Protein AF-0000000067800454 (afdb_homodimer)

Nearest PDB structures (foldseek):
  3fij-assembly1_B  TM=9.400E-01  e=4.106E-28  Listeria innocua
  3fij-assembly1_G  TM=9.388E-01  e=4.106E-28  Listeria innocua
  3fij-assembly1_H  TM=9.408E-01  e=5.299E-28  Listeria innocua
  7d53-assembly1_B  TM=8.882E-01  e=1.531E-23  Pseudomonas aeruginosa PAO1
  7d50-assembly1_A  TM=8.790E-01  e=1.854E-23  Pseudomonas aeruginosa PAO1

Solvent-accessible surface area (backbone atoms only — not comparable to full-atom values): 23882 Å² total; per-residue (Å²): 133,85,60,47,33,35,34,30,47,32,45,77,45,60,31,84,93,43,67,90,40,44,28,31,29,35,57,35,33,55,50,49,38,34,44,77,40,56,27,42,56,34,33,38,55,74,51,63,43,85,49,18,57,61,56,44,71,71,33,54,32,39,35,36,49,60,75,58,51,77,65,37,68,68,50,75,44,79,84,68,49,84,61,96,45,67,50,68,63,48,51,51,20,51,46,32,33,52,53,35,21,47,75,68,64,32,26,38,41,21,26,28,42,21,28,52,47,53,34,29,71,59,68,8,33,64,39,50,65,57,79,95,30,62,62,93,60,63,75,59,41,66,69,48,56,36,39,31,37,78,91,40,73,60,18,76,58,53,38,53,55,47,65,35,33,38,79,43,47,55,42,67,60,43,76,19,84,59,46,41,80,42,23,26,24,80,89,79,62,48,60,37,25,36,29,45,71,43,94,73,43,53,44,43,27,31,42,39,56,47,46,55,22,53,89,71,39,67,47,38,42,49,49,32,28,41,54,60,73,64,92,132,84,59,47,33,35,34,29,46,30,45,76,45,62,31,85,93,43,67,90,40,42,29,31,28,35,59,35,34,55,50,49,36,32,46,74,39,56,28,41,56,33,34,40,54,73,51,62,44,86,49,20,56,61,57,44,71,71,33,54,31,38,35,36,48,59,73,58,50,77,67,38,70,70,50,75,44,78,84,67,48,83,61,98,45,68,49,68,64,48,52,50,19,52,47,31,34,52,52,35,20,46,74,69,64,32,26,37,40,20,27,29,40,20,29,52,47,52,32,29,72,59,68,9,33,64,38,51,64,58,80,95,29,62,63,94,59,64,76,58,42,68,69,49,57,35,40,32,38,78,92,38,74,60,19,76,57,54,38,51,52,47,66,35,31,41,79,43,47,55,41,67,60,45,76,18,84,59,46,41,79,40,23,25,24,80,88,77,62,47,59,38,25,36,30,47,72,42,93,74,44,52,43,43,26,30,44,38,56,48,45,55,22,53,90,72,39,67,48,38,43,51,48,31,29,42,54,58,72,63,90

Secondary structure (DSSP, 8-state):
-PPPEEEEE-EEEEETTEEEEEEEEEEHHHHHHHHHTTPEEEEE-S--GGGHHHHHHT-SEEEE---SBPPGGGGT-----SS--B-HHHHHHHHHHHHHHHHTT--EEEETHHHHHHHHHTT--EES--SS-B-SS-TT---EEEEE-TTSHHHHHH-SEEEE--B-S-EESSPPTTEEEEEE-TTT--EEEEEE-STT--EEEESS-GGG-TTT-HHHHHHHHHHHHT-/-PPPEEEEE-EEEEETTEEEEEEEEEEHHHHHHHHHTTPEEEEE-S--GGGHHHHHHT-SEEEE---SBPPGGGGT-----SS--B-HHHHHHHHHHHHHHHHTT--EEEETHHHHHHHHHTT--EES--SS-B-SS-TT---EEEEE-TTSH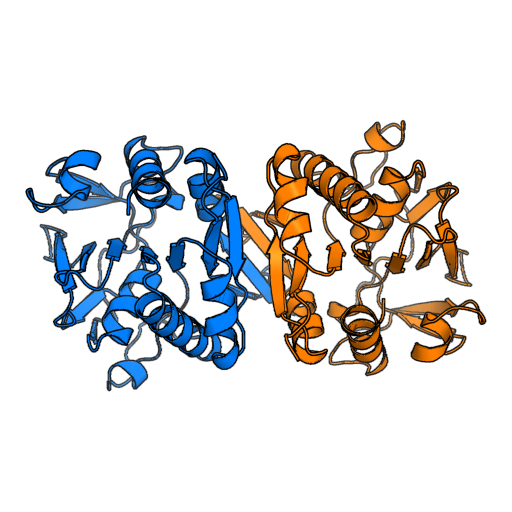HHHHH-SEEEE--B-S-EESSPPTTEEEEEE-TTT--EEEEEE-STT--EEEESS-GGG-TTT-HHHHHHHHHHHHT-

Foldseek 3Di:
DDAFEEEEEWDWAADPVGRVDIDTDDDCLVVVLLVLLRHHYDYDYQDDLVCLLVVLVVGQAYEYEDFFAADQVLQPDDDPAPDPGDDDSNLSNVLSNLVNCLVVLRAYEYEARRQVSNQSSLRFHKDRFDPDQQDPDPLQDQRAKKAFACPDPLCVLANRMDTFHGHHGMATDGGHPQKDAGMAGPVPRTGAKMAGPDPSHRYIYGNGDLSSNVPPDVSSSVVSSCRRPPD/DDAFEEEEEWDWAADPVHRVDIDTDDDCLVVVLLVLLRHHYDYDYQDDLVCLLVVLVVGQAYEYEDFFADDQVLQPDDDPAPDPGDDDSNLSNVLSNLVNCLVVLHAYEYEARRQVSNQSSLRFHKDRFDPDQQDPDPLQDQRAKKAFACPDVLCVLANRMDTFHGHHGMATDGGHPQKDAGMAGPVPRTGAKMAGPDPSHRYIYGNGDLSSNVVPDVSSSVVSSCRRPPD

Organism: Streptococcus thermophilus (strain ATCC BAA-250 / LMG 18311) (NCBI:txid264199)

Sequence (462 aa):
MTKPIIGITANVRPNPAHEDIKWSYAPSGFVEGVQKAGGLAILLPVSDPLEAKTYISMIDKLILIGGQNIDPKFYNEENHACEDDFFLERDLFEMALIEEATKQKKPIFSICRGTQLMNVALGGSLHQDIKRHWQDKPSDYLYHEIIIDKNSKLAEIYGLETSINSFHHQSIKHLASDLRVIARDPEDNTVEAIESNTPDLRYLGVQWHPELLLNKREEDLKLFEYVVDELMTKPIIGITANVRPNPAHEDIKWSYAPSGFVEGVQKAGGLAILLPVSDPLEAKTYISMIDKLILIGGQNIDPKFYNEENHACEDDFFLERDLFEMALIEEATKQKKPIFSICRGTQLMNVALGGSLHQDIKRHWQDKPSDYLYHEIIIDKNSKLAEIYGLETSINSFHHQSIKHLASDLRVIARDPEDNTVEAIESNTPDLRYLGVQWHPELLLNKREEDLKLFEYVVDEL

pLDDT: mean 96.66, std 4.69, range [57.69, 99.0]

Structure (mmCIF, N/CA/C/O backbone):
data_AF-0000000067800454-model_v1
#
loop_
_entity.id
_entity.type
_entity.pdbx_description
1 polymer 'Glutamine amidotransferase (Class I), putative'
#
loop_
_atom_site.group_PDB
_atom_site.id
_atom_site.type_symbol
_atom_site.label_atom_id
_atom_site.label_alt_id
_atom_site.label_comp_id
_atom_site.label_asym_id
_atom_site.label_entity_id
_atom_site.label_seq_id
_atom_site.pdbx_PDB_ins_code
_atom_site.Cartn_x
_atom_site.Cartn_y
_atom_site.Cartn_z
_atom_site.occupancy
_atom_site.B_iso_or_equiv
_atom_site.auth_seq_id
_atom_site.auth_comp_id
_atom_site.auth_asym_id
_atom_site.auth_atom_id
_atom_site.pdbx_PDB_model_num
ATOM 1 N N . MET A 1 1 ? 19.312 -1.324 17.578 1 57.69 1 MET A N 1
ATOM 2 C CA . MET A 1 1 ? 17.953 -1.086 18.062 1 57.69 1 MET A CA 1
ATOM 3 C C . MET A 1 1 ? 16.938 -1.37 16.953 1 57.69 1 MET A C 1
ATOM 5 O O . MET A 1 1 ? 17.234 -1.23 15.773 1 57.69 1 MET A O 1
ATOM 9 N N . THR A 1 2 ? 15.711 -1.953 17.219 1 83.75 2 THR A N 1
ATOM 10 C CA . THR A 1 2 ? 14.711 -2.326 16.219 1 83.75 2 THR A CA 1
ATOM 11 C C . THR A 1 2 ? 14.094 -1.086 15.578 1 83.75 2 THR A C 1
ATOM 13 O O . THR A 1 2 ? 13.836 -0.095 16.266 1 83.75 2 THR A O 1
ATOM 16 N N . LYS A 1 3 ? 14.094 -0.971 14.328 1 94.5 3 LYS A N 1
ATOM 17 C CA . LYS A 1 3 ? 13.531 0.154 13.594 1 94.5 3 LYS A CA 1
ATOM 18 C C . LYS A 1 3 ? 12.07 0.388 13.984 1 94.5 3 LYS A C 1
ATOM 20 O O . LYS A 1 3 ? 11.297 -0.562 14.102 1 94.5 3 LYS A O 1
ATOM 25 N N . PRO A 1 4 ? 11.695 1.678 14.281 1 98.38 4 PRO A N 1
ATOM 26 C CA . PRO A 1 4 ? 10.273 1.957 14.492 1 98.38 4 PRO A CA 1
ATOM 27 C C . PRO A 1 4 ? 9.406 1.526 13.312 1 98.38 4 PRO A C 1
ATOM 29 O O . PRO A 1 4 ? 9.758 1.771 12.156 1 98.38 4 PRO A O 1
ATOM 32 N N . ILE A 1 5 ? 8.336 0.836 13.609 1 98.75 5 ILE A N 1
ATOM 33 C CA . ILE A 1 5 ? 7.383 0.43 12.586 1 98.75 5 ILE A CA 1
ATOM 34 C C . ILE A 1 5 ? 6.348 1.535 12.375 1 98.75 5 ILE A C 1
ATOM 36 O O . ILE A 1 5 ? 5.594 1.873 13.289 1 98.75 5 ILE A O 1
ATOM 40 N N . ILE A 1 6 ? 6.316 2.094 11.211 1 98.94 6 ILE A N 1
ATOM 41 C CA . ILE A 1 6 ? 5.43 3.205 10.883 1 98.94 6 ILE A CA 1
ATOM 42 C C . ILE A 1 6 ? 4.305 2.715 9.977 1 98.94 6 ILE A C 1
ATOM 44 O O . ILE A 1 6 ? 4.551 2.275 8.852 1 98.94 6 ILE A O 1
ATOM 48 N N . GLY A 1 7 ? 3.033 2.748 10.477 1 98.94 7 GLY A N 1
ATOM 49 C CA . GLY A 1 7 ? 1.877 2.473 9.641 1 98.94 7 GLY A CA 1
ATOM 50 C C . GLY A 1 7 ? 1.444 3.668 8.812 1 98.94 7 GLY A C 1
ATOM 51 O O . GLY A 1 7 ? 1.235 4.758 9.344 1 98.94 7 GLY A O 1
ATOM 52 N N . ILE A 1 8 ? 1.397 3.518 7.531 1 99 8 ILE A N 1
ATOM 53 C CA . ILE A 1 8 ? 0.935 4.543 6.602 1 99 8 ILE A CA 1
ATOM 54 C C . ILE A 1 8 ? -0.406 4.125 6.004 1 99 8 ILE A C 1
ATOM 56 O O . ILE A 1 8 ? -0.518 3.055 5.398 1 99 8 ILE A O 1
ATOM 60 N N . THR A 1 9 ? -1.423 4.949 6.18 1 98.94 9 THR A N 1
ATOM 61 C CA . THR A 1 9 ? -2.711 4.609 5.582 1 98.94 9 THR A CA 1
ATOM 62 C C . THR A 1 9 ? -2.623 4.621 4.059 1 98.94 9 THR A C 1
ATOM 64 O O . THR A 1 9 ? -1.827 5.367 3.484 1 98.94 9 THR A O 1
ATOM 67 N N . ALA A 1 10 ? -3.418 3.773 3.439 1 98.69 10 ALA A N 1
ATOM 68 C CA . ALA A 1 10 ? -3.512 3.746 1.982 1 98.69 10 ALA A CA 1
ATOM 69 C C . ALA A 1 10 ? -4.875 4.238 1.51 1 98.69 10 ALA A C 1
ATOM 71 O O . ALA A 1 10 ? -5.844 4.238 2.277 1 98.69 10 ALA A O 1
ATOM 72 N N . ASN A 1 11 ? -4.855 4.688 0.304 1 97.5 11 ASN A N 1
ATOM 73 C CA . ASN A 1 11 ? -6.062 5.109 -0.403 1 97.5 11 ASN A CA 1
ATOM 74 C C . ASN A 1 11 ? -6.441 4.121 -1.503 1 97.5 11 ASN A C 1
ATOM 76 O O . ASN A 1 11 ? -5.699 3.176 -1.776 1 97.5 11 ASN A O 1
ATOM 80 N N . VAL A 1 12 ? -7.68 4.266 -2.012 1 97 12 VAL A N 1
ATOM 81 C CA . VAL A 1 12 ? -8.133 3.441 -3.127 1 97 12 VAL A CA 1
ATOM 82 C C . VAL A 1 12 ? -8.586 4.332 -4.281 1 97 12 VAL A C 1
ATOM 84 O O . VAL A 1 12 ? -9.398 5.234 -4.094 1 97 12 VAL A O 1
ATOM 87 N N . ARG A 1 13 ? -8 4.117 -5.406 1 93.44 13 ARG A N 1
ATOM 88 C CA . ARG A 1 13 ? -8.398 4.824 -6.621 1 93.44 13 ARG A CA 1
ATOM 89 C C . ARG A 1 13 ? -8.344 3.898 -7.832 1 93.44 13 ARG A C 1
ATOM 91 O O . ARG A 1 13 ? -7.594 2.924 -7.848 1 93.44 13 ARG A O 1
ATOM 98 N N . PRO A 1 14 ? -9.18 4.25 -8.852 1 90.94 14 PRO A N 1
ATOM 99 C CA . PRO A 1 14 ? -9.031 3.492 -10.094 1 90.94 14 PRO A CA 1
ATOM 100 C C . PRO A 1 14 ? -7.664 3.693 -10.75 1 90.94 14 PRO A C 1
ATOM 102 O O . PRO A 1 14 ? -7.098 4.785 -10.68 1 90.94 14 PRO A O 1
ATOM 105 N N . ASN A 1 15 ? -7.219 2.58 -11.281 1 82.75 15 ASN A N 1
ATOM 106 C CA . ASN A 1 15 ? -6.074 2.709 -12.172 1 82.75 15 ASN A CA 1
ATOM 107 C C . ASN A 1 15 ? -6.426 3.494 -13.43 1 82.75 15 ASN A C 1
ATOM 109 O O . ASN A 1 15 ? -7.289 3.076 -14.211 1 82.75 15 ASN A O 1
ATOM 113 N N . PRO A 1 16 ? -5.75 4.566 -13.602 1 75.06 16 PRO A N 1
ATOM 114 C CA . PRO A 1 16 ? -6.129 5.375 -14.766 1 75.06 16 PRO A CA 1
ATOM 115 C C . PRO A 1 16 ? -5.949 4.629 -16.094 1 75.06 16 PRO A C 1
ATOM 117 O O . PRO A 1 16 ? -6.652 4.91 -17.062 1 75.06 16 PRO A O 1
ATOM 120 N N . ALA A 1 17 ? -4.988 3.658 -16.156 1 72.88 17 ALA A N 1
ATOM 121 C CA . ALA A 1 17 ? -4.754 2.898 -17.391 1 72.88 17 ALA A CA 1
ATOM 122 C C . ALA A 1 17 ? -5.777 1.777 -17.547 1 72.88 17 ALA A C 1
ATOM 124 O O . ALA A 1 17 ? -6.027 1.309 -18.656 1 72.88 17 ALA A O 1
ATOM 125 N N . HIS A 1 18 ? -6.305 1.291 -16.469 1 79.62 18 HIS A N 1
ATOM 126 C CA . HIS A 1 18 ? -7.309 0.235 -16.406 1 79.62 18 HIS A CA 1
ATOM 127 C C . HIS A 1 18 ? -8.398 0.565 -15.398 1 79.62 18 HIS A C 1
ATOM 129 O O . HIS A 1 18 ? -8.391 0.046 -14.281 1 79.62 18 HIS A O 1
ATOM 135 N N . GLU A 1 19 ? -9.344 1.252 -15.828 1 77.75 19 GLU A N 1
ATOM 136 C CA . GLU A 1 19 ? -10.312 1.876 -14.922 1 77.75 19 GLU A CA 1
ATOM 137 C C . GLU A 1 19 ? -11.117 0.825 -14.164 1 77.75 19 GLU A C 1
ATOM 139 O O . GLU A 1 19 ? -11.688 1.112 -13.109 1 77.75 19 GLU A O 1
ATOM 144 N N . ASP A 1 20 ? -11.086 -0.325 -14.68 1 84.69 20 ASP A N 1
ATOM 145 C CA . ASP A 1 20 ? -11.875 -1.364 -14.016 1 84.69 20 ASP A CA 1
ATOM 146 C C . ASP A 1 20 ? -11.086 -1.999 -12.875 1 84.69 20 ASP A C 1
ATOM 148 O O . ASP A 1 20 ? -11.625 -2.82 -12.125 1 84.69 20 ASP A O 1
ATOM 152 N N . ILE A 1 21 ? -9.906 -1.584 -12.758 1 89.38 21 ILE A N 1
ATOM 153 C CA . ILE A 1 21 ? -9.055 -2.1 -11.688 1 89.38 21 ILE A CA 1
ATOM 154 C C . ILE A 1 21 ? -8.75 -0.985 -10.688 1 89.38 21 ILE A C 1
ATOM 156 O O . ILE A 1 21 ? -8.219 0.062 -11.062 1 89.38 21 ILE A O 1
ATOM 160 N N . LYS A 1 22 ? -9.094 -1.148 -9.461 1 94.62 22 LYS A N 1
ATOM 161 C CA . LYS A 1 22 ? -8.742 -0.208 -8.406 1 94.62 22 LYS A CA 1
ATOM 162 C C . LYS A 1 22 ? -7.406 -0.574 -7.766 1 94.62 22 LYS A C 1
ATOM 164 O O . LYS A 1 22 ? -7.023 -1.745 -7.742 1 94.62 22 LYS A O 1
ATOM 169 N N . TRP A 1 23 ? -6.711 0.418 -7.328 1 95.69 23 TRP A N 1
ATOM 170 C CA . TRP A 1 23 ? -5.453 0.243 -6.609 1 95.69 23 TRP A CA 1
ATOM 171 C C . TRP A 1 23 ? -5.586 0.706 -5.164 1 95.69 23 TRP A C 1
ATOM 173 O O . TRP A 1 23 ? -6.219 1.728 -4.887 1 95.69 23 TRP A O 1
ATOM 183 N N . SER A 1 24 ? -5.137 -0.091 -4.273 1 97.88 24 SER A N 1
ATOM 184 C CA . SER A 1 24 ? -4.785 0.38 -2.939 1 97.88 24 SER A CA 1
ATOM 185 C C . SER A 1 24 ? -3.375 0.961 -2.914 1 97.88 24 SER A C 1
ATOM 187 O O . SER A 1 24 ? -2.41 0.275 -3.254 1 97.88 24 SER A O 1
ATOM 189 N N . TYR A 1 25 ? -3.242 2.289 -2.457 1 97.12 25 TYR A N 1
ATOM 190 C CA . TYR A 1 25 ? -1.943 2.906 -2.707 1 97.12 25 TYR A CA 1
ATOM 191 C C . TYR A 1 25 ? -1.647 3.99 -1.679 1 97.12 25 TYR A C 1
ATOM 193 O O . TYR A 1 25 ? -2.553 4.461 -0.985 1 97.12 25 TYR A O 1
ATOM 201 N N . ALA A 1 26 ? -0.41 4.289 -1.607 1 97.94 26 ALA A N 1
ATOM 202 C CA . ALA A 1 26 ? 0.105 5.527 -1.029 1 97.94 26 ALA A CA 1
ATOM 203 C C . ALA A 1 26 ? 1.174 6.148 -1.925 1 97.94 26 ALA A C 1
ATOM 205 O O . ALA A 1 26 ? 1.945 5.434 -2.568 1 97.94 26 ALA A O 1
ATOM 206 N N . PRO A 1 27 ? 1.182 7.52 -2.029 1 97 27 PRO A N 1
ATOM 207 C CA . PRO A 1 27 ? 2.332 8.102 -2.725 1 97 27 PRO A CA 1
ATOM 208 C C . PRO A 1 27 ? 3.668 7.605 -2.172 1 97 27 PRO A C 1
ATOM 210 O O . PRO A 1 27 ? 3.844 7.531 -0.953 1 97 27 PRO A O 1
ATOM 213 N N . SER A 1 28 ? 4.59 7.238 -3.076 1 97.69 28 SER A N 1
ATOM 214 C CA . SER A 1 28 ? 5.832 6.578 -2.688 1 97.69 28 SER A CA 1
ATOM 215 C C . SER A 1 28 ? 6.684 7.48 -1.798 1 97.69 28 SER A C 1
ATOM 217 O O . SER A 1 28 ? 7.52 6.992 -1.032 1 97.69 28 SER A O 1
ATOM 219 N N . GLY A 1 29 ? 6.43 8.766 -1.896 1 98 29 GLY A N 1
ATOM 220 C CA . GLY A 1 29 ? 7.176 9.695 -1.062 1 98 29 GLY A CA 1
ATOM 221 C C . GLY A 1 29 ? 7.012 9.438 0.422 1 98 29 GLY A C 1
ATOM 222 O O . GLY A 1 29 ? 7.926 9.688 1.209 1 98 29 GLY A O 1
ATOM 223 N N . PHE A 1 30 ? 5.84 8.953 0.859 1 98.75 30 PHE A N 1
ATOM 224 C CA . PHE A 1 30 ? 5.621 8.609 2.26 1 98.75 30 PHE A CA 1
ATOM 225 C C . PHE A 1 30 ? 6.539 7.469 2.686 1 98.75 30 PHE A C 1
ATOM 227 O O . PHE A 1 30 ? 7.168 7.535 3.744 1 98.75 30 PHE A O 1
ATOM 234 N N . VAL A 1 31 ? 6.562 6.414 1.855 1 98.81 31 VAL A N 1
ATOM 235 C CA . VAL A 1 31 ? 7.41 5.254 2.117 1 98.81 31 VAL A CA 1
ATOM 236 C C . VAL A 1 31 ? 8.875 5.684 2.148 1 98.81 31 VAL A C 1
ATOM 238 O O . VAL A 1 31 ? 9.609 5.352 3.084 1 98.81 31 VAL A O 1
ATOM 241 N N . GLU A 1 32 ? 9.281 6.488 1.175 1 98.44 32 GLU A N 1
ATOM 242 C CA . GLU A 1 32 ? 10.656 6.953 1.06 1 98.44 32 GLU A CA 1
ATOM 243 C C . GLU A 1 32 ? 11.055 7.809 2.26 1 98.44 32 GLU A C 1
ATOM 245 O O . GLU A 1 32 ? 12.156 7.664 2.797 1 98.44 32 GLU A O 1
ATOM 250 N N . GLY A 1 33 ? 10.18 8.711 2.633 1 98.75 33 GLY A N 1
ATOM 251 C CA . GLY A 1 33 ? 10.453 9.555 3.789 1 98.75 33 GLY A CA 1
ATOM 252 C C . GLY A 1 33 ? 10.688 8.758 5.059 1 98.75 33 GLY A C 1
ATOM 253 O O . GLY A 1 33 ? 11.641 9.016 5.797 1 98.75 33 GLY A O 1
ATOM 254 N N . VAL A 1 34 ? 9.867 7.738 5.312 1 98.88 34 VAL A N 1
ATOM 255 C CA . VAL A 1 34 ? 9.984 6.895 6.496 1 98.88 34 VAL A CA 1
ATOM 256 C C . VAL A 1 34 ? 11.281 6.098 6.434 1 98.88 34 VAL A C 1
ATOM 258 O O . VAL A 1 34 ? 12.016 6.02 7.422 1 98.88 34 VAL A O 1
ATOM 261 N N . GLN A 1 35 ? 11.562 5.527 5.262 1 98.62 35 GLN A N 1
ATOM 262 C CA . GLN A 1 35 ? 12.742 4.684 5.102 1 98.62 35 GLN A CA 1
ATOM 263 C C . GLN A 1 35 ? 14.023 5.492 5.262 1 98.62 35 GLN A C 1
ATOM 265 O O . GLN A 1 35 ? 14.945 5.074 5.965 1 98.62 35 GLN A O 1
ATOM 270 N N . LYS A 1 36 ? 14.07 6.676 4.664 1 98.25 36 LYS A N 1
ATOM 271 C CA . LYS A 1 36 ? 15.242 7.539 4.77 1 98.25 36 LYS A CA 1
ATOM 272 C C . LYS A 1 36 ? 15.453 8.008 6.207 1 98.25 36 LYS A C 1
ATOM 274 O O . LYS A 1 36 ? 16.594 8.227 6.633 1 98.25 36 LYS A O 1
ATOM 279 N N . ALA A 1 37 ? 14.383 8.109 6.945 1 98.38 37 ALA A N 1
ATOM 280 C CA . ALA A 1 37 ? 14.438 8.547 8.336 1 98.38 37 ALA A CA 1
ATOM 281 C C . ALA A 1 37 ? 14.789 7.387 9.266 1 98.38 37 ALA A C 1
ATOM 283 O O . ALA A 1 37 ? 14.906 7.57 10.484 1 98.38 37 ALA A O 1
ATOM 284 N N . GLY A 1 38 ? 14.875 6.195 8.75 1 98.12 38 GLY A N 1
ATOM 285 C CA . GLY A 1 38 ? 15.312 5.059 9.539 1 98.12 38 GLY A CA 1
ATOM 286 C C . GLY A 1 38 ? 14.164 4.219 10.07 1 98.12 38 GLY A C 1
ATOM 287 O O . GLY A 1 38 ? 14.359 3.387 10.961 1 98.12 38 GLY A O 1
ATOM 288 N N . GLY A 1 39 ? 12.969 4.445 9.562 1 98.69 39 GLY A N 1
ATOM 289 C CA . GLY A 1 39 ? 11.812 3.666 9.977 1 98.69 39 GLY A CA 1
ATOM 290 C C . GLY A 1 39 ? 11.477 2.535 9.023 1 98.69 39 GLY A C 1
ATOM 291 O O . GLY A 1 39 ? 12.016 2.473 7.914 1 98.69 39 GLY A O 1
ATOM 292 N N . LEU A 1 40 ? 10.688 1.572 9.477 1 98.75 40 LEU A N 1
ATOM 293 C CA . LEU A 1 40 ? 10.102 0.519 8.656 1 98.75 40 LEU A CA 1
ATOM 294 C C . LEU A 1 40 ? 8.656 0.847 8.297 1 98.75 40 LEU A C 1
ATOM 296 O O . LEU A 1 40 ? 7.801 0.926 9.18 1 98.75 40 LEU A O 1
ATOM 300 N N . ALA A 1 41 ? 8.422 0.985 7.031 1 98.81 41 ALA A N 1
ATOM 301 C CA . ALA A 1 41 ? 7.098 1.409 6.586 1 98.81 41 ALA A CA 1
ATOM 302 C C . ALA A 1 41 ? 6.219 0.205 6.262 1 98.81 41 ALA A C 1
ATOM 304 O O . ALA A 1 41 ? 6.668 -0.743 5.613 1 98.81 41 ALA A O 1
ATOM 305 N N . ILE A 1 42 ? 5.004 0.186 6.723 1 98.81 42 ILE A N 1
ATOM 306 C CA . ILE A 1 42 ? 3.975 -0.715 6.219 1 98.81 42 ILE A CA 1
ATOM 307 C C . ILE A 1 42 ? 2.746 0.089 5.797 1 98.81 42 ILE A C 1
ATOM 309 O O . ILE A 1 42 ? 2.451 1.135 6.379 1 98.81 42 ILE A O 1
ATOM 313 N N . LEU A 1 43 ? 2.119 -0.331 4.781 1 98.94 43 LEU A N 1
ATOM 314 C CA . LEU A 1 43 ? 0.905 0.33 4.316 1 98.94 43 LEU A CA 1
ATOM 315 C C . LEU A 1 43 ? -0.336 -0.369 4.859 1 98.94 43 LEU A C 1
ATOM 317 O O . LEU A 1 43 ? -0.423 -1.599 4.832 1 98.94 43 LEU A O 1
ATOM 321 N N . LEU A 1 44 ? -1.235 0.396 5.422 1 98.94 44 LEU A N 1
ATOM 322 C CA . LEU A 1 44 ? -2.502 -0.097 5.953 1 98.94 44 LEU A CA 1
ATOM 323 C C . LEU A 1 44 ? -3.633 0.123 4.953 1 98.94 44 LEU A C 1
ATOM 325 O O . LEU A 1 44 ? -4.129 1.242 4.805 1 98.94 44 LEU A O 1
ATOM 329 N N . PRO A 1 45 ? -4.062 -0.937 4.27 1 98.94 45 PRO A N 1
ATOM 330 C CA . PRO A 1 45 ? -5.164 -0.743 3.32 1 98.94 45 PRO A CA 1
ATOM 331 C C . PRO A 1 45 ? -6.496 -0.46 4.012 1 98.94 45 PRO A C 1
ATOM 333 O O . PRO A 1 45 ? -6.691 -0.852 5.164 1 98.94 45 PRO A O 1
ATOM 336 N N . VAL A 1 46 ? -7.402 0.24 3.275 1 98.88 46 VAL A N 1
ATOM 337 C CA . VAL A 1 46 ? -8.734 0.498 3.805 1 98.88 46 VAL A CA 1
ATOM 338 C C . VAL A 1 46 ? -9.383 -0.815 4.242 1 98.88 46 VAL A C 1
ATOM 340 O O . VAL A 1 46 ? -9.367 -1.8 3.5 1 98.88 46 VAL A O 1
ATOM 343 N N . SER A 1 47 ? -9.898 -0.84 5.438 1 98.69 47 SER A N 1
ATOM 344 C CA . SER A 1 47 ? -10.43 -2.059 6.035 1 98.69 47 SER A CA 1
ATOM 345 C C . SER A 1 47 ? -11.641 -1.761 6.914 1 98.69 47 SER A C 1
ATOM 347 O O . SER A 1 47 ? -12.102 -0.619 6.977 1 98.69 47 SER A O 1
ATOM 349 N N . ASP A 1 48 ? -12.203 -2.854 7.508 1 98.25 48 ASP A N 1
ATOM 350 C CA . ASP A 1 48 ? -13.273 -2.715 8.492 1 98.25 48 ASP A CA 1
ATOM 351 C C . ASP A 1 48 ? -12.789 -1.938 9.719 1 98.25 48 ASP A C 1
ATOM 353 O O . ASP A 1 48 ? -11.75 -2.262 10.297 1 98.25 48 ASP A O 1
ATOM 357 N N . PRO A 1 49 ? -13.562 -0.884 10.102 1 98.69 49 PRO A N 1
ATOM 358 C CA . PRO A 1 49 ? -13.18 -0.118 11.289 1 98.69 49 PRO A CA 1
ATOM 359 C C . PRO A 1 49 ? -12.906 -1.006 12.5 1 98.69 49 PRO A C 1
ATOM 361 O O . PRO A 1 49 ? -12.062 -0.667 13.344 1 98.69 49 PRO A O 1
ATOM 364 N N . LEU A 1 50 ? -13.477 -2.182 12.539 1 98.12 50 LEU A N 1
ATOM 365 C CA . LEU A 1 50 ? -13.312 -3.092 13.672 1 98.12 50 LEU A CA 1
ATOM 366 C C . LEU A 1 50 ? -11.898 -3.654 13.711 1 98.12 50 LEU A C 1
ATOM 368 O O . LEU A 1 50 ? -11.453 -4.16 14.75 1 98.12 50 LEU A O 1
ATOM 372 N N . GLU A 1 51 ? -11.172 -3.527 12.648 1 98.31 51 GLU A N 1
ATOM 373 C CA . GLU A 1 51 ? -9.812 -4.059 12.57 1 98.31 51 GLU A CA 1
ATOM 374 C C . GLU A 1 51 ? -8.781 -3.02 13 1 98.31 51 GLU A C 1
ATOM 376 O O . GLU A 1 51 ? -7.598 -3.328 13.141 1 98.31 51 GLU A O 1
ATOM 381 N N . ALA A 1 52 ? -9.188 -1.806 13.258 1 98.81 52 ALA A N 1
ATOM 382 C CA . ALA A 1 52 ? -8.289 -0.701 13.57 1 98.81 52 ALA A CA 1
ATOM 383 C C . ALA A 1 52 ? -7.434 -1.021 14.797 1 98.81 52 ALA A C 1
ATOM 385 O O . ALA A 1 52 ? -6.246 -0.69 14.836 1 98.81 52 ALA A O 1
ATOM 386 N N . LYS A 1 53 ? -8.055 -1.679 15.781 1 98.56 53 LYS A N 1
ATOM 387 C CA . LYS A 1 53 ? -7.324 -2.006 17 1 98.56 53 LYS A CA 1
ATOM 388 C C . LYS A 1 53 ? -6.102 -2.869 16.703 1 98.56 53 LYS A C 1
ATOM 390 O O . LYS A 1 53 ? -5.012 -2.619 17.234 1 98.56 53 LYS A O 1
ATOM 395 N N . THR A 1 54 ? -6.281 -3.875 15.891 1 98.56 54 THR A N 1
ATOM 396 C CA . THR A 1 54 ? -5.199 -4.785 15.531 1 98.56 54 THR A CA 1
ATOM 397 C C . THR A 1 54 ? -4.129 -4.062 14.719 1 98.56 54 THR A C 1
ATOM 399 O O . THR A 1 54 ? -2.936 -4.223 14.977 1 98.56 54 THR A O 1
ATOM 402 N N . TYR A 1 55 ? -4.508 -3.244 13.766 1 98.75 55 TYR A N 1
ATOM 403 C CA . TYR A 1 55 ? -3.553 -2.496 12.953 1 98.75 55 TYR A CA 1
ATOM 404 C C . TYR A 1 55 ? -2.684 -1.596 13.82 1 98.75 55 TYR A C 1
ATOM 406 O O . TYR A 1 55 ? -1.461 -1.567 13.672 1 98.75 55 TYR A O 1
ATOM 414 N N . ILE A 1 56 ? -3.322 -0.899 14.734 1 98.81 56 ILE A N 1
ATOM 415 C CA . ILE A 1 56 ? -2.592 0.048 15.57 1 98.81 56 ILE A CA 1
ATOM 416 C C . ILE A 1 56 ? -1.652 -0.707 16.5 1 98.81 56 ILE A C 1
ATOM 418 O O . ILE A 1 56 ? -0.547 -0.242 16.797 1 98.81 56 ILE A O 1
ATOM 422 N N . SER A 1 57 ? -2.051 -1.883 16.938 1 98.56 57 SER A N 1
ATOM 423 C CA . SER A 1 57 ? -1.201 -2.66 17.828 1 98.56 57 SER A CA 1
ATOM 424 C C . SER A 1 57 ? 0.068 -3.127 17.125 1 98.56 57 SER A C 1
ATOM 426 O O . SER A 1 57 ? 1.069 -3.432 17.781 1 98.56 57 SER A O 1
ATOM 428 N N . MET A 1 58 ? 0.072 -3.092 15.812 1 97.75 58 MET A N 1
ATOM 429 C CA . MET A 1 58 ? 1.178 -3.629 15.023 1 97.75 58 MET A CA 1
ATOM 430 C C . MET A 1 58 ? 2.215 -2.547 14.734 1 97.75 58 MET A C 1
ATOM 432 O O . MET A 1 58 ? 3.318 -2.848 14.281 1 97.75 58 MET A O 1
ATOM 436 N N . ILE A 1 59 ? 1.892 -1.307 15.039 1 98.69 59 ILE A N 1
ATOM 437 C CA . ILE A 1 59 ? 2.791 -0.241 14.609 1 98.69 59 ILE A CA 1
ATOM 438 C C . ILE A 1 59 ? 3.201 0.602 15.812 1 98.69 59 ILE A C 1
ATOM 440 O O . ILE A 1 59 ? 2.576 0.525 16.875 1 98.69 59 ILE A O 1
ATOM 444 N N . ASP A 1 60 ? 4.238 1.394 15.602 1 98.75 60 ASP A N 1
ATOM 445 C CA . ASP A 1 60 ? 4.711 2.311 16.641 1 98.75 60 ASP A CA 1
ATOM 446 C C . ASP A 1 60 ? 4.109 3.703 16.453 1 98.75 60 ASP A C 1
ATOM 448 O O . ASP A 1 60 ? 3.885 4.422 17.422 1 98.75 60 ASP A O 1
ATOM 452 N N . LYS A 1 61 ? 3.914 4.109 15.188 1 98.81 61 LYS A N 1
ATOM 453 C CA . LYS A 1 61 ? 3.348 5.41 14.836 1 98.81 61 LYS A CA 1
ATOM 454 C C . LYS A 1 61 ? 2.475 5.309 13.594 1 98.81 61 LYS A C 1
ATOM 456 O O . LYS A 1 61 ? 2.645 4.395 12.781 1 98.81 61 LYS A O 1
ATOM 461 N N . LEU A 1 62 ? 1.538 6.242 13.492 1 98.94 62 LEU A N 1
ATOM 462 C CA . LEU A 1 62 ? 0.58 6.254 12.391 1 98.94 62 LEU A CA 1
ATOM 463 C C . LEU A 1 62 ? 0.762 7.5 11.523 1 98.94 62 LEU A C 1
ATOM 465 O O . LEU A 1 62 ? 0.88 8.609 12.047 1 98.94 62 LEU A O 1
ATOM 469 N N . ILE A 1 63 ? 0.848 7.324 10.234 1 99 63 ILE A N 1
ATOM 470 C CA . ILE A 1 63 ? 0.8 8.438 9.289 1 99 63 ILE A CA 1
ATOM 471 C C . ILE A 1 63 ? -0.51 8.391 8.508 1 99 63 ILE A C 1
ATOM 473 O O . ILE A 1 63 ? -0.831 7.379 7.879 1 99 63 ILE A O 1
ATOM 477 N N . LEU A 1 64 ? -1.297 9.453 8.562 1 98.94 64 LEU A N 1
ATOM 478 C CA . LEU A 1 64 ? -2.49 9.656 7.75 1 98.94 64 LEU A CA 1
ATOM 479 C C . LEU A 1 64 ? -2.17 10.477 6.504 1 98.94 64 LEU A C 1
ATOM 481 O O . LEU A 1 64 ? -1.606 11.57 6.609 1 98.94 64 LEU A O 1
ATOM 485 N N . ILE A 1 65 ? -2.568 9.977 5.324 1 98.75 65 ILE A N 1
ATOM 486 C CA . ILE A 1 65 ? -2.109 10.602 4.086 1 98.75 65 ILE A CA 1
ATOM 487 C C . ILE A 1 65 ? -3.242 11.422 3.469 1 98.75 65 ILE A C 1
ATOM 489 O O . ILE A 1 65 ? -4.348 11.469 4.016 1 98.75 65 ILE A O 1
ATOM 493 N N . GLY A 1 66 ? -2.926 12.102 2.332 1 97.56 66 GLY A N 1
ATOM 494 C CA . GLY A 1 66 ? -3.906 12.891 1.603 1 97.56 66 GLY A CA 1
ATOM 495 C C . GLY A 1 66 ? -4.875 12.047 0.799 1 97.56 66 GLY A C 1
ATOM 496 O O . GLY A 1 66 ? -4.887 10.82 0.923 1 97.56 66 GLY A O 1
ATOM 497 N N . GLY A 1 67 ? -5.746 12.758 0.041 1 95 67 GLY A N 1
ATOM 498 C CA . GLY A 1 67 ? -6.688 12.023 -0.788 1 95 67 GLY A CA 1
ATOM 499 C C . GLY A 1 67 ? -8.047 12.695 -0.889 1 95 67 GLY A C 1
ATOM 500 O O . GLY A 1 67 ? -8.133 13.914 -1.024 1 95 67 GLY A O 1
ATOM 501 N N . GLN A 1 68 ? -9.086 11.898 -0.841 1 95.69 68 GLN A N 1
ATOM 502 C CA . GLN A 1 68 ? -10.461 12.344 -1.063 1 95.69 68 GLN A CA 1
ATOM 503 C C . GLN A 1 68 ? -10.938 13.25 0.069 1 95.69 68 GLN A C 1
ATOM 505 O O . GLN A 1 68 ? -10.43 13.172 1.19 1 95.69 68 GLN A O 1
ATOM 510 N N . ASN A 1 69 ? -11.953 13.977 -0.267 1 97.06 69 ASN A N 1
ATOM 511 C CA . ASN A 1 69 ? -12.562 14.836 0.745 1 97.06 69 ASN A CA 1
ATOM 512 C C . ASN A 1 69 ? -13.18 14.016 1.875 1 97.06 69 ASN A C 1
ATOM 514 O O . ASN A 1 69 ? -13.578 12.867 1.672 1 97.06 69 ASN A O 1
ATOM 518 N N . ILE A 1 70 ? -13.195 14.609 3.029 1 97.62 70 ILE A N 1
ATOM 519 C CA . ILE A 1 70 ? -13.906 14.016 4.156 1 97.62 70 ILE A CA 1
ATOM 520 C C . ILE A 1 70 ? -15.398 14.289 4.023 1 97.62 70 ILE A C 1
ATOM 522 O O . ILE A 1 70 ? -15.805 15.422 3.74 1 97.62 70 ILE A O 1
ATOM 526 N N . ASP A 1 71 ? -16.234 13.289 4.195 1 97.62 71 ASP A N 1
ATOM 527 C CA . ASP A 1 71 ? -17.688 13.469 4.137 1 97.62 71 ASP A CA 1
ATOM 528 C C . ASP A 1 71 ? -18.156 14.531 5.137 1 97.62 71 ASP A C 1
ATOM 530 O O . ASP A 1 71 ? -17.906 14.406 6.336 1 97.62 71 ASP A O 1
ATOM 534 N N . PRO A 1 72 ? -18.875 15.562 4.656 1 97.56 72 PRO A N 1
ATOM 535 C CA . PRO A 1 72 ? -19.281 16.656 5.535 1 97.56 72 PRO A CA 1
ATOM 536 C C . PRO A 1 72 ? -20.203 16.203 6.66 1 97.56 72 PRO A C 1
ATOM 538 O O . PRO A 1 72 ? -20.375 16.922 7.656 1 97.56 72 PRO A O 1
ATOM 541 N N . LYS A 1 73 ? -20.812 15.031 6.539 1 97.38 73 LYS A N 1
ATOM 542 C CA . LYS A 1 73 ? -21.672 14.516 7.605 1 97.38 73 LYS A CA 1
ATOM 543 C C . LYS A 1 73 ? -20.891 14.359 8.906 1 97.38 73 LYS A C 1
ATOM 545 O O . LYS A 1 73 ? -21.469 14.453 9.992 1 97.38 73 LYS A O 1
ATOM 550 N N . PHE A 1 74 ? -19.625 14.188 8.828 1 98.19 74 PHE A N 1
ATOM 551 C CA . PHE A 1 74 ? -18.797 13.93 10.008 1 98.19 74 PHE A CA 1
ATOM 552 C C . PHE A 1 74 ? -18.531 15.227 10.766 1 98.19 74 PHE A C 1
ATOM 554 O O . PHE A 1 74 ? -18.047 15.195 11.898 1 98.19 74 PHE A O 1
ATOM 561 N N . TYR A 1 75 ? -18.812 16.312 10.141 1 97.62 75 TYR A N 1
ATOM 562 C CA . TYR A 1 75 ? -18.719 17.578 10.875 1 97.62 75 TYR A CA 1
ATOM 563 C C . TYR A 1 75 ? -20 18.391 10.734 1 97.62 75 TYR A C 1
ATOM 565 O O . TYR A 1 75 ? -19.953 19.625 10.781 1 97.62 75 TYR A O 1
ATOM 573 N N . ASN A 1 76 ? -21.156 17.703 10.453 1 97.06 76 ASN A N 1
ATOM 574 C CA . ASN A 1 76 ? -22.547 18.172 10.547 1 97.06 76 ASN A CA 1
ATOM 575 C C . ASN A 1 76 ? -22.812 19.328 9.586 1 97.06 76 ASN A C 1
ATOM 577 O O . ASN A 1 76 ? -23.422 20.328 9.969 1 97.06 76 ASN A O 1
ATOM 581 N N . GLU A 1 77 ? -22.312 19.25 8.445 1 97.19 77 GLU A N 1
ATOM 582 C CA . GLU A 1 77 ? -22.547 20.266 7.422 1 97.19 77 GLU A CA 1
ATOM 583 C C . GLU A 1 77 ? -23.062 19.641 6.129 1 97.19 77 GLU A C 1
ATOM 585 O O . GLU A 1 77 ? -22.906 18.438 5.918 1 97.19 77 GLU A O 1
ATOM 590 N N . GLU A 1 78 ? -23.688 20.406 5.312 1 96.5 78 GLU A N 1
ATOM 591 C CA . GLU A 1 78 ? -24.078 19.984 3.969 1 96.5 78 GLU A CA 1
ATOM 592 C C . GLU A 1 78 ? -22.875 20.016 3.023 1 96.5 78 GLU A C 1
ATOM 594 O O . GLU A 1 78 ? -21.906 20.75 3.26 1 96.5 78 GLU A O 1
ATOM 599 N N . ASN A 1 79 ? -22.969 19.203 2.041 1 95.12 79 ASN A N 1
ATOM 600 C CA . ASN A 1 79 ? -21.875 19.141 1.071 1 95.12 79 ASN A CA 1
ATOM 601 C C . ASN A 1 79 ? -21.844 20.391 0.193 1 95.12 79 ASN A C 1
ATOM 603 O O . ASN A 1 79 ? -22.797 20.672 -0.527 1 95.12 79 ASN A O 1
ATOM 607 N N . HIS A 1 80 ? -20.781 21.078 0.212 1 92.69 80 HIS A N 1
ATOM 608 C CA . HIS A 1 80 ? -20.516 22.25 -0.633 1 92.69 80 HIS A CA 1
ATOM 609 C C . HIS A 1 80 ? -19.141 22.141 -1.287 1 92.69 80 HIS A C 1
ATOM 611 O O . HIS A 1 80 ? -18.562 23.156 -1.707 1 92.69 80 HIS A O 1
ATOM 617 N N . ALA A 1 81 ? -18.594 20.953 -1.223 1 89.19 81 ALA A N 1
ATOM 618 C CA . ALA A 1 81 ? -17.25 20.75 -1.76 1 89.19 81 ALA A CA 1
ATOM 619 C C . ALA A 1 81 ? -17.219 21.016 -3.262 1 89.19 81 ALA A C 1
ATOM 621 O O . ALA A 1 81 ? -18.203 20.781 -3.963 1 89.19 81 ALA A O 1
ATOM 622 N N . CYS A 1 82 ? -16.156 21.516 -3.744 1 84.31 82 CYS A N 1
ATOM 623 C CA . CYS A 1 82 ? -16 21.812 -5.164 1 84.31 82 CYS A CA 1
ATOM 624 C C . CYS A 1 82 ? -15.961 20.531 -5.984 1 84.31 82 CYS A C 1
ATOM 626 O O . CYS A 1 82 ? -16.344 20.531 -7.156 1 84.31 82 CYS A O 1
ATOM 628 N N . GLU A 1 83 ? -15.391 19.5 -5.43 1 86.12 83 GLU A N 1
ATOM 629 C CA . GLU A 1 83 ? -15.312 18.203 -6.105 1 86.12 83 GLU A CA 1
ATOM 630 C C . GLU A 1 83 ? -16.047 17.125 -5.312 1 86.12 83 GLU A C 1
ATOM 632 O O . GLU A 1 83 ? -15.945 17.078 -4.082 1 86.12 83 GLU A O 1
ATOM 637 N N . ASP A 1 84 ? -16.797 16.359 -6.098 1 89.81 84 ASP A N 1
ATOM 638 C CA . ASP A 1 84 ? -17.469 15.227 -5.477 1 89.81 84 ASP A CA 1
ATOM 639 C C . ASP A 1 84 ? -16.562 14.008 -5.402 1 89.81 84 ASP A C 1
ATOM 641 O O . ASP A 1 84 ? -16.828 12.977 -6.035 1 89.81 84 ASP A O 1
ATOM 645 N N . ASP A 1 85 ? -15.516 14.094 -4.699 1 94.81 85 ASP A N 1
ATOM 646 C CA . ASP A 1 85 ? -14.508 13.055 -4.512 1 94.81 85 ASP A CA 1
ATOM 647 C C . ASP A 1 85 ? -14.43 12.617 -3.049 1 94.81 85 ASP A C 1
ATOM 649 O O . ASP A 1 85 ? -13.664 13.18 -2.266 1 94.81 85 ASP A O 1
ATOM 653 N N . PHE A 1 86 ? -15.312 11.625 -2.762 1 97 86 PHE A N 1
ATOM 654 C CA . PHE A 1 86 ? -15.445 11.109 -1.406 1 97 86 PHE A CA 1
ATOM 655 C C . PHE A 1 86 ? -15.211 9.602 -1.378 1 97 86 PHE A C 1
ATOM 657 O O . PHE A 1 86 ? -15.359 8.93 -2.398 1 97 86 PHE A O 1
ATOM 664 N N . PHE A 1 87 ? -14.852 9.102 -0.283 1 97.56 87 PHE A N 1
ATOM 665 C CA . PHE A 1 87 ? -14.703 7.672 -0.038 1 97.56 87 PHE A CA 1
ATOM 666 C C . PHE A 1 87 ? -15.031 7.336 1.412 1 97.56 87 PHE A C 1
ATOM 668 O O . PHE A 1 87 ? -14.141 7.273 2.258 1 97.56 87 PHE A O 1
ATOM 675 N N . LEU A 1 88 ? -16.312 7.043 1.646 1 98.06 88 LEU A N 1
ATOM 676 C CA . LEU A 1 88 ? -16.875 6.91 2.986 1 98.06 88 LEU A CA 1
ATOM 677 C C . LEU A 1 88 ? -16.156 5.812 3.77 1 98.06 88 LEU A C 1
ATOM 679 O O . LEU A 1 88 ? -15.852 5.984 4.953 1 98.06 88 LEU A O 1
ATOM 683 N N . GLU A 1 89 ? -15.867 4.688 3.15 1 98.38 89 GLU A N 1
ATOM 684 C CA . GLU A 1 89 ? -15.219 3.561 3.818 1 98.38 89 GLU A CA 1
ATOM 685 C C . GLU A 1 89 ? -13.859 3.951 4.379 1 98.38 89 GLU A C 1
ATOM 687 O O . GLU A 1 89 ? -13.484 3.525 5.473 1 98.38 89 GLU A O 1
ATOM 692 N N . ARG A 1 90 ? -13.18 4.75 3.627 1 98.62 90 ARG A N 1
ATOM 693 C CA . ARG A 1 90 ? -11.875 5.223 4.082 1 98.62 90 ARG A CA 1
ATOM 694 C C . ARG A 1 90 ? -12.016 6.156 5.281 1 98.62 90 ARG A C 1
ATOM 696 O O . ARG A 1 90 ? -11.25 6.066 6.238 1 98.62 90 ARG A O 1
ATOM 703 N N . ASP A 1 91 ? -13.023 7.082 5.215 1 98.75 91 ASP A N 1
ATOM 704 C CA . ASP A 1 91 ? -13.273 7.977 6.344 1 98.75 91 ASP A CA 1
ATOM 705 C C . ASP A 1 91 ? -13.508 7.184 7.629 1 98.75 91 ASP A C 1
ATOM 707 O O . ASP A 1 91 ? -12.875 7.453 8.656 1 98.75 91 ASP A O 1
ATOM 711 N N . LEU A 1 92 ? -14.352 6.191 7.531 1 98.81 92 LEU A N 1
ATOM 712 C CA . LEU A 1 92 ? -14.742 5.406 8.695 1 98.81 92 LEU A CA 1
ATOM 713 C C . LEU A 1 92 ? -13.555 4.621 9.25 1 98.81 92 LEU A C 1
ATOM 715 O O . LEU A 1 92 ? -13.336 4.586 10.461 1 98.81 92 LEU A O 1
ATOM 719 N N . PHE A 1 93 ? -12.859 4.039 8.438 1 98.94 93 PHE A N 1
ATOM 720 C CA . PHE A 1 93 ? -11.711 3.23 8.844 1 98.94 93 PHE A CA 1
ATOM 721 C C . PHE A 1 93 ? -10.648 4.098 9.5 1 98.94 93 PHE A C 1
ATOM 723 O O . PHE A 1 93 ? -10.133 3.756 10.57 1 98.94 93 PHE A O 1
ATOM 730 N N . GLU A 1 94 ? -10.289 5.227 8.867 1 98.94 94 GLU A N 1
ATOM 731 C CA . GLU A 1 94 ? -9.234 6.086 9.391 1 98.94 94 GLU A CA 1
ATOM 732 C C . GLU A 1 94 ? -9.656 6.758 10.695 1 98.94 94 GLU A C 1
ATOM 734 O O . GLU A 1 94 ? -8.828 6.988 11.578 1 98.94 94 GLU A O 1
ATOM 739 N N . MET A 1 95 ? -10.961 7.078 10.828 1 98.88 95 MET A N 1
ATOM 740 C CA . MET A 1 95 ? -11.438 7.586 12.117 1 98.88 95 MET A CA 1
ATOM 741 C C . MET A 1 95 ? -11.266 6.539 13.211 1 98.88 95 MET A C 1
ATOM 743 O O . MET A 1 95 ? -10.898 6.867 14.336 1 98.88 95 MET A O 1
A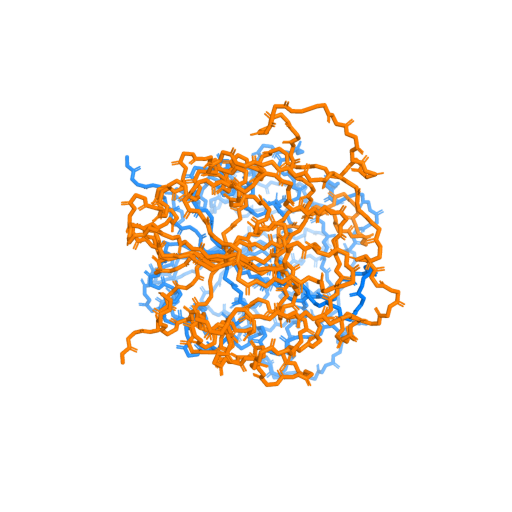TOM 747 N N . ALA A 1 96 ? -11.516 5.258 12.867 1 98.94 96 ALA A N 1
ATOM 748 C CA . ALA A 1 96 ? -11.297 4.172 13.82 1 98.94 96 ALA A CA 1
ATOM 749 C C . ALA A 1 96 ? -9.812 4.035 14.156 1 98.94 96 ALA A C 1
ATOM 751 O O . ALA A 1 96 ? -9.453 3.756 15.305 1 98.94 96 ALA A O 1
ATOM 752 N N . LEU A 1 97 ? -8.93 4.266 13.172 1 98.94 97 LEU A N 1
ATOM 753 C CA . LEU A 1 97 ? -7.496 4.23 13.422 1 98.94 97 LEU A CA 1
ATOM 754 C C . LEU A 1 97 ? -7.086 5.32 14.406 1 98.94 97 LEU A C 1
ATOM 756 O O . LEU A 1 97 ? -6.273 5.082 15.305 1 98.94 97 LEU A O 1
ATOM 760 N N . ILE A 1 98 ? -7.621 6.516 14.148 1 98.81 98 ILE A N 1
ATOM 761 C CA . ILE A 1 98 ? -7.309 7.645 15.023 1 98.81 98 ILE A CA 1
ATOM 762 C C . ILE A 1 98 ? -7.719 7.316 16.453 1 98.81 98 ILE A C 1
ATOM 764 O O . ILE A 1 98 ? -6.941 7.52 17.391 1 98.81 98 ILE A O 1
ATOM 768 N N . GLU A 1 99 ? -8.914 6.809 16.625 1 98.5 99 GLU A N 1
ATOM 769 C CA . GLU A 1 99 ? -9.422 6.445 17.953 1 98.5 99 GLU A CA 1
ATOM 770 C C . GLU A 1 99 ? -8.516 5.414 18.625 1 98.5 99 GLU A C 1
ATOM 772 O O . GLU A 1 99 ? -8.133 5.582 19.781 1 98.5 99 GLU A O 1
ATOM 777 N N . GLU A 1 100 ? -8.164 4.359 17.953 1 98.75 100 GLU A N 1
ATOM 778 C CA . GLU A 1 100 ? -7.355 3.281 18.516 1 98.75 100 GLU A CA 1
ATOM 779 C C . GLU A 1 100 ? -5.926 3.744 18.781 1 98.75 100 GLU A C 1
ATOM 781 O O . GLU A 1 100 ? -5.297 3.316 19.75 1 98.75 100 GLU A O 1
ATOM 786 N N . ALA A 1 101 ? -5.391 4.609 17.844 1 98.75 101 ALA A N 1
ATOM 787 C CA . ALA A 1 101 ? -4.051 5.145 18.078 1 98.75 101 ALA A CA 1
ATOM 788 C C . ALA A 1 101 ? -3.994 5.961 19.359 1 98.75 101 ALA A C 1
ATOM 790 O O . ALA A 1 101 ? -3.027 5.867 20.125 1 98.75 101 ALA A O 1
ATOM 791 N N . THR A 1 102 ? -5.012 6.754 19.547 1 97.75 102 THR A N 1
ATOM 792 C CA . THR A 1 102 ? -5.105 7.551 20.766 1 97.75 102 THR A CA 1
ATOM 793 C C . THR A 1 102 ? -5.207 6.648 22 1 97.75 102 THR A C 1
ATOM 795 O O . THR A 1 102 ? -4.488 6.844 22.984 1 97.75 102 THR A O 1
ATOM 798 N N . LYS A 1 103 ? -6.051 5.637 21.953 1 97.75 103 LYS A N 1
ATOM 799 C CA . LYS A 1 103 ? -6.254 4.707 23.062 1 97.75 103 LYS A CA 1
ATOM 800 C C . LYS A 1 103 ? -4.969 3.961 23.391 1 97.75 103 LYS A C 1
ATOM 802 O O . LYS A 1 103 ? -4.668 3.725 24.562 1 97.75 103 LYS A O 1
ATOM 807 N N . GLN A 1 104 ? -4.242 3.602 22.406 1 98.31 104 GLN A N 1
ATOM 808 C CA . GLN A 1 104 ? -3.037 2.801 22.594 1 98.31 104 GLN A CA 1
ATOM 809 C C . GLN A 1 104 ? -1.803 3.686 22.75 1 98.31 104 GLN A C 1
ATOM 811 O O . GLN A 1 104 ? -0.675 3.189 22.781 1 98.31 104 GLN A O 1
ATOM 816 N N . LYS A 1 105 ? -2.002 4.992 22.719 1 97.81 105 LYS A N 1
ATOM 817 C CA . LYS A 1 105 ? -0.956 5.988 22.938 1 97.81 105 LYS A CA 1
ATOM 818 C C . LYS A 1 105 ? 0.113 5.898 21.844 1 97.81 105 LYS A C 1
ATOM 820 O O . LYS A 1 105 ? 1.31 5.895 22.141 1 97.81 105 LYS A O 1
ATOM 825 N N . LYS A 1 106 ? -0.315 5.68 20.609 1 98.5 106 LYS A N 1
ATOM 826 C CA . LYS A 1 106 ? 0.563 5.695 19.438 1 98.5 106 LYS A CA 1
ATOM 827 C C . LYS A 1 106 ? 0.562 7.066 18.781 1 98.5 106 LYS A C 1
ATOM 829 O O . LYS A 1 106 ? -0.494 7.574 18.391 1 98.5 106 LYS A O 1
ATOM 834 N N . PRO A 1 107 ? 1.724 7.73 18.609 1 98.75 107 PRO A N 1
ATOM 835 C CA . PRO A 1 107 ? 1.77 9.039 17.953 1 98.75 107 PRO A CA 1
ATOM 836 C C . PRO A 1 107 ? 1.205 9.008 16.531 1 98.75 107 PRO A C 1
ATOM 838 O O . PRO A 1 107 ? 1.304 7.988 15.844 1 98.75 107 PRO A O 1
ATOM 841 N N . ILE A 1 108 ? 0.634 10.141 16.125 1 98.94 108 ILE A N 1
ATOM 842 C CA . ILE A 1 108 ? 0.032 10.273 14.805 1 98.94 108 ILE A CA 1
ATOM 843 C C . ILE A 1 108 ? 0.656 11.461 14.078 1 98.94 108 ILE A C 1
ATOM 845 O O . ILE A 1 108 ? 0.813 12.539 14.656 1 98.94 108 ILE A O 1
ATOM 849 N N . PHE A 1 109 ? 1.127 11.266 12.875 1 98.94 109 PHE A N 1
ATOM 850 C CA . PHE A 1 109 ? 1.498 12.32 11.938 1 98.94 109 PHE A CA 1
ATOM 851 C C . PHE A 1 109 ? 0.544 12.336 10.742 1 98.94 109 PHE A C 1
ATOM 853 O O . PHE A 1 109 ? 0.242 11.297 10.164 1 98.94 109 PHE A O 1
ATOM 860 N N . SER A 1 110 ? -0.002 13.5 10.422 1 98.94 110 SER A N 1
ATOM 861 C CA . SER A 1 110 ? -0.97 13.57 9.336 1 98.94 110 SER A CA 1
ATOM 862 C C . SER A 1 110 ? -0.575 14.625 8.312 1 98.94 110 SER A C 1
ATOM 864 O O . SER A 1 110 ? 0.038 15.641 8.656 1 98.94 110 SER A O 1
ATOM 866 N N . ILE A 1 111 ? -0.889 14.352 7.094 1 98.81 111 ILE A N 1
ATOM 867 C CA . ILE A 1 111 ? -0.533 15.219 5.977 1 98.81 111 ILE A CA 1
ATOM 868 C C . ILE A 1 111 ? -1.773 15.516 5.137 1 98.81 111 ILE A C 1
ATOM 870 O O . ILE A 1 111 ? -2.537 14.602 4.805 1 98.81 111 ILE A O 1
ATOM 874 N N . CYS A 1 112 ? -1.996 16.844 4.844 1 98.5 112 CYS A N 1
ATOM 875 C CA . CYS A 1 112 ? -3.049 17.328 3.959 1 98.5 112 CYS A CA 1
ATOM 876 C C . CYS A 1 112 ? -4.418 16.844 4.422 1 98.5 112 CYS A C 1
ATOM 878 O O . CYS A 1 112 ? -4.879 17.219 5.5 1 98.5 112 CYS A O 1
ATOM 880 N N . ARG A 1 113 ? -5.07 15.922 3.635 1 98.31 113 ARG A N 1
ATOM 881 C CA . ARG A 1 113 ? -6.379 15.391 4.008 1 98.31 113 ARG A CA 1
ATOM 882 C C . ARG A 1 113 ? -6.32 14.703 5.367 1 98.31 113 ARG A C 1
ATOM 884 O O . ARG A 1 113 ? -7.285 14.75 6.133 1 98.31 113 ARG A O 1
ATOM 891 N N . GLY A 1 114 ? -5.234 13.992 5.656 1 98.81 114 GLY A N 1
ATOM 892 C CA . GLY A 1 114 ? -5.066 13.375 6.961 1 98.81 114 GLY A CA 1
ATOM 893 C C . GLY A 1 114 ? -5.195 14.367 8.109 1 98.81 114 GLY A C 1
ATOM 894 O O . GLY A 1 114 ? -5.762 14.039 9.148 1 98.81 114 GLY A O 1
ATOM 895 N N . THR A 1 115 ? -4.641 15.555 7.926 1 98.88 115 THR A N 1
ATOM 896 C CA . THR A 1 115 ? -4.715 16.609 8.938 1 98.88 115 THR A CA 1
ATOM 897 C C . THR A 1 115 ? -6.145 17.109 9.094 1 98.88 115 THR A C 1
ATOM 899 O O . THR A 1 115 ? -6.605 17.344 10.211 1 98.88 115 THR A O 1
ATOM 902 N N . GLN A 1 116 ? -6.797 17.25 7.988 1 98.81 116 GLN A N 1
ATOM 903 C CA . GLN A 1 116 ? -8.203 17.625 7.996 1 98.81 116 GLN A CA 1
ATOM 904 C C . GLN A 1 116 ? -9.055 16.594 8.719 1 98.81 116 GLN A C 1
ATOM 906 O O . GLN A 1 116 ? -9.898 16.938 9.547 1 98.81 116 GLN A O 1
ATOM 911 N N . LEU A 1 117 ? -8.773 15.328 8.461 1 98.88 117 LEU A N 1
ATOM 912 C CA . LEU A 1 117 ? -9.5 14.227 9.086 1 98.88 117 LEU A CA 1
ATOM 913 C C . LEU A 1 117 ? -9.289 14.227 10.594 1 98.88 117 LEU A C 1
ATOM 915 O O . LEU A 1 117 ? -10.227 13.992 11.359 1 98.88 117 LEU A O 1
ATOM 919 N N . MET A 1 118 ? -8.055 14.414 11.016 1 98.75 118 MET A N 1
ATOM 920 C CA . MET A 1 118 ? -7.734 14.469 12.445 1 98.75 118 MET A CA 1
ATOM 921 C C . MET A 1 118 ? -8.578 15.531 13.141 1 98.75 118 MET A C 1
ATOM 923 O O . MET A 1 118 ? -9.141 15.281 14.211 1 98.75 118 MET A O 1
ATOM 927 N N . ASN A 1 119 ? -8.648 16.734 12.57 1 98.88 119 ASN A N 1
ATOM 928 C CA . ASN A 1 119 ? -9.453 17.812 13.117 1 98.88 119 ASN A CA 1
ATOM 929 C C . ASN A 1 119 ? -10.922 17.422 13.227 1 98.88 119 ASN A C 1
ATOM 931 O O . ASN A 1 119 ? -11.555 17.625 14.273 1 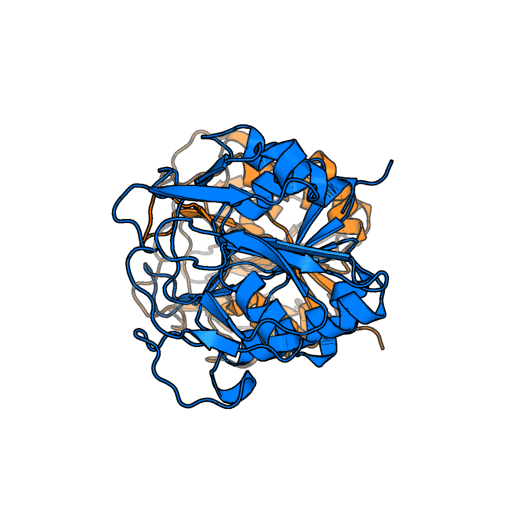98.88 119 ASN A O 1
ATOM 935 N N . VAL A 1 120 ? -11.43 16.828 12.172 1 98.81 120 VAL A N 1
ATOM 936 C CA . VAL A 1 120 ? -12.836 16.422 12.125 1 98.81 120 VAL A CA 1
ATOM 937 C C . VAL A 1 120 ? -13.094 15.328 13.156 1 98.81 120 VAL A C 1
ATOM 939 O O . VAL A 1 120 ? -14.094 15.359 13.867 1 98.81 120 VAL A O 1
ATOM 942 N N . ALA A 1 121 ? -12.219 14.344 13.242 1 98.5 121 ALA A N 1
ATOM 943 C CA . ALA A 1 121 ? -12.352 13.219 14.164 1 98.5 121 ALA A CA 1
ATOM 944 C C . ALA A 1 121 ? -12.422 13.703 15.609 1 98.5 121 ALA A C 1
ATOM 946 O O . ALA A 1 121 ? -13.016 13.047 16.469 1 98.5 121 ALA A O 1
ATOM 947 N N . LEU A 1 122 ? -11.867 14.859 15.906 1 97.94 122 LEU A N 1
ATOM 948 C CA . LEU A 1 122 ? -11.805 15.383 17.266 1 97.94 122 LEU A CA 1
ATOM 949 C C . LEU A 1 122 ? -12.859 16.453 17.484 1 97.94 122 LEU A C 1
ATOM 951 O O . LEU A 1 122 ? -12.852 17.141 18.516 1 97.94 122 LEU A O 1
ATOM 955 N N . GLY A 1 123 ? -13.703 16.672 16.469 1 98.19 123 GLY A N 1
ATOM 956 C CA . GLY A 1 123 ? -14.875 17.5 16.688 1 98.19 123 GLY A CA 1
ATOM 957 C C . GLY A 1 123 ? -14.805 18.828 15.953 1 98.19 123 GLY A C 1
ATOM 958 O O . GLY A 1 123 ? -15.656 19.703 16.141 1 98.19 123 GLY A O 1
ATOM 959 N N . GLY A 1 124 ? -13.766 19.078 15.109 1 98.69 124 GLY A N 1
ATOM 960 C CA . GLY A 1 124 ? -13.641 20.281 14.312 1 98.69 124 GLY A CA 1
ATOM 961 C C . GLY A 1 124 ? -14.43 20.234 13.016 1 98.69 124 GLY A C 1
ATOM 962 O O . GLY A 1 124 ? -15.195 19.297 12.789 1 98.69 124 GLY A O 1
ATOM 963 N N . SER A 1 125 ? -14.242 21.281 12.195 1 98.69 125 SER A N 1
ATOM 964 C CA . SER A 1 125 ? -14.922 21.359 10.906 1 98.69 125 SER A CA 1
ATOM 965 C C . SER A 1 125 ? -14.008 21.938 9.836 1 98.69 125 SER A C 1
ATOM 967 O O . SER A 1 125 ? -12.867 22.312 10.125 1 98.69 125 SER A O 1
ATOM 969 N N . LEU A 1 126 ? -14.516 21.953 8.578 1 98.5 126 LEU A N 1
ATOM 970 C CA . LEU A 1 126 ? -13.664 22.344 7.457 1 98.5 126 LEU A CA 1
ATOM 971 C C . LEU A 1 126 ? -14.344 23.406 6.609 1 98.5 126 LEU A C 1
ATOM 973 O O . LEU A 1 126 ? -15.562 23.391 6.441 1 98.5 126 LEU A O 1
ATOM 977 N N . HIS A 1 127 ? -13.484 24.375 6.133 1 97.94 127 HIS A N 1
ATOM 978 C CA . HIS A 1 127 ? -13.875 25.047 4.898 1 97.94 127 HIS A CA 1
ATOM 979 C C . HIS A 1 127 ? -13.836 24.078 3.715 1 97.94 127 HIS A C 1
ATOM 981 O O . HIS A 1 127 ? -12.797 23.484 3.424 1 97.94 127 HIS A O 1
ATOM 987 N N . GLN A 1 128 ? -14.898 23.969 3.027 1 96.75 128 GLN A N 1
ATOM 988 C CA . GLN A 1 128 ? -15.031 22.906 2.027 1 96.75 128 GLN A CA 1
ATOM 989 C C . GLN A 1 128 ? -14.531 23.375 0.664 1 96.75 128 GLN A C 1
ATOM 991 O O . GLN A 1 128 ? -14.422 22.578 -0.272 1 96.75 128 GLN A O 1
ATOM 996 N N . ASP A 1 129 ? -14.258 24.625 0.514 1 94.88 129 ASP A N 1
ATOM 997 C CA . ASP A 1 129 ? -13.734 25.188 -0.725 1 94.88 129 ASP A CA 1
ATOM 998 C C . ASP A 1 129 ? -12.953 26.469 -0.452 1 94.88 129 ASP A C 1
ATOM 1000 O O . ASP A 1 129 ? -13.531 27.484 -0.053 1 94.88 129 ASP A O 1
ATOM 1004 N N . ILE A 1 130 ? -11.648 26.375 -0.667 1 94.5 130 ILE A N 1
ATOM 1005 C CA . ILE A 1 130 ? -10.812 27.562 -0.482 1 94.5 130 ILE A CA 1
ATOM 1006 C C . ILE A 1 130 ? -10.055 27.859 -1.771 1 94.5 130 ILE A C 1
ATOM 1008 O O . ILE A 1 130 ? -9.852 26.969 -2.604 1 94.5 130 ILE A O 1
ATOM 1012 N N . LYS A 1 131 ? -9.562 29.078 -1.917 1 93 131 LYS A N 1
ATOM 1013 C CA . LYS A 1 131 ? -8.852 29.516 -3.119 1 93 131 LYS A CA 1
ATOM 1014 C C . LYS A 1 131 ? -7.352 29.625 -2.863 1 93 131 LYS A C 1
ATOM 1016 O O . LYS A 1 131 ? -6.914 29.656 -1.711 1 93 131 LYS A O 1
ATOM 1021 N N . ARG A 1 132 ? -6.516 29.578 -3.812 1 92.81 132 ARG A N 1
ATOM 1022 C CA . ARG A 1 132 ? -5.098 29.906 -3.85 1 92.81 132 ARG A CA 1
ATOM 1023 C C . ARG A 1 132 ? -4.262 28.844 -3.143 1 92.81 132 ARG A C 1
ATOM 1025 O O . ARG A 1 132 ? -3.125 29.109 -2.744 1 92.81 132 ARG A O 1
ATOM 1032 N N . HIS A 1 133 ? -4.746 27.672 -2.998 1 96.19 133 HIS A N 1
ATOM 1033 C CA . HIS A 1 133 ? -4.008 26.609 -2.328 1 96.19 133 HIS A CA 1
ATOM 1034 C C . HIS A 1 133 ? -3.971 25.344 -3.18 1 96.19 133 HIS A C 1
ATOM 1036 O O . HIS A 1 133 ? -4.02 24.234 -2.65 1 96.19 133 HIS A O 1
ATOM 1042 N N . TRP A 1 134 ? -4.078 25.531 -4.41 1 94.88 134 TRP A N 1
ATOM 1043 C CA . TRP A 1 134 ? -3.842 24.516 -5.438 1 94.88 134 TRP A CA 1
ATOM 1044 C C . TRP A 1 134 ? -2.896 25.047 -6.512 1 94.88 134 TRP A C 1
ATOM 1046 O O . TRP A 1 134 ? -3.312 25.781 -7.41 1 94.88 134 TRP A O 1
ATOM 1056 N N . GLN A 1 135 ? -1.724 24.531 -6.449 1 94.62 135 GLN A N 1
ATOM 1057 C CA . GLN A 1 135 ? -0.706 25.109 -7.324 1 94.62 135 GLN A CA 1
ATOM 1058 C C . GLN A 1 135 ? -0.796 24.5 -8.727 1 94.62 135 GLN A C 1
ATOM 1060 O O . GLN A 1 135 ? -1.222 23.359 -8.898 1 94.62 135 GLN A O 1
ATOM 1065 N N . ASP A 1 136 ? -0.366 25.234 -9.75 1 92 136 ASP A N 1
ATOM 1066 C CA . ASP A 1 136 ? -0.273 24.812 -11.141 1 92 136 ASP A CA 1
ATOM 1067 C C . ASP A 1 136 ? 1.173 24.5 -11.516 1 92 136 ASP A C 1
ATOM 1069 O O . ASP A 1 136 ? 1.508 24.438 -12.703 1 92 136 ASP A O 1
ATOM 1073 N N . LYS A 1 137 ? 2.029 24.344 -10.594 1 92.56 137 LYS A N 1
ATOM 1074 C CA . LYS A 1 137 ? 3.449 24.031 -10.734 1 92.56 137 LYS A CA 1
ATOM 1075 C C . LYS A 1 137 ? 3.74 22.578 -10.375 1 92.56 137 LYS A C 1
ATOM 1077 O O . LYS A 1 137 ? 2.871 21.875 -9.844 1 92.56 137 LYS A O 1
ATOM 1082 N N . PRO A 1 138 ? 4.93 22.109 -10.781 1 92.12 138 PRO A N 1
ATOM 1083 C CA . PRO A 1 138 ? 5.305 20.75 -10.383 1 92.12 138 PRO A CA 1
ATOM 1084 C C . PRO A 1 138 ? 5.129 20.5 -8.883 1 92.12 138 PRO A C 1
ATOM 1086 O O . PRO A 1 138 ? 5.129 21.453 -8.102 1 92.12 138 PRO A O 1
ATOM 1089 N N . SER A 1 139 ? 4.961 19.281 -8.523 1 93.06 139 SER A N 1
ATOM 1090 C CA . SER A 1 139 ? 4.578 18.922 -7.168 1 93.06 139 SER A CA 1
ATOM 1091 C C . SER A 1 139 ? 5.641 19.344 -6.16 1 93.06 139 SER A C 1
ATOM 1093 O O . SER A 1 139 ? 5.332 19.578 -4.988 1 93.06 139 SER A O 1
ATOM 1095 N N . ASP A 1 140 ? 6.875 19.453 -6.602 1 94.06 140 ASP A N 1
ATOM 1096 C CA . ASP A 1 140 ? 7.949 19.781 -5.672 1 94.06 140 ASP A CA 1
ATOM 1097 C C . ASP A 1 140 ? 8.242 21.281 -5.68 1 94.06 140 ASP A C 1
ATOM 1099 O O . ASP A 1 140 ? 9.266 21.719 -5.145 1 94.06 140 ASP A O 1
ATOM 1103 N N . TYR A 1 141 ? 7.34 22.047 -6.309 1 95.38 141 TYR A N 1
ATOM 1104 C CA . TYR A 1 141 ? 7.492 23.5 -6.34 1 95.38 141 TYR A CA 1
ATOM 1105 C C . TYR A 1 141 ? 6.988 24.141 -5.051 1 95.38 141 TYR A C 1
ATOM 1107 O O . TYR A 1 141 ? 5.879 23.844 -4.598 1 95.38 141 TYR A O 1
ATOM 1115 N N . LEU A 1 142 ? 7.777 24.984 -4.379 1 97 142 LEU A N 1
ATOM 1116 C CA . LEU A 1 142 ? 7.375 25.75 -3.209 1 97 142 LEU A CA 1
ATOM 1117 C C . LEU A 1 142 ? 6.492 26.938 -3.613 1 97 142 LEU A C 1
ATOM 1119 O O . LEU A 1 142 ? 6.988 27.938 -4.129 1 97 142 LEU A O 1
ATOM 1123 N N . TYR A 1 143 ? 5.293 26.906 -3.311 1 97.12 143 TYR A N 1
ATOM 1124 C CA . TYR A 1 143 ? 4.254 27.688 -3.969 1 97.12 143 TYR A CA 1
ATOM 1125 C C . TYR A 1 143 ? 3.914 28.938 -3.158 1 97.12 143 TYR A C 1
ATOM 1127 O O . TYR A 1 143 ? 3.738 30.016 -3.717 1 97.12 143 TYR A O 1
ATOM 1135 N N . HIS A 1 144 ? 3.756 28.812 -1.805 1 97.25 144 HIS A N 1
ATOM 1136 C CA . HIS A 1 144 ? 3.438 29.969 -0.98 1 97.25 144 HIS A CA 1
ATOM 1137 C C . HIS A 1 144 ? 4.129 29.891 0.377 1 97.25 144 HIS A C 1
ATOM 1139 O O . HIS A 1 144 ? 4.605 28.828 0.771 1 97.25 144 HIS A O 1
ATOM 1145 N N . GLU A 1 145 ? 4.105 30.984 1.075 1 97.94 145 GLU A N 1
ATOM 1146 C CA . GLU A 1 145 ? 4.805 31.094 2.35 1 97.94 145 GLU A CA 1
ATOM 1147 C C . GLU A 1 145 ? 3.881 30.766 3.52 1 97.94 145 GLU A C 1
ATOM 1149 O O . GLU A 1 145 ? 2.662 30.922 3.414 1 97.94 145 GLU A O 1
ATOM 1154 N N . ILE A 1 146 ? 4.562 30.312 4.617 1 98.69 146 ILE A N 1
ATOM 1155 C CA . ILE A 1 146 ? 3.854 30.156 5.879 1 98.69 146 ILE A CA 1
ATOM 1156 C C . ILE A 1 146 ? 4.688 30.75 7.016 1 98.69 146 ILE A C 1
ATOM 1158 O O . ILE A 1 146 ? 5.914 30.828 6.922 1 98.69 146 ILE A O 1
ATOM 1162 N N . ILE A 1 147 ? 3.984 31.172 8.023 1 98.81 147 ILE A N 1
ATOM 1163 C CA . ILE A 1 147 ? 4.605 31.562 9.289 1 98.81 147 ILE A CA 1
ATOM 1164 C C . ILE A 1 147 ? 4.383 30.484 10.336 1 98.81 147 ILE A C 1
ATOM 1166 O O . ILE A 1 147 ? 3.301 29.891 10.414 1 98.81 147 ILE A O 1
ATOM 1170 N N . ILE A 1 148 ? 5.414 30.266 11.102 1 98.81 148 ILE A N 1
ATOM 1171 C CA . ILE A 1 148 ? 5.41 29.125 12.023 1 98.81 148 ILE A CA 1
ATOM 1172 C C . ILE A 1 148 ? 5.57 29.641 13.453 1 98.81 148 ILE A C 1
ATOM 1174 O O . ILE A 1 148 ? 6.375 30.531 13.719 1 98.81 148 ILE A O 1
ATOM 1178 N N . ASP A 1 149 ? 4.816 29.109 14.336 1 98.5 149 ASP A N 1
ATOM 1179 C CA . ASP A 1 149 ? 4.895 29.438 15.75 1 98.5 149 ASP A CA 1
ATOM 1180 C C . ASP A 1 149 ? 6.273 29.094 16.328 1 98.5 149 ASP A C 1
ATOM 1182 O O . ASP A 1 149 ? 6.715 27.953 16.25 1 98.5 149 ASP A O 1
ATOM 1186 N N . LYS A 1 150 ? 6.891 30.047 16.953 1 98.19 150 LYS A N 1
ATOM 1187 C CA . LYS A 1 150 ? 8.25 29.906 17.469 1 98.19 150 LYS A CA 1
ATOM 1188 C C . LYS A 1 150 ? 8.328 28.797 18.516 1 98.19 150 LYS A C 1
ATOM 1190 O O . LYS A 1 150 ? 9.391 28.234 18.75 1 98.19 150 LYS A O 1
ATOM 1195 N N . ASN A 1 151 ? 7.25 28.516 19.188 1 97.31 151 ASN A N 1
ATOM 1196 C CA . ASN A 1 151 ? 7.191 27.5 20.234 1 97.31 151 ASN A CA 1
ATOM 1197 C C . ASN A 1 151 ? 6.688 26.172 19.688 1 97.31 151 ASN A C 1
ATOM 1199 O O . ASN A 1 151 ? 5.758 25.578 20.25 1 97.31 151 ASN A O 1
ATOM 1203 N N . SER A 1 152 ? 7.152 25.703 18.578 1 97.56 152 SER A N 1
ATOM 1204 C CA . SER A 1 152 ? 6.816 24.422 17.969 1 97.56 152 SER A CA 1
ATOM 1205 C C . SER A 1 152 ? 8.062 23.719 17.438 1 97.56 152 SER A C 1
ATOM 1207 O O . SER A 1 152 ? 9.07 24.359 17.141 1 97.56 152 SER A O 1
ATOM 1209 N N . LYS A 1 153 ? 7.996 22.422 17.391 1 97.5 153 LYS A N 1
ATOM 1210 C CA . LYS A 1 153 ? 9.086 21.656 16.781 1 97.5 153 LYS A CA 1
ATOM 1211 C C . LYS A 1 153 ? 9.281 22.031 15.32 1 97.5 153 LYS A C 1
ATOM 1213 O O . LYS A 1 153 ? 10.398 21.984 14.805 1 97.5 153 LYS A O 1
ATOM 1218 N N . LEU A 1 154 ? 8.211 22.469 14.609 1 98.5 154 LEU A N 1
ATOM 1219 C CA . LEU A 1 154 ? 8.312 22.859 13.203 1 98.5 154 LEU A CA 1
ATOM 1220 C C . LEU A 1 154 ? 9.25 24.047 13.039 1 98.5 154 LEU A C 1
ATOM 1222 O O . LEU A 1 154 ? 9.961 24.156 12.039 1 98.5 154 LEU A O 1
ATOM 1226 N N . ALA A 1 155 ? 9.203 24.953 14.023 1 98.69 155 ALA A N 1
ATOM 1227 C CA . ALA A 1 155 ? 10.07 26.125 13.953 1 98.69 155 ALA A CA 1
ATOM 1228 C C . ALA A 1 155 ? 11.539 25.734 14.023 1 98.69 155 ALA A C 1
ATOM 1230 O O . ALA A 1 155 ? 12.391 26.375 13.398 1 98.69 155 ALA A O 1
ATOM 1231 N N . GLU A 1 156 ? 11.852 24.688 14.781 1 98.5 156 GLU A N 1
ATOM 1232 C CA . GLU A 1 156 ? 13.219 24.188 14.859 1 98.5 156 GLU A CA 1
ATOM 1233 C C . GLU A 1 156 ? 13.672 23.609 13.523 1 98.5 156 GLU A C 1
ATOM 1235 O O . GLU A 1 156 ? 14.852 23.688 13.172 1 98.5 156 GLU A O 1
ATOM 1240 N N . ILE A 1 157 ? 12.727 23.078 12.828 1 98.69 157 ILE A N 1
ATOM 1241 C CA . ILE A 1 157 ? 13.047 22.359 11.602 1 98.69 157 ILE A CA 1
ATOM 1242 C C . ILE A 1 157 ? 13.062 23.328 10.422 1 98.69 157 ILE A C 1
ATOM 1244 O O . ILE A 1 157 ? 13.969 23.281 9.586 1 98.69 157 ILE A O 1
ATOM 1248 N N . TYR A 1 158 ? 12.062 24.234 10.398 1 98.62 158 TYR A N 1
ATOM 1249 C CA . TYR A 1 158 ? 11.828 25 9.18 1 98.62 158 TYR A CA 1
ATOM 1250 C C . TYR A 1 158 ? 12.203 26.469 9.383 1 98.62 158 TYR A C 1
ATOM 1252 O O . TYR A 1 158 ? 12.289 27.219 8.422 1 98.62 158 TYR A O 1
ATOM 1260 N N . GLY A 1 159 ? 12.461 26.906 10.586 1 98.38 159 GLY A N 1
ATOM 1261 C CA . GLY A 1 159 ? 12.523 28.312 10.891 1 98.38 159 GLY A CA 1
ATOM 1262 C C . GLY A 1 159 ? 11.164 28.938 11.133 1 98.38 159 GLY A C 1
ATOM 1263 O O . GLY A 1 159 ? 10.156 28.234 11.18 1 98.38 159 GLY A O 1
ATOM 1264 N N . LEU A 1 160 ? 11.141 30.234 11.336 1 98.56 160 LEU A N 1
ATOM 1265 C CA . LEU A 1 160 ? 9.906 30.938 11.688 1 98.56 160 LEU A CA 1
ATOM 1266 C C . LEU A 1 160 ? 9.062 31.203 10.445 1 98.56 160 LEU A C 1
ATOM 1268 O O . LEU A 1 160 ? 7.875 31.516 10.555 1 98.56 160 LEU A O 1
ATOM 1272 N N . GLU A 1 161 ? 9.734 31.172 9.305 1 98.31 161 GLU A N 1
ATOM 1273 C CA . GLU A 1 161 ? 9.07 31.328 8.008 1 98.31 161 GLU A CA 1
ATOM 1274 C C . GLU A 1 161 ? 9.664 30.391 6.969 1 98.31 161 GLU A C 1
ATOM 1276 O O . GLU A 1 161 ? 10.867 30.125 6.973 1 98.31 161 GLU A O 1
ATOM 1281 N N . THR A 1 162 ? 8.805 29.875 6.113 1 98.06 162 THR A N 1
ATOM 1282 C CA . THR A 1 162 ? 9.273 29.047 5.016 1 98.06 162 THR A CA 1
ATOM 1283 C C . THR A 1 162 ? 8.242 28.984 3.895 1 98.06 162 THR A C 1
ATOM 1285 O O . THR A 1 162 ? 7.156 29.562 4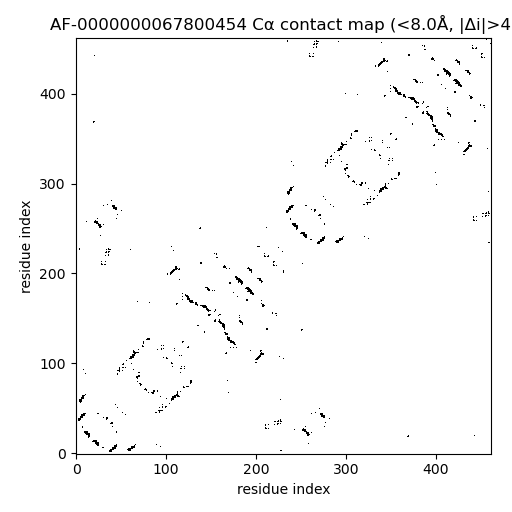.02 1 98.06 162 THR A O 1
ATOM 1288 N N . SER A 1 163 ? 8.609 28.406 2.76 1 98 163 SER A N 1
ATOM 1289 C CA . SER A 1 163 ? 7.699 28.156 1.649 1 98 163 SER A CA 1
ATOM 1290 C C . SER A 1 163 ? 7.32 26.688 1.567 1 98 163 SER A C 1
ATOM 1292 O O . SER A 1 163 ? 8.117 25.812 1.92 1 98 163 SER A O 1
ATOM 1294 N N . ILE A 1 164 ? 6.109 26.453 1.106 1 98.44 164 ILE A N 1
ATOM 1295 C CA . ILE A 1 164 ? 5.629 25.078 1.011 1 98.44 164 ILE A CA 1
ATOM 1296 C C . ILE A 1 164 ? 4.926 24.859 -0.329 1 98.44 164 ILE A C 1
ATOM 1298 O O . ILE A 1 164 ? 4.652 25.828 -1.049 1 98.44 164 ILE A O 1
ATOM 1302 N N . ASN A 1 165 ? 4.719 23.594 -0.736 1 97.75 165 ASN A N 1
ATOM 1303 C CA . ASN A 1 165 ? 3.807 23.25 -1.823 1 97.75 165 ASN A CA 1
ATOM 1304 C C . ASN A 1 165 ? 2.357 23.219 -1.346 1 97.75 165 ASN A C 1
ATOM 1306 O O . ASN A 1 165 ? 2.096 23.25 -0.142 1 97.75 165 ASN A O 1
ATOM 1310 N N . SER A 1 166 ? 1.456 23.297 -2.285 1 97.25 166 SER A N 1
ATOM 1311 C CA . SER A 1 166 ? 0.061 23.422 -1.875 1 97.25 166 SER A CA 1
ATOM 1312 C C . SER A 1 166 ? -0.867 22.703 -2.855 1 97.25 166 SER A C 1
ATOM 1314 O O . SER A 1 166 ? -0.912 23.062 -4.035 1 97.25 166 SER A O 1
ATOM 1316 N N . PHE A 1 167 ? -1.566 21.609 -2.311 1 94.88 167 PHE A N 1
ATOM 1317 C CA . PHE A 1 167 ? -2.52 20.844 -3.1 1 94.88 167 PHE A CA 1
ATOM 1318 C C . PHE A 1 167 ? -3.754 20.5 -2.273 1 94.88 167 PHE A C 1
ATOM 1320 O O . PHE A 1 167 ? -4.117 19.328 -2.148 1 94.88 167 PHE A O 1
ATOM 1327 N N . HIS A 1 168 ? -4.457 21.531 -1.828 1 94.88 168 HIS A N 1
ATOM 1328 C CA . HIS A 1 168 ? -5.684 21.266 -1.082 1 94.88 168 HIS A CA 1
ATOM 1329 C C . HIS A 1 168 ? -6.75 22.312 -1.395 1 94.88 168 HIS A C 1
ATOM 1331 O O . HIS A 1 168 ? -6.438 23.484 -1.589 1 94.88 168 HIS A O 1
ATOM 1337 N N . HIS A 1 169 ? -7.953 21.797 -1.411 1 95.12 169 HIS A N 1
ATOM 1338 C CA . HIS A 1 169 ? -9.109 22.641 -1.648 1 95.12 169 HIS A CA 1
ATOM 1339 C C . HIS A 1 169 ? -9.883 22.906 -0.358 1 95.12 169 HIS A C 1
ATOM 1341 O O . HIS A 1 169 ? -10.836 23.672 -0.344 1 95.12 169 HIS A O 1
ATOM 1347 N N . GLN A 1 170 ? -9.523 22.203 0.672 1 96.62 170 GLN A N 1
ATOM 1348 C CA . GLN A 1 170 ? -10.164 22.344 1.973 1 96.62 170 GLN A CA 1
ATOM 1349 C C . GLN A 1 170 ? -9.156 22.781 3.037 1 96.62 170 GLN A C 1
ATOM 1351 O O . GLN A 1 170 ? -7.945 22.688 2.822 1 96.62 170 GLN A O 1
ATOM 1356 N N . SER A 1 171 ? -9.672 23.359 4.078 1 97.75 171 SER A N 1
ATOM 1357 C CA . SER A 1 171 ? -8.844 23.781 5.199 1 97.75 171 SER A CA 1
ATOM 1358 C C . SER A 1 171 ? -9.625 23.75 6.508 1 97.75 171 SER A C 1
ATOM 1360 O O . SER A 1 171 ? -10.844 23.609 6.504 1 97.75 171 SER A O 1
ATOM 1362 N N . ILE A 1 172 ? -9 23.844 7.559 1 98.69 172 ILE A N 1
ATOM 1363 C CA . ILE A 1 172 ? -9.617 23.828 8.883 1 98.69 172 ILE A CA 1
ATOM 1364 C C . ILE A 1 172 ? -10.438 25.094 9.086 1 98.69 172 ILE A C 1
ATOM 1366 O O . ILE A 1 172 ? -9.938 26.203 8.883 1 98.69 172 ILE A O 1
ATOM 1370 N N . LYS A 1 173 ? -11.688 24.922 9.445 1 98.38 173 LYS A N 1
ATOM 1371 C CA . LYS A 1 173 ? -12.602 26.016 9.766 1 98.38 173 LYS A CA 1
ATOM 1372 C C . LYS A 1 173 ? -12.719 26.203 11.273 1 98.38 173 LYS A C 1
ATOM 1374 O O . LYS A 1 173 ? -12.25 27.203 11.82 1 98.38 173 LYS A O 1
ATOM 1379 N N . HIS A 1 174 ? -13.297 25.25 11.938 1 98.5 174 HIS A N 1
ATOM 1380 C CA . HIS A 1 174 ? -13.297 25.172 13.391 1 98.5 174 HIS A CA 1
ATOM 1381 C C . HIS A 1 174 ? -12.289 24.156 13.898 1 98.5 174 HIS A C 1
ATOM 1383 O O . HIS A 1 174 ? -12.383 22.969 13.562 1 98.5 174 HIS A O 1
ATOM 1389 N N . LEU A 1 175 ? -11.336 24.609 14.633 1 98.75 175 LEU A N 1
ATOM 1390 C CA . LEU A 1 175 ? -10.312 23.734 15.18 1 98.75 175 LEU A CA 1
ATOM 1391 C C . LEU A 1 175 ? -10.844 22.984 16.391 1 98.75 175 LEU A C 1
ATOM 1393 O O . LEU A 1 175 ? -11.477 23.562 17.281 1 98.75 175 LEU A O 1
ATOM 1397 N N . ALA A 1 176 ? -10.633 21.688 16.453 1 98.38 176 ALA A N 1
ATOM 1398 C CA . ALA A 1 176 ? -11 20.891 17.625 1 98.38 176 ALA A CA 1
ATOM 1399 C C . ALA A 1 176 ? -10.289 21.391 18.875 1 98.38 176 ALA A C 1
ATOM 1401 O O . ALA A 1 176 ? -9.164 21.891 18.812 1 98.38 176 ALA A O 1
ATOM 1402 N N . SER A 1 177 ? -10.82 21.203 20.016 1 97.44 177 SER A N 1
ATOM 1403 C CA . SER A 1 177 ? -10.367 21.797 21.266 1 97.44 177 SER A CA 1
ATOM 1404 C C . SER A 1 177 ? -9.031 21.188 21.719 1 97.44 177 SER A C 1
ATOM 1406 O O . SER A 1 177 ? -8.25 21.844 22.406 1 97.44 177 SER A O 1
ATOM 1408 N N . ASP A 1 178 ? -8.719 19.984 21.297 1 97.12 178 ASP A N 1
ATOM 1409 C CA . ASP A 1 178 ? -7.512 19.281 21.719 1 97.12 178 ASP A CA 1
ATOM 1410 C C . ASP A 1 178 ? -6.316 19.656 20.844 1 97.12 178 ASP A C 1
ATOM 1412 O O . ASP A 1 178 ? -5.219 19.109 21.031 1 97.12 178 ASP A O 1
ATOM 1416 N N . LEU A 1 179 ? -6.5 20.609 19.938 1 98.5 179 LEU A N 1
ATOM 1417 C CA . LEU A 1 179 ? -5.465 20.953 18.969 1 98.5 179 LEU A CA 1
ATOM 1418 C C . LEU A 1 179 ? -5.125 22.438 19.047 1 98.5 179 LEU A C 1
ATOM 1420 O O . LEU A 1 179 ? -5.934 23.234 19.531 1 98.5 179 LEU A O 1
ATOM 1424 N N . ARG A 1 180 ? -3.963 22.797 18.609 1 98.5 180 ARG A N 1
ATOM 1425 C CA . ARG A 1 180 ? -3.578 24.188 18.438 1 98.5 180 ARG A CA 1
ATOM 1426 C C . ARG A 1 180 ? -2.92 24.422 17.078 1 98.5 180 ARG A C 1
ATOM 1428 O O . ARG A 1 180 ? -2.236 23.547 16.562 1 98.5 180 ARG A O 1
ATOM 1435 N N . VAL A 1 181 ? -3.104 25.609 16.594 1 98.81 181 VAL A N 1
ATOM 1436 C CA . VAL A 1 181 ? -2.5 26.016 15.328 1 98.81 181 VAL A CA 1
ATOM 1437 C C . VAL A 1 181 ? -1.038 26.391 15.547 1 98.81 181 VAL A C 1
ATOM 1439 O O . VAL A 1 181 ? -0.716 27.141 16.469 1 98.81 181 VAL A O 1
ATOM 1442 N N . ILE A 1 182 ? -0.157 25.875 14.625 1 98.88 182 ILE A N 1
ATOM 1443 C CA . ILE A 1 182 ? 1.248 26.219 14.812 1 98.88 182 ILE A CA 1
ATOM 1444 C C . ILE A 1 182 ? 1.815 26.797 13.516 1 98.88 182 ILE A C 1
ATOM 1446 O O . ILE A 1 182 ? 2.98 27.203 13.469 1 98.88 182 ILE A O 1
ATOM 1450 N N . ALA A 1 183 ? 1.045 26.891 12.422 1 98.88 183 ALA A N 1
ATOM 1451 C CA . ALA A 1 183 ? 1.47 27.562 11.195 1 98.88 183 ALA A CA 1
ATOM 1452 C C . ALA A 1 183 ? 0.268 28.047 10.398 1 98.88 183 ALA A C 1
ATOM 1454 O O . ALA A 1 183 ? -0.775 27.391 10.359 1 98.88 183 ALA A O 1
ATOM 1455 N N . ARG A 1 184 ? 0.432 29.156 9.734 1 98.75 184 ARG A N 1
ATOM 1456 C CA . ARG A 1 184 ? -0.603 29.75 8.898 1 98.75 184 ARG A CA 1
ATOM 1457 C C . ARG A 1 184 ? -0.001 30.375 7.645 1 98.75 184 ARG A C 1
ATOM 1459 O O . ARG A 1 184 ? 1.177 30.75 7.633 1 98.75 184 ARG A O 1
ATOM 1466 N N . ASP A 1 185 ? -0.863 30.453 6.668 1 98.56 185 ASP A N 1
ATOM 1467 C CA . ASP A 1 185 ? -0.581 31.328 5.543 1 98.56 185 ASP A CA 1
ATOM 1468 C C . ASP A 1 185 ? -0.775 32.781 5.934 1 98.56 185 ASP A C 1
ATOM 1470 O O . ASP A 1 185 ? -1.889 33.219 6.258 1 98.56 185 ASP A O 1
ATOM 1474 N N . PRO A 1 186 ? 0.286 33.625 5.895 1 98 186 PRO A N 1
ATOM 1475 C CA . PRO A 1 186 ? 0.134 35.031 6.332 1 98 186 PRO A CA 1
ATOM 1476 C C . PRO A 1 186 ? -0.752 35.844 5.395 1 98 186 PRO A C 1
ATOM 1478 O O . PRO A 1 186 ? -1.254 36.906 5.781 1 98 186 PRO A O 1
ATOM 1481 N N . GLU A 1 187 ? -0.946 35.375 4.168 1 97.25 187 GLU A N 1
ATOM 1482 C CA . GLU A 1 187 ? -1.72 36.125 3.189 1 97.25 187 GLU A CA 1
ATOM 1483 C C . GLU A 1 187 ? -3.219 36 3.447 1 97.25 187 GLU A C 1
ATOM 1485 O O . GLU A 1 187 ? -3.971 36.969 3.281 1 97.25 187 GLU A O 1
ATOM 1490 N N . ASP A 1 188 ? -3.68 34.812 3.879 1 97.31 188 ASP A N 1
ATOM 1491 C CA . ASP A 1 188 ? -5.125 34.656 4.008 1 97.31 188 ASP A CA 1
ATOM 1492 C C . ASP A 1 188 ? -5.484 33.969 5.324 1 97.31 188 ASP A C 1
ATOM 1494 O O . ASP A 1 188 ? -6.648 33.625 5.559 1 97.31 188 ASP A O 1
ATOM 1498 N N . ASN A 1 189 ? -4.492 33.656 6.141 1 97.81 189 ASN A N 1
ATOM 1499 C CA . ASN A 1 189 ? -4.641 33.156 7.496 1 97.81 189 ASN A CA 1
ATOM 1500 C C . ASN A 1 189 ? -5.07 31.688 7.492 1 97.81 189 ASN A C 1
ATOM 1502 O O . ASN A 1 189 ? -5.523 31.172 8.516 1 97.81 189 ASN A O 1
ATOM 1506 N N . THR A 1 190 ? -4.996 31 6.34 1 98.56 190 THR A N 1
ATOM 1507 C CA . THR A 1 190 ? -5.32 29.578 6.27 1 98.56 190 THR A CA 1
ATOM 1508 C C . THR A 1 190 ? -4.418 28.781 7.195 1 98.56 190 THR A C 1
ATOM 1510 O O . THR A 1 190 ? -3.207 29 7.246 1 98.56 190 THR A O 1
ATOM 1513 N N . VAL A 1 191 ? -5.02 27.891 7.988 1 98.88 191 VAL A N 1
ATOM 1514 C CA . VAL A 1 191 ? -4.262 27.016 8.883 1 98.88 191 VAL A CA 1
ATOM 1515 C C . VAL A 1 191 ? -3.453 26.016 8.07 1 98.88 191 VAL A C 1
ATOM 1517 O O . VAL A 1 191 ? -4.004 25.297 7.23 1 98.88 191 VAL A O 1
ATOM 1520 N N . GLU A 1 192 ? -2.1 25.953 8.383 1 98.88 192 GLU A N 1
ATOM 1521 C CA . GLU A 1 192 ? -1.241 25.094 7.574 1 98.88 192 GLU A CA 1
ATOM 1522 C C . GLU A 1 192 ? -0.571 24.016 8.43 1 98.88 192 GLU A C 1
ATOM 1524 O O . GLU A 1 192 ? -0.029 23.047 7.91 1 98.88 192 GLU A O 1
ATOM 1529 N N . ALA A 1 193 ? -0.637 24.125 9.711 1 98.94 193 ALA A N 1
ATOM 1530 C CA . ALA A 1 193 ? -0.135 23.078 10.594 1 98.94 193 ALA A CA 1
ATOM 1531 C C . ALA A 1 193 ? -0.795 23.141 11.961 1 98.94 193 ALA A C 1
ATOM 1533 O O . ALA A 1 193 ? -1.115 24.234 12.445 1 98.94 193 ALA A O 1
ATOM 1534 N N . ILE A 1 194 ? -1.018 22 12.555 1 98.94 194 ILE A N 1
ATOM 1535 C CA . ILE A 1 194 ? -1.617 21.891 13.883 1 98.94 194 ILE A CA 1
ATOM 1536 C C . ILE A 1 194 ? -0.903 20.812 14.688 1 98.94 194 ILE A C 1
ATOM 1538 O O . ILE A 1 194 ? -0.25 19.938 14.109 1 98.94 194 ILE A O 1
ATOM 1542 N N . GLU A 1 195 ? -0.94 20.891 16 1 98.75 195 GLU A N 1
ATOM 1543 C CA . GLU A 1 195 ? -0.448 19.844 16.891 1 98.75 195 GLU A CA 1
ATOM 1544 C C . GLU A 1 195 ? -1.336 19.719 18.125 1 98.75 195 GLU A C 1
ATOM 1546 O O . GLU A 1 195 ? -2.242 20.516 18.328 1 98.75 195 GLU A O 1
ATOM 1551 N N . SER A 1 196 ? -1.126 18.609 18.828 1 97.94 196 SER A N 1
ATOM 1552 C CA . SER A 1 196 ? -1.89 18.375 20.047 1 97.94 196 SER A CA 1
ATOM 1553 C C . SER A 1 196 ? -1.553 19.422 21.109 1 97.94 196 SER A C 1
ATOM 1555 O O . SER A 1 196 ? -0.399 19.844 21.234 1 97.94 196 SER A O 1
ATOM 1557 N N . ASN A 1 197 ? -2.541 19.844 21.812 1 95.94 197 ASN A N 1
ATOM 1558 C CA . ASN A 1 197 ? -2.309 20.719 22.953 1 95.94 197 ASN A CA 1
ATOM 1559 C C . ASN A 1 197 ? -2.58 20 24.266 1 95.94 197 ASN A C 1
ATOM 1561 O O . ASN A 1 197 ? -2.781 20.641 25.297 1 95.94 197 ASN A O 1
ATOM 1565 N N . THR A 1 198 ? -2.717 18.672 24.188 1 93.44 198 THR A N 1
ATOM 1566 C CA . THR A 1 198 ? -2.926 17.828 25.359 1 93.44 198 THR A CA 1
ATOM 1567 C C . THR A 1 198 ? -1.814 16.797 25.484 1 93.44 198 THR A C 1
ATOM 1569 O O . THR A 1 198 ? -1.302 16.297 24.484 1 93.44 198 THR A O 1
ATOM 1572 N N . PRO A 1 199 ? -1.473 16.438 26.703 1 88.88 199 PRO A N 1
ATOM 1573 C CA . PRO A 1 199 ? -0.373 15.484 26.906 1 88.88 199 PRO A CA 1
ATOM 1574 C C . PRO A 1 199 ? -0.739 14.062 26.5 1 88.88 199 PRO A C 1
ATOM 1576 O O . PRO A 1 199 ? 0.146 13.242 26.25 1 88.88 199 PRO A O 1
ATOM 1579 N N . ASP A 1 200 ? -1.982 13.773 26.375 1 89.44 200 ASP A N 1
ATOM 1580 C CA . ASP A 1 200 ? -2.438 12.406 26.141 1 89.44 200 ASP A CA 1
ATOM 1581 C C . ASP A 1 200 ? -2.453 12.086 24.641 1 89.44 200 ASP A C 1
ATOM 1583 O O . ASP A 1 200 ? -2.656 10.93 24.25 1 89.44 200 ASP A O 1
ATOM 1587 N N . LEU A 1 201 ? -2.236 13.062 23.875 1 94.69 201 LEU A N 1
ATOM 1588 C CA . LEU A 1 201 ? -2.26 12.906 22.422 1 94.69 201 LEU A CA 1
ATOM 1589 C C . LEU A 1 201 ? -0.97 13.43 21.797 1 94.69 201 LEU A C 1
ATOM 1591 O O . LEU A 1 201 ? -0.685 14.625 21.875 1 94.69 201 LEU A O 1
ATOM 1595 N N . ARG A 1 202 ? -0.151 12.516 21.281 1 97.44 202 ARG A N 1
ATOM 1596 C CA . ARG A 1 202 ? 1.035 12.898 20.516 1 97.44 202 ARG A CA 1
ATOM 1597 C C . ARG A 1 202 ? 0.725 13 19.031 1 97.44 202 ARG A C 1
ATOM 1599 O O . ARG A 1 202 ? 0.55 11.984 18.359 1 97.44 202 ARG A O 1
ATOM 1606 N N . TYR A 1 203 ? 0.657 14.266 18.609 1 98.69 203 TYR A N 1
ATOM 1607 C CA . TYR A 1 203 ? 0.147 14.469 17.266 1 98.69 203 TYR A CA 1
ATOM 1608 C C . TYR A 1 203 ? 0.786 15.688 16.625 1 98.69 203 TYR A C 1
ATOM 1610 O O . TYR A 1 203 ? 1.003 16.703 17.281 1 98.69 203 TYR A O 1
ATOM 1618 N N . LEU A 1 204 ? 1.111 15.586 15.344 1 98.88 204 LEU A N 1
ATOM 1619 C CA . LEU A 1 204 ? 1.515 16.672 14.461 1 98.88 204 LEU A CA 1
ATOM 1620 C C . LEU A 1 204 ? 0.855 16.531 13.094 1 98.88 204 LEU A C 1
ATOM 1622 O O . LEU A 1 204 ? 0.803 15.438 12.531 1 98.88 204 LEU A O 1
ATOM 1626 N N . GLY A 1 205 ? 0.258 17.578 12.57 1 98.88 205 GLY A N 1
ATOM 1627 C CA . GLY A 1 205 ? -0.341 17.578 11.25 1 98.88 205 GLY A CA 1
ATOM 1628 C C . GLY A 1 205 ? 0.09 18.766 10.398 1 98.88 205 GLY A C 1
ATOM 1629 O O . GLY A 1 205 ? 0.24 19.875 10.906 1 98.88 205 GLY A O 1
ATOM 1630 N N . VAL A 1 206 ? 0.323 18.516 9.109 1 98.94 206 VAL A N 1
ATOM 1631 C CA . VAL A 1 206 ? 0.67 19.578 8.18 1 98.94 206 VAL A CA 1
ATOM 1632 C C . VAL A 1 206 ? -0.24 19.516 6.953 1 98.94 206 VAL A C 1
ATOM 1634 O O . VAL A 1 206 ? -0.649 18.422 6.535 1 98.94 206 VAL A O 1
ATOM 1637 N N . GLN A 1 207 ? -0.526 20.688 6.398 1 98.75 207 GLN A N 1
ATOM 1638 C CA . GLN A 1 207 ? -1.444 20.75 5.266 1 98.75 207 GLN A CA 1
ATOM 1639 C C . GLN A 1 207 ? -0.697 20.609 3.943 1 98.75 207 GLN A C 1
ATOM 1641 O O . GLN A 1 207 ? -1.287 20.234 2.932 1 98.75 207 GLN A O 1
ATOM 1646 N N . TRP A 1 208 ? 0.636 20.938 3.939 1 98.56 208 TRP A N 1
ATOM 1647 C CA . TRP A 1 208 ? 1.403 20.781 2.709 1 98.56 208 TRP A CA 1
ATOM 1648 C C . TRP A 1 208 ? 1.902 19.359 2.559 1 98.56 208 TRP A C 1
ATOM 1650 O O . TRP A 1 208 ? 1.53 18.469 3.338 1 98.56 208 TRP A O 1
ATOM 1660 N N . HIS A 1 209 ? 2.656 19.078 1.534 1 98.44 209 HIS A N 1
ATOM 1661 C CA . HIS A 1 209 ? 3.08 17.719 1.188 1 98.44 209 HIS A CA 1
ATOM 1662 C C . HIS A 1 209 ? 4.598 17.578 1.268 1 98.44 209 HIS A C 1
ATOM 1664 O O . HIS A 1 209 ? 5.277 17.531 0.239 1 98.44 209 HIS A O 1
ATOM 1670 N N . PRO A 1 210 ? 5.082 17.391 2.504 1 98.69 210 PRO A N 1
ATOM 1671 C CA . PRO A 1 210 ? 6.531 17.234 2.645 1 98.69 210 PRO A CA 1
ATOM 1672 C C . PRO A 1 210 ? 7.062 15.992 1.925 1 98.69 210 PRO A C 1
ATOM 1674 O O . PRO A 1 210 ? 8.227 15.961 1.514 1 98.69 210 PRO A O 1
ATOM 1677 N N . GLU A 1 211 ? 6.211 14.945 1.719 1 98.44 211 GLU A N 1
ATOM 1678 C CA . GLU A 1 211 ? 6.637 13.711 1.062 1 98.44 211 GLU A CA 1
ATOM 1679 C C . GLU A 1 211 ? 7.008 13.961 -0.396 1 98.44 211 GLU A C 1
ATOM 1681 O O . GLU A 1 211 ? 7.727 13.172 -1.004 1 98.44 211 GLU A O 1
ATOM 1686 N N . LEU A 1 212 ? 6.52 15.07 -0.994 1 97.06 212 LEU A N 1
ATOM 1687 C CA . LEU A 1 212 ? 6.809 15.422 -2.381 1 97.06 212 LEU A CA 1
ATOM 1688 C C . LEU A 1 212 ? 8.016 16.344 -2.465 1 97.06 212 LEU A C 1
ATOM 1690 O O . LEU A 1 212 ? 8.445 16.719 -3.561 1 97.06 212 LEU A O 1
ATOM 1694 N N . LEU A 1 213 ? 8.602 16.688 -1.314 1 97.88 213 LEU A N 1
ATOM 1695 C CA . LEU A 1 213 ? 9.664 17.688 -1.275 1 97.88 213 LEU A CA 1
ATOM 1696 C C . LEU A 1 213 ? 10.969 17.078 -0.78 1 97.88 213 LEU A C 1
ATOM 1698 O O . LEU A 1 213 ? 11.938 17.797 -0.53 1 97.88 213 LEU A O 1
ATOM 1702 N N . LEU A 1 214 ? 11.016 15.773 -0.631 1 97.25 214 LEU A N 1
ATOM 1703 C CA . LEU A 1 214 ? 12.148 15.078 -0.028 1 97.25 214 LEU A CA 1
ATOM 1704 C C . LEU A 1 214 ? 13.43 15.352 -0.806 1 97.25 214 LEU A C 1
ATOM 1706 O O . LEU A 1 214 ? 14.523 15.391 -0.224 1 97.25 214 LEU A O 1
ATOM 1710 N N . ASN A 1 215 ? 13.336 15.523 -2.117 1 93.25 215 ASN A N 1
ATOM 1711 C CA . ASN A 1 215 ? 14.516 15.742 -2.945 1 93.25 215 ASN A CA 1
ATOM 1712 C C . ASN A 1 215 ? 14.734 17.219 -3.23 1 93.25 215 ASN A C 1
ATOM 1714 O O . ASN A 1 215 ? 15.68 17.594 -3.934 1 93.25 215 ASN A O 1
ATOM 1718 N N . LYS A 1 216 ? 13.906 18.047 -2.76 1 93.25 216 LYS A N 1
ATOM 1719 C CA . LYS A 1 216 ? 13.953 19.469 -3.041 1 93.25 216 LYS A CA 1
ATOM 1720 C C . LYS A 1 216 ? 14.539 20.25 -1.862 1 93.25 216 LYS A C 1
ATOM 1722 O O . LYS A 1 216 ? 15.289 21.203 -2.055 1 93.25 216 LYS A O 1
ATOM 1727 N N . ARG A 1 217 ? 14.195 19.828 -0.689 1 94.31 217 ARG A N 1
ATOM 1728 C CA . ARG A 1 217 ? 14.516 20.578 0.522 1 94.31 217 ARG A CA 1
ATOM 1729 C C . ARG A 1 217 ? 14.844 19.641 1.675 1 94.31 217 ARG A C 1
ATOM 1731 O O . ARG A 1 217 ? 14.062 18.734 1.989 1 94.31 217 ARG A O 1
ATOM 1738 N N . GLU A 1 218 ? 15.883 19.875 2.43 1 97.12 218 GLU A N 1
ATOM 1739 C CA . GLU A 1 218 ? 16.359 18.984 3.482 1 97.12 218 GLU A CA 1
ATOM 1740 C C . GLU A 1 218 ? 15.422 18.984 4.68 1 97.12 218 GLU A C 1
ATOM 1742 O O . GLU A 1 218 ? 15.289 17.969 5.379 1 97.12 218 GLU A O 1
ATOM 1747 N N . GLU A 1 219 ? 14.766 20.094 4.926 1 98.56 219 GLU A N 1
ATOM 1748 C CA . GLU A 1 219 ? 13.883 20.25 6.082 1 98.56 219 GLU A CA 1
ATOM 1749 C C . GLU A 1 219 ? 12.742 19.234 6.047 1 98.56 219 GLU A C 1
ATOM 1751 O O . GLU A 1 219 ? 12.289 18.766 7.094 1 98.56 219 GLU A O 1
ATOM 1756 N N . ASP A 1 220 ? 12.344 18.875 4.879 1 98.69 220 ASP A N 1
ATOM 1757 C CA . ASP A 1 220 ? 11.25 17.922 4.773 1 98.69 220 ASP A CA 1
ATOM 1758 C C . ASP A 1 220 ? 11.695 16.516 5.191 1 98.69 220 ASP A C 1
ATOM 1760 O O . ASP A 1 220 ? 10.914 15.75 5.762 1 98.69 220 ASP A O 1
ATOM 1764 N N . LEU A 1 221 ? 12.922 16.188 4.879 1 98.56 221 LEU A N 1
ATOM 1765 C CA . LEU A 1 221 ? 13.453 14.945 5.414 1 98.56 221 LEU A CA 1
ATOM 1766 C C . LEU A 1 221 ? 13.617 15.031 6.93 1 98.56 221 LEU A C 1
ATOM 1768 O O . LEU A 1 221 ? 13.352 14.062 7.641 1 98.56 221 LEU A O 1
ATOM 1772 N N . LYS A 1 222 ? 14.062 16.172 7.422 1 98.81 222 LYS A N 1
ATOM 1773 C CA . LYS A 1 222 ? 14.195 16.375 8.859 1 98.81 222 LYS A CA 1
ATOM 1774 C C . LYS A 1 222 ? 12.859 16.203 9.57 1 98.81 222 LYS A C 1
ATOM 1776 O O . LYS A 1 222 ? 12.805 15.727 10.703 1 98.81 222 LYS A O 1
ATOM 1781 N N . LEU A 1 223 ? 11.828 16.641 8.93 1 98.88 223 LEU A N 1
ATOM 1782 C CA . LEU A 1 223 ? 10.492 16.438 9.492 1 98.88 223 LEU A CA 1
ATOM 1783 C C . LEU A 1 223 ? 10.188 14.953 9.641 1 98.88 223 LEU A C 1
ATOM 1785 O O . LEU A 1 223 ? 9.695 14.523 10.688 1 98.88 223 LEU A O 1
ATOM 1789 N N . PHE A 1 224 ? 10.438 14.164 8.617 1 98.88 224 PHE A N 1
ATOM 1790 C CA . PHE A 1 224 ? 10.227 12.719 8.703 1 98.88 224 PHE A CA 1
ATOM 1791 C C . PHE A 1 224 ? 11.109 12.102 9.781 1 98.88 224 PHE A C 1
ATOM 1793 O O . PHE A 1 224 ? 10.688 11.188 10.492 1 98.88 224 PHE A O 1
ATOM 1800 N N . GLU A 1 225 ? 12.359 12.602 9.883 1 98.75 225 GLU A N 1
ATOM 1801 C CA . GLU A 1 225 ? 13.25 12.125 10.938 1 98.75 225 GLU A CA 1
ATOM 1802 C C . GLU A 1 225 ? 12.672 12.398 12.32 1 98.75 225 GLU A C 1
ATOM 1804 O O . GLU A 1 225 ? 12.703 11.539 13.203 1 98.75 225 GLU A O 1
ATOM 1809 N N . TYR A 1 226 ? 12.133 13.57 12.5 1 98.81 226 TYR A N 1
ATOM 1810 C CA . TYR A 1 226 ? 11.477 13.906 13.758 1 98.81 226 TYR A CA 1
ATOM 1811 C C . TYR A 1 226 ? 10.305 12.969 14.031 1 98.81 226 TYR A C 1
ATOM 1813 O O . TYR A 1 226 ? 10.164 12.445 15.133 1 98.81 226 TYR A O 1
ATOM 1821 N N . VAL A 1 227 ? 9.453 12.719 13.016 1 98.56 227 VAL A N 1
ATOM 1822 C CA . VAL A 1 227 ? 8.273 11.875 13.148 1 98.56 227 VAL A CA 1
ATOM 1823 C C . VAL A 1 227 ? 8.68 10.453 13.516 1 98.56 227 VAL A C 1
ATOM 1825 O O . VAL A 1 227 ? 8.133 9.859 14.445 1 98.56 227 VAL A O 1
ATOM 1828 N N . VAL A 1 228 ? 9.68 9.93 12.844 1 98.62 228 VAL A N 1
ATOM 1829 C CA . VAL A 1 228 ? 10.078 8.539 13.008 1 98.62 228 VAL A CA 1
ATOM 1830 C C . VAL A 1 228 ? 10.805 8.359 14.336 1 98.62 228 VAL A C 1
ATOM 1832 O O . VAL A 1 228 ? 10.562 7.395 15.062 1 98.62 228 VAL A O 1
ATOM 1835 N N . ASP A 1 229 ? 11.586 9.375 14.789 1 97.62 229 ASP A N 1
ATOM 1836 C CA . ASP A 1 229 ? 12.508 9.18 15.906 1 97.62 229 ASP A CA 1
ATOM 1837 C C . ASP A 1 229 ? 11.922 9.742 17.203 1 97.62 229 ASP A C 1
ATOM 1839 O O . ASP A 1 229 ? 12.242 9.258 18.281 1 97.62 229 ASP A O 1
ATOM 1843 N N . GLU A 1 230 ? 11.133 10.797 17.109 1 96.12 230 GLU A N 1
ATOM 1844 C CA . GLU A 1 230 ? 10.875 11.547 18.344 1 96.12 230 GLU A CA 1
ATOM 1845 C C . GLU A 1 230 ? 9.375 11.672 18.594 1 96.12 230 GLU A C 1
ATOM 1847 O O . GLU A 1 230 ? 8.914 11.516 19.734 1 96.12 230 GLU A O 1
ATOM 1852 N N . LEU A 1 231 ? 8.594 12.023 17.531 1 95.75 231 LEU A N 1
ATOM 1853 C CA . LEU A 1 231 ? 7.191 12.336 17.781 1 95.75 231 LEU A CA 1
ATOM 1854 C C . LEU A 1 231 ? 6.59 11.383 18.812 1 95.75 231 LEU A C 1
ATOM 1856 O O . LEU A 1 231 ? 6.73 10.164 18.688 1 95.75 231 LEU A O 1
ATOM 1860 N N . MET B 1 1 ? -10.812 -16.141 17.547 1 58.28 1 MET B N 1
ATOM 1861 C CA . MET B 1 1 ? -9.445 -16.406 17.125 1 58.28 1 MET B CA 1
ATOM 1862 C C . MET B 1 1 ? -8.867 -15.219 16.359 1 58.28 1 MET B C 1
ATOM 1864 O O . MET B 1 1 ? -9.609 -14.469 15.734 1 58.28 1 MET B O 1
ATOM 1868 N N . THR B 1 2 ? -7.555 -14.828 16.5 1 83.81 2 THR B N 1
ATOM 1869 C CA . THR B 1 2 ? -6.945 -13.664 15.859 1 83.81 2 THR B CA 1
ATOM 1870 C C . THR B 1 2 ? -6.828 -13.875 14.352 1 83.81 2 THR B C 1
ATOM 1872 O O . THR B 1 2 ? -6.516 -14.977 13.898 1 83.81 2 THR B O 1
ATOM 1875 N N . LYS B 1 3 ? -7.305 -13.016 13.562 1 94.56 3 LYS B N 1
ATOM 1876 C CA . LYS B 1 3 ? -7.246 -13.086 12.109 1 94.56 3 LYS B CA 1
ATOM 1877 C C . LYS B 1 3 ? -5.812 -13.266 11.625 1 94.56 3 LYS B C 1
ATOM 1879 O O . LYS B 1 3 ? -4.895 -12.609 12.109 1 94.56 3 LYS B O 1
ATOM 1884 N N . PRO B 1 4 ? -5.586 -14.25 10.688 1 98.31 4 PRO B N 1
ATOM 1885 C CA . PRO B 1 4 ? -4.254 -14.336 10.078 1 98.31 4 PRO B CA 1
ATOM 1886 C C . PRO B 1 4 ? -3.82 -13.023 9.422 1 98.31 4 PRO B C 1
ATOM 1888 O O . PRO B 1 4 ? -4.609 -12.391 8.727 1 98.31 4 PRO B O 1
ATOM 1891 N N . ILE B 1 5 ? -2.619 -12.617 9.711 1 98.75 5 ILE B N 1
ATOM 1892 C CA . ILE B 1 5 ? -2.055 -11.422 9.094 1 98.75 5 ILE B CA 1
ATOM 1893 C C . ILE B 1 5 ? -1.382 -11.789 7.777 1 98.75 5 ILE B C 1
ATOM 1895 O O . ILE B 1 5 ? -0.419 -12.562 7.758 1 98.75 5 ILE B O 1
ATOM 1899 N N . ILE B 1 6 ? -1.871 -11.273 6.703 1 98.94 6 ILE B N 1
ATOM 1900 C CA . ILE B 1 6 ? -1.374 -11.586 5.367 1 98.94 6 ILE B CA 1
ATOM 1901 C C . ILE B 1 6 ? -0.588 -10.398 4.82 1 98.94 6 ILE B C 1
ATOM 1903 O O . ILE B 1 6 ? -1.147 -9.32 4.617 1 98.94 6 ILE B O 1
ATOM 1907 N N . GLY B 1 7 ? 0.75 -10.578 4.609 1 98.94 7 GLY B N 1
ATOM 1908 C CA . GLY B 1 7 ? 1.55 -9.57 3.928 1 98.94 7 GLY B CA 1
ATOM 1909 C C . GLY B 1 7 ? 1.431 -9.641 2.418 1 98.94 7 GLY B C 1
ATOM 1910 O O . GLY B 1 7 ? 1.63 -10.703 1.821 1 98.94 7 GLY B O 1
ATOM 1911 N N . ILE B 1 8 ? 1.03 -8.578 1.81 1 99 8 ILE B N 1
ATOM 1912 C CA . ILE B 1 8 ? 0.932 -8.461 0.359 1 99 8 ILE B CA 1
ATOM 1913 C C . ILE B 1 8 ? 2.01 -7.508 -0.156 1 99 8 ILE B C 1
ATOM 1915 O O . ILE B 1 8 ? 2.08 -6.352 0.271 1 99 8 ILE B O 1
ATOM 1919 N N . THR B 1 9 ? 2.854 -7.98 -1.05 1 98.94 9 THR B N 1
ATOM 1920 C CA . THR B 1 9 ? 3.873 -7.094 -1.599 1 98.94 9 THR B CA 1
ATOM 1921 C C . THR B 1 9 ? 3.232 -5.977 -2.416 1 98.94 9 THR B C 1
ATOM 1923 O O . THR B 1 9 ? 2.17 -6.164 -3.012 1 98.94 9 THR B O 1
ATOM 1926 N N . ALA B 1 10 ? 3.871 -4.828 -2.404 1 98.69 10 ALA B N 1
ATOM 1927 C CA . ALA B 1 10 ? 3.43 -3.705 -3.227 1 98.69 10 ALA B CA 1
ATOM 1928 C C . ALA B 1 10 ? 4.418 -3.428 -4.352 1 98.69 10 ALA B C 1
ATOM 1930 O O . ALA B 1 10 ? 5.582 -3.832 -4.281 1 98.69 10 ALA B O 1
ATOM 1931 N N . ASN B 1 11 ? 3.898 -2.812 -5.352 1 97.56 11 ASN B N 1
ATOM 1932 C CA . ASN B 1 11 ? 4.672 -2.346 -6.5 1 97.56 11 ASN B CA 1
ATOM 1933 C C . ASN B 1 11 ? 4.781 -0.824 -6.52 1 97.56 11 ASN B C 1
ATOM 1935 O O . ASN B 1 11 ? 4.168 -0.142 -5.699 1 97.56 11 ASN B O 1
ATOM 1939 N N . VAL B 1 12 ? 5.695 -0.319 -7.363 1 97 12 VAL B N 1
ATOM 1940 C CA . VAL B 1 12 ? 5.844 1.122 -7.535 1 97 12 VAL B CA 1
ATOM 1941 C C . VAL B 1 12 ? 5.672 1.489 -9.008 1 97 12 VAL B C 1
ATOM 1943 O O . VAL B 1 12 ? 6.328 0.915 -9.875 1 97 12 VAL B O 1
ATOM 1946 N N . ARG B 1 13 ? 4.766 2.371 -9.25 1 93.44 13 ARG B N 1
ATOM 1947 C CA . ARG B 1 13 ? 4.555 2.891 -10.602 1 93.44 13 ARG B CA 1
ATOM 1948 C C . ARG B 1 13 ? 4.234 4.383 -10.57 1 93.44 13 ARG B C 1
ATOM 1950 O O . ARG B 1 13 ? 3.719 4.887 -9.57 1 93.44 13 ARG B O 1
ATOM 1957 N N . PRO B 1 14 ? 4.562 5.055 -11.703 1 90.88 14 PRO B N 1
ATOM 1958 C CA . PRO B 1 14 ? 4.113 6.445 -11.773 1 90.88 14 PRO B CA 1
ATOM 1959 C C . PRO B 1 14 ? 2.592 6.574 -11.789 1 90.88 14 PRO B C 1
ATOM 1961 O O . PRO B 1 14 ? 1.9 5.715 -12.344 1 90.88 14 PRO B O 1
ATOM 1964 N N . ASN B 1 15 ? 2.188 7.605 -11.086 1 82.56 15 ASN B N 1
ATOM 1965 C CA . ASN B 1 15 ? 0.792 7.996 -11.258 1 82.56 15 ASN B CA 1
ATOM 1966 C C . ASN B 1 15 ? 0.519 8.492 -12.672 1 82.56 15 ASN B C 1
ATOM 1968 O O . ASN B 1 15 ? 1.095 9.492 -13.109 1 82.56 15 ASN B O 1
ATOM 1972 N N . PRO B 1 16 ? -0.347 7.816 -13.32 1 75.19 16 PRO B N 1
ATOM 1973 C CA . PRO B 1 16 ? -0.565 8.227 -14.711 1 75.19 16 PRO B CA 1
ATOM 1974 C C . PRO B 1 16 ? -1.081 9.664 -14.828 1 75.19 16 PRO B C 1
ATOM 1976 O O . PRO B 1 16 ? -0.84 10.328 -15.836 1 75.19 16 PRO B O 1
ATOM 1979 N N . ALA B 1 17 ? -1.812 10.164 -13.789 1 73 17 ALA B N 1
ATOM 1980 C CA . ALA B 1 17 ? -2.34 11.531 -13.82 1 73 17 ALA B CA 1
ATOM 1981 C C . ALA B 1 17 ? -1.265 12.547 -13.445 1 73 17 ALA B C 1
ATOM 1983 O O . ALA B 1 17 ? -1.355 13.719 -13.812 1 73 17 ALA B O 1
ATOM 1984 N N . HIS B 1 18 ? -0.318 12.148 -12.672 1 79.5 18 HIS B N 1
ATOM 1985 C CA . HIS B 1 18 ? 0.807 12.961 -12.219 1 79.5 18 HIS B CA 1
ATOM 1986 C C . HIS B 1 18 ? 2.115 12.18 -12.305 1 79.5 18 HIS B C 1
ATOM 1988 O O . HIS B 1 18 ? 2.607 11.672 -11.289 1 79.5 18 HIS B O 1
ATOM 1994 N N . GLU B 1 19 ? 2.711 12.234 -13.406 1 77.44 19 GLU B N 1
ATOM 1995 C CA . GLU B 1 19 ? 3.811 11.328 -13.727 1 77.44 19 GLU B CA 1
ATOM 1996 C C . GLU B 1 19 ? 5.012 11.578 -12.812 1 77.44 19 GLU B C 1
ATOM 1998 O O . GLU B 1 19 ? 5.867 10.703 -12.656 1 77.44 19 GLU B O 1
ATOM 2003 N N . ASP B 1 20 ? 4.996 12.695 -12.227 1 84.31 20 ASP B N 1
ATOM 2004 C CA . ASP B 1 20 ? 6.137 13 -11.367 1 84.31 20 ASP B CA 1
ATOM 2005 C C . ASP B 1 20 ? 5.949 12.414 -9.969 1 84.31 20 ASP B C 1
ATOM 2007 O O . ASP B 1 20 ? 6.859 12.469 -9.141 1 84.31 20 ASP B O 1
ATOM 2011 N N . ILE B 1 21 ? 4.836 11.859 -9.781 1 89.19 21 ILE B N 1
ATOM 2012 C CA . ILE B 1 21 ? 4.543 11.242 -8.492 1 89.19 21 ILE B CA 1
ATOM 2013 C C . ILE B 1 21 ? 4.434 9.727 -8.656 1 89.19 21 ILE B C 1
ATOM 2015 O O . ILE B 1 21 ? 3.629 9.242 -9.461 1 89.19 21 ILE B O 1
ATOM 2019 N N . LYS B 1 22 ? 5.223 8.969 -7.973 1 94.56 22 LYS B N 1
ATOM 2020 C CA . LYS B 1 22 ? 5.121 7.516 -7.957 1 94.56 22 LYS B CA 1
ATOM 2021 C C . LYS B 1 22 ? 4.195 7.039 -6.84 1 94.56 22 LYS B C 1
ATOM 2023 O O . LYS B 1 22 ? 4.055 7.715 -5.816 1 94.56 22 LYS B O 1
ATOM 2028 N N . TRP B 1 23 ? 3.543 5.953 -7.082 1 95.62 23 TRP B N 1
ATOM 2029 C CA . TRP B 1 23 ? 2.689 5.305 -6.09 1 95.62 23 TRP B CA 1
ATOM 2030 C C . TRP B 1 23 ? 3.26 3.953 -5.68 1 95.62 23 TRP B C 1
ATOM 2032 O O . TRP B 1 23 ? 3.76 3.203 -6.52 1 95.62 23 TRP B O 1
ATOM 2042 N N . SER B 1 24 ? 3.318 3.727 -4.426 1 97.88 24 SER B N 1
ATOM 2043 C CA . SER B 1 24 ? 3.402 2.365 -3.908 1 97.88 24 SER B CA 1
ATOM 2044 C C . SER B 1 24 ? 2.021 1.726 -3.809 1 97.88 24 SER B C 1
ATOM 2046 O O . SER B 1 24 ? 1.134 2.252 -3.133 1 97.88 24 SER B O 1
ATOM 2048 N N . TYR B 1 25 ? 1.826 0.513 -4.5 1 97.12 25 TYR B N 1
ATOM 2049 C CA . TYR B 1 25 ? 0.44 0.076 -4.625 1 97.12 25 TYR B CA 1
ATOM 2050 C C . TYR B 1 25 ? 0.356 -1.44 -4.754 1 97.12 25 TYR B C 1
ATOM 2052 O O . TYR B 1 25 ? 1.356 -2.102 -5.043 1 97.12 25 TYR B O 1
ATOM 2060 N N . ALA B 1 26 ? -0.809 -1.905 -4.488 1 97.94 26 ALA B N 1
ATOM 2061 C CA . ALA B 1 26 ? -1.283 -3.223 -4.91 1 97.94 26 ALA B CA 1
ATOM 2062 C C . ALA B 1 26 ? -2.695 -3.141 -5.48 1 97.94 26 ALA B C 1
ATOM 2064 O O . ALA B 1 26 ? -3.512 -2.336 -5.023 1 97.94 26 ALA B O 1
ATOM 2065 N N . PRO B 1 27 ? -2.98 -3.945 -6.555 1 97 27 PRO B N 1
ATOM 2066 C CA . PRO B 1 27 ? -4.387 -4.004 -6.957 1 97 27 PRO B CA 1
ATOM 2067 C C . PRO B 1 27 ? -5.32 -4.34 -5.797 1 97 27 PRO B C 1
ATOM 2069 O O . PRO B 1 27 ? -5.023 -5.234 -5 1 97 27 PRO B O 1
ATOM 2072 N N . SER B 1 28 ? -6.43 -3.588 -5.684 1 97.75 28 SER B N 1
ATOM 2073 C CA . SER B 1 28 ? -7.305 -3.674 -4.523 1 97.75 28 SER B CA 1
ATOM 2074 C C . SER B 1 28 ? -7.914 -5.066 -4.391 1 97.75 28 SER B C 1
ATOM 2076 O O . SER B 1 28 ? -8.32 -5.473 -3.297 1 97.75 28 SER B O 1
ATOM 2078 N N . GLY B 1 29 ? -7.949 -5.773 -5.5 1 98.06 29 GLY B N 1
ATOM 2079 C CA . GLY B 1 29 ? -8.492 -7.121 -5.457 1 98.06 29 GLY B CA 1
ATOM 2080 C C . GLY B 1 29 ? -7.75 -8.039 -4.5 1 98.06 29 GLY B C 1
ATOM 2081 O O . GLY B 1 29 ? -8.336 -8.953 -3.922 1 98.06 29 GLY B O 1
ATOM 2082 N N . PHE B 1 30 ? -6.434 -7.855 -4.328 1 98.75 30 PHE B N 1
ATOM 2083 C CA . PHE B 1 30 ? -5.664 -8.641 -3.373 1 98.75 30 PHE B CA 1
ATOM 2084 C C . PHE B 1 30 ? -6.145 -8.391 -1.949 1 98.75 30 PHE B C 1
ATOM 2086 O O . PHE B 1 30 ? -6.348 -9.336 -1.183 1 98.75 30 PHE B O 1
ATOM 2093 N N . VAL B 1 31 ? -6.289 -7.098 -1.62 1 98.81 31 VAL B N 1
ATOM 2094 C CA . VAL B 1 31 ? -6.762 -6.703 -0.298 1 98.81 31 VAL B CA 1
ATOM 2095 C C . VAL B 1 31 ? -8.164 -7.262 -0.065 1 98.81 31 VAL B C 1
ATOM 2097 O O . VAL B 1 31 ? -8.43 -7.879 0.968 1 98.81 31 VAL B O 1
ATOM 2100 N N . GLU B 1 32 ? -9.031 -7.117 -1.054 1 98.44 32 GLU B N 1
ATOM 2101 C CA . GLU B 1 32 ? -10.414 -7.574 -0.962 1 98.44 32 GLU B CA 1
ATOM 2102 C C . GLU B 1 32 ? -10.484 -9.086 -0.792 1 98.44 32 GLU B C 1
ATOM 2104 O O . GLU B 1 32 ? -11.266 -9.594 0.018 1 98.44 32 GLU B O 1
ATOM 2109 N N . GLY B 1 33 ? -9.711 -9.797 -1.577 1 98.75 33 GLY B N 1
ATOM 2110 C CA . GLY B 1 33 ? -9.68 -11.242 -1.462 1 98.75 33 GLY B CA 1
ATOM 2111 C C . GLY B 1 33 ? -9.289 -11.727 -0.078 1 98.75 33 GLY B C 1
ATOM 2112 O O . GLY B 1 33 ? -9.938 -12.617 0.482 1 98.75 33 GLY B O 1
ATOM 2113 N N . VAL B 1 34 ? -8.273 -11.117 0.516 1 98.88 34 VAL B N 1
ATOM 2114 C CA . VAL B 1 34 ? -7.793 -11.484 1.846 1 98.88 34 VAL B CA 1
ATOM 2115 C C . VAL B 1 34 ? -8.859 -11.156 2.887 1 98.88 34 VAL B C 1
ATOM 2117 O O . VAL B 1 34 ? -9.156 -11.977 3.76 1 98.88 34 VAL B O 1
ATOM 2120 N N . GLN B 1 35 ? -9.445 -9.961 2.764 1 98.62 35 GLN B N 1
ATOM 2121 C CA . GLN B 1 35 ? -10.43 -9.508 3.74 1 98.62 35 GLN B CA 1
ATOM 2122 C C . GLN B 1 35 ? -11.688 -10.375 3.693 1 98.62 35 GLN B C 1
ATOM 2124 O O . GLN B 1 35 ? -12.203 -10.797 4.734 1 98.62 35 GLN B O 1
ATOM 2129 N N . LYS B 1 36 ? -12.156 -10.695 2.496 1 98.31 36 LYS B N 1
ATOM 2130 C CA . LYS B 1 36 ? -13.336 -11.531 2.336 1 98.31 36 LYS B CA 1
ATOM 2131 C C . LYS B 1 36 ? -13.086 -12.945 2.859 1 98.31 36 LYS B C 1
ATOM 2133 O O . LYS B 1 36 ? -14.008 -13.609 3.342 1 98.31 36 LYS B O 1
ATOM 2138 N N . ALA B 1 37 ? -11.859 -13.375 2.809 1 98.38 37 ALA B N 1
ATOM 2139 C CA . ALA B 1 37 ? -11.484 -14.711 3.27 1 98.38 37 ALA B CA 1
ATOM 2140 C C . ALA B 1 37 ? -11.25 -14.719 4.777 1 98.38 37 ALA B C 1
ATOM 2142 O O . ALA B 1 37 ? -10.953 -15.766 5.355 1 98.38 37 ALA B O 1
ATOM 2143 N N . GLY B 1 38 ? -11.312 -13.594 5.41 1 98.12 38 GLY B N 1
ATOM 2144 C CA . GLY B 1 38 ? -11.219 -13.531 6.859 1 98.12 38 GLY B CA 1
ATOM 2145 C C . GLY B 1 38 ? -9.828 -13.188 7.359 1 98.12 38 GLY B C 1
ATOM 2146 O O . GLY B 1 38 ? -9.531 -13.359 8.539 1 98.12 38 GLY B O 1
ATOM 2147 N N . GLY B 1 39 ? -8.953 -12.734 6.469 1 98.69 39 GLY B N 1
ATOM 2148 C CA . GLY B 1 39 ? -7.609 -12.336 6.852 1 98.69 39 GLY B CA 1
ATOM 2149 C C . GLY B 1 39 ? -7.461 -10.844 7.051 1 98.69 39 GLY B C 1
ATOM 2150 O O . GLY B 1 39 ? -8.344 -10.07 6.676 1 98.69 39 GLY B O 1
ATOM 2151 N N . LEU B 1 40 ? -6.41 -10.422 7.73 1 98.75 40 LEU B N 1
ATOM 2152 C CA . LEU B 1 40 ? -5.992 -9.023 7.848 1 98.75 40 LEU B CA 1
ATOM 2153 C C . LEU B 1 40 ? -4.859 -8.711 6.875 1 98.75 40 LEU B C 1
ATOM 2155 O O . LEU B 1 40 ? -3.766 -9.266 6.992 1 98.75 40 LEU B O 1
ATOM 2159 N N . ALA B 1 41 ? -5.137 -7.816 5.988 1 98.81 41 ALA B N 1
ATOM 2160 C CA . ALA B 1 41 ? -4.164 -7.52 4.938 1 98.81 41 ALA B CA 1
ATOM 2161 C C . ALA B 1 41 ? -3.266 -6.352 5.336 1 98.81 41 ALA B C 1
ATOM 2163 O O . ALA B 1 41 ? -3.746 -5.34 5.852 1 98.81 41 ALA B O 1
ATOM 2164 N N . ILE B 1 42 ? -1.98 -6.473 5.156 1 98.81 42 ILE B N 1
ATOM 2165 C CA . ILE B 1 42 ? -1.064 -5.336 5.176 1 98.81 42 ILE B CA 1
ATOM 2166 C C . ILE B 1 42 ? -0.238 -5.32 3.891 1 98.81 42 ILE B C 1
ATOM 2168 O O . ILE B 1 42 ? 0.061 -6.375 3.324 1 98.81 42 ILE B O 1
ATOM 2172 N N . LEU B 1 43 ? 0.038 -4.188 3.414 1 98.94 43 LEU B N 1
ATOM 2173 C CA . LEU B 1 43 ? 0.861 -4.051 2.219 1 98.94 43 LEU B CA 1
ATOM 2174 C C . LEU B 1 43 ? 2.318 -3.791 2.59 1 98.94 43 LEU B C 1
ATOM 2176 O O . LEU B 1 43 ? 2.604 -2.969 3.463 1 98.94 43 LEU B O 1
ATOM 2180 N N . LEU B 1 44 ? 3.217 -4.531 1.997 1 98.94 44 LEU B N 1
ATOM 2181 C CA . LEU B 1 44 ? 4.652 -4.391 2.199 1 98.94 44 LEU B CA 1
ATOM 2182 C C . LEU B 1 44 ? 5.285 -3.588 1.068 1 98.94 44 LEU B C 1
ATOM 2184 O O . LEU B 1 44 ? 5.5 -4.109 -0.028 1 98.94 44 LEU B O 1
ATOM 2188 N N . PRO B 1 45 ? 5.605 -2.324 1.318 1 98.94 45 PRO B N 1
ATOM 2189 C CA . PRO B 1 45 ? 6.227 -1.547 0.245 1 98.94 45 PRO B CA 1
ATOM 2190 C C . PRO B 1 45 ? 7.648 -2.008 -0.069 1 98.94 45 PRO B C 1
ATOM 2192 O O . PRO B 1 45 ? 8.32 -2.576 0.794 1 98.94 45 PRO B O 1
ATOM 2195 N N . VAL B 1 46 ? 8.086 -1.746 -1.328 1 98.88 46 VAL B N 1
ATOM 2196 C CA . VAL B 1 46 ? 9.453 -2.07 -1.718 1 98.88 46 VAL B CA 1
ATOM 2197 C C . VAL B 1 46 ? 10.438 -1.44 -0.733 1 98.88 46 VAL B C 1
ATOM 2199 O O . VAL B 1 46 ? 10.32 -0.259 -0.398 1 98.88 46 VAL B O 1
ATOM 2202 N N . SER B 1 47 ? 11.359 -2.227 -0.249 1 98.69 47 SER B N 1
ATOM 2203 C CA . SER B 1 47 ? 12.281 -1.795 0.797 1 98.69 47 SER B CA 1
ATOM 2204 C C . SER B 1 47 ? 13.664 -2.428 0.618 1 98.69 47 SER B C 1
ATOM 2206 O O . SER B 1 47 ? 13.906 -3.129 -0.366 1 98.69 47 SER B O 1
ATOM 2208 N N . ASP B 1 48 ? 14.586 -2.074 1.569 1 98.25 48 ASP B N 1
ATOM 2209 C CA . ASP B 1 48 ? 15.891 -2.715 1.629 1 98.25 48 ASP B CA 1
ATOM 2210 C C . ASP B 1 48 ? 15.758 -4.211 1.904 1 98.25 48 ASP B C 1
ATOM 2212 O O . ASP B 1 48 ? 15.078 -4.617 2.848 1 98.25 48 ASP B O 1
ATOM 2216 N N . PRO B 1 49 ? 16.422 -5.043 1.042 1 98.69 49 PRO B N 1
ATOM 2217 C CA . PRO B 1 49 ? 16.359 -6.488 1.269 1 98.69 49 PRO B CA 1
ATOM 2218 C C . PRO B 1 49 ? 16.703 -6.875 2.705 1 98.69 49 PRO B C 1
ATOM 2220 O O . PRO B 1 49 ? 16.188 -7.867 3.223 1 98.69 49 PRO B O 1
ATOM 2223 N N . LEU B 1 50 ? 17.453 -6.051 3.4 1 98.12 50 LEU B N 1
ATOM 2224 C CA . LEU B 1 50 ? 17.875 -6.344 4.766 1 98.12 50 LEU B CA 1
ATOM 2225 C C . LEU B 1 50 ? 16.703 -6.266 5.73 1 98.12 50 LEU B C 1
ATOM 2227 O O . LEU B 1 50 ? 16.766 -6.793 6.84 1 98.12 50 LEU B O 1
ATOM 2231 N N . GLU B 1 51 ? 15.625 -5.68 5.305 1 98.31 51 GLU B N 1
ATOM 2232 C CA . GLU B 1 51 ? 14.453 -5.516 6.16 1 98.31 51 GLU B CA 1
ATOM 2233 C C . GLU B 1 51 ? 13.492 -6.688 6 1 98.31 51 GLU B C 1
ATOM 2235 O O . GLU B 1 51 ? 12.516 -6.801 6.742 1 98.31 51 GLU B O 1
ATOM 2240 N N . ALA B 1 52 ? 13.734 -7.59 5.086 1 98.81 52 ALA B N 1
ATOM 2241 C CA . ALA B 1 52 ? 12.836 -8.695 4.77 1 98.81 52 ALA B CA 1
ATOM 2242 C C . ALA B 1 52 ? 12.562 -9.547 6.004 1 98.81 52 ALA B C 1
ATOM 2244 O O . ALA B 1 52 ? 11.438 -10 6.215 1 98.81 52 ALA B O 1
ATOM 2245 N N . LYS B 1 53 ? 13.602 -9.758 6.812 1 98.56 53 LYS B N 1
ATOM 2246 C CA . LYS B 1 53 ? 13.445 -10.586 8.008 1 98.56 53 LYS B CA 1
ATOM 2247 C C . LYS B 1 53 ? 12.367 -10.016 8.93 1 98.56 53 LYS B C 1
ATOM 2249 O O . LYS B 1 53 ? 11.523 -10.758 9.43 1 98.56 53 LYS B O 1
ATOM 2254 N N . THR B 1 54 ? 12.414 -8.734 9.156 1 98.62 54 THR B N 1
ATOM 2255 C CA . THR B 1 54 ? 11.453 -8.07 10.039 1 98.62 54 THR B CA 1
ATOM 2256 C C . THR B 1 54 ? 10.047 -8.117 9.438 1 98.62 54 THR B C 1
ATOM 2258 O O . THR B 1 54 ? 9.078 -8.414 10.141 1 98.62 54 THR B O 1
ATOM 2261 N N . TYR B 1 55 ? 9.898 -7.859 8.156 1 98.75 55 TYR B N 1
ATOM 2262 C CA . TYR B 1 55 ? 8.594 -7.902 7.5 1 98.75 55 TYR B CA 1
ATOM 2263 C C . TYR B 1 55 ? 7.965 -9.281 7.633 1 98.75 55 TYR B C 1
ATOM 2265 O O . TYR B 1 55 ? 6.785 -9.406 7.977 1 98.75 55 TYR B O 1
ATOM 2273 N N . ILE B 1 56 ? 8.758 -10.297 7.387 1 98.81 56 ILE B N 1
ATOM 2274 C CA . ILE B 1 56 ? 8.23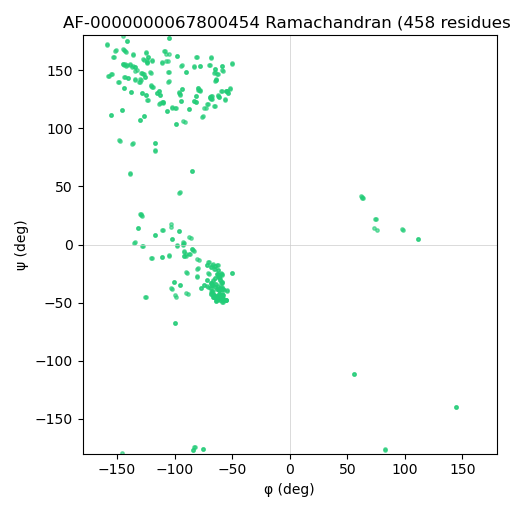4 -11.656 7.41 1 98.81 56 ILE B CA 1
ATOM 2275 C C . ILE B 1 56 ? 7.852 -12.039 8.836 1 98.81 56 ILE B C 1
ATOM 2277 O O . ILE B 1 56 ? 6.863 -12.742 9.055 1 98.81 56 ILE B O 1
ATOM 2281 N N . SER B 1 57 ? 8.578 -11.531 9.805 1 98.56 57 SER B N 1
ATOM 2282 C CA . SER B 1 57 ? 8.266 -11.852 11.195 1 98.56 57 SER B CA 1
ATOM 2283 C C . SER B 1 57 ? 6.93 -11.25 11.617 1 98.56 57 SER B C 1
ATOM 2285 O O . SER B 1 57 ? 6.309 -11.719 12.57 1 98.56 57 SER B O 1
ATOM 2287 N N . MET B 1 58 ? 6.438 -10.289 10.867 1 97.75 58 MET B N 1
ATOM 2288 C CA . MET B 1 58 ? 5.234 -9.555 11.234 1 97.75 58 MET B CA 1
ATOM 2289 C C . MET B 1 58 ? 3.992 -10.211 10.641 1 97.75 58 MET B C 1
ATOM 2291 O O . MET B 1 58 ? 2.867 -9.883 11.023 1 97.75 58 MET B O 1
ATOM 2295 N N . ILE B 1 59 ? 4.176 -11.18 9.758 1 98.69 59 ILE B N 1
ATOM 2296 C CA . ILE B 1 59 ? 3.01 -11.703 9.055 1 98.69 59 ILE B CA 1
ATOM 2297 C C . ILE B 1 59 ? 2.926 -13.211 9.242 1 98.69 59 ILE B C 1
ATOM 2299 O O . ILE B 1 59 ? 3.896 -13.844 9.664 1 98.69 59 ILE B O 1
ATOM 2303 N N . ASP B 1 60 ? 1.766 -13.742 8.914 1 98.75 60 ASP B N 1
ATOM 2304 C CA . ASP B 1 60 ? 1.549 -15.18 8.969 1 98.75 60 ASP B CA 1
ATOM 2305 C C . ASP B 1 60 ? 1.782 -15.828 7.609 1 98.75 60 ASP B C 1
ATOM 2307 O O . ASP B 1 60 ? 2.219 -16.984 7.531 1 98.75 60 ASP B O 1
ATOM 2311 N N . LYS B 1 61 ? 1.426 -15.117 6.527 1 98.81 61 LYS B N 1
ATOM 2312 C CA . LYS B 1 61 ? 1.587 -15.594 5.156 1 98.81 61 LYS B CA 1
ATOM 2313 C C . LYS B 1 61 ? 1.947 -14.438 4.219 1 98.81 61 LYS B C 1
ATOM 2315 O O . LYS B 1 61 ? 1.659 -13.281 4.516 1 98.81 61 LYS B O 1
ATOM 2320 N N . LEU B 1 62 ? 2.602 -14.797 3.129 1 98.94 62 LEU B N 1
ATOM 2321 C CA . LEU B 1 62 ? 3.072 -13.82 2.158 1 98.94 62 LEU B CA 1
ATOM 2322 C C . LEU B 1 62 ? 2.369 -14 0.816 1 98.94 62 LEU B C 1
ATOM 2324 O O . LEU B 1 62 ? 2.252 -15.125 0.322 1 98.94 62 LEU B O 1
ATOM 2328 N N . ILE B 1 63 ? 1.857 -12.938 0.257 1 99 63 ILE B N 1
ATOM 2329 C CA . ILE B 1 63 ? 1.357 -12.938 -1.113 1 99 63 ILE B CA 1
ATOM 2330 C C . ILE B 1 63 ? 2.271 -12.086 -1.995 1 99 63 ILE B C 1
ATOM 2332 O O . ILE B 1 63 ? 2.512 -10.914 -1.702 1 99 63 ILE B O 1
ATOM 2336 N N . LEU B 1 64 ? 2.82 -12.68 -3.049 1 98.94 64 LEU B N 1
ATOM 2337 C CA . LEU B 1 64 ? 3.576 -11.984 -4.086 1 98.94 64 LEU B CA 1
ATOM 2338 C C . LEU B 1 64 ? 2.682 -11.641 -5.273 1 98.94 64 LEU B C 1
ATOM 2340 O O . LEU B 1 64 ? 2.012 -12.516 -5.824 1 98.94 64 LEU B O 1
ATOM 2344 N N . ILE B 1 65 ? 2.701 -10.367 -5.707 1 98.75 65 ILE B N 1
ATOM 2345 C CA . ILE B 1 65 ? 1.722 -9.922 -6.691 1 98.75 65 ILE B CA 1
ATOM 2346 C C . ILE B 1 65 ? 2.387 -9.789 -8.055 1 98.75 65 ILE B C 1
ATOM 2348 O O . ILE B 1 65 ? 3.586 -10.039 -8.195 1 98.75 65 ILE B O 1
ATOM 2352 N N . GLY B 1 66 ? 1.563 -9.43 -9.078 1 97.56 66 GLY B N 1
ATOM 2353 C CA . GLY B 1 66 ? 2.057 -9.219 -10.43 1 97.56 66 GLY B CA 1
ATOM 2354 C C . GLY B 1 66 ? 2.803 -7.91 -10.602 1 97.56 66 GLY B C 1
ATOM 2355 O O . GLY B 1 66 ? 3.082 -7.219 -9.617 1 97.56 66 GLY B O 1
ATOM 2356 N N . GLY B 1 67 ? 3.189 -7.648 -11.875 1 94.94 67 GLY B N 1
ATOM 2357 C CA . GLY B 1 67 ? 3.883 -6.395 -12.133 1 94.94 67 GLY B CA 1
ATOM 2358 C C . GLY B 1 67 ? 4.961 -6.516 -13.195 1 94.94 67 GLY B C 1
ATOM 2359 O O . GLY B 1 67 ? 4.766 -7.188 -14.211 1 94.94 67 GLY B O 1
ATOM 2360 N N . GLN B 1 68 ? 6.07 -5.863 -12.969 1 95.62 68 GLN B N 1
ATOM 2361 C CA . GLN B 1 68 ? 7.156 -5.746 -13.938 1 95.62 68 GLN B CA 1
ATOM 2362 C C . GLN B 1 68 ? 7.848 -7.09 -14.156 1 95.62 68 GLN B C 1
ATOM 2364 O O . GLN B 1 68 ? 7.797 -7.965 -13.289 1 95.62 68 GLN B O 1
ATOM 2369 N N . ASN B 1 69 ? 8.531 -7.121 -15.25 1 96.94 69 ASN B N 1
ATOM 2370 C CA . ASN B 1 69 ? 9.312 -8.32 -15.555 1 96.94 69 ASN B CA 1
ATOM 2371 C C . ASN B 1 69 ? 10.43 -8.531 -14.539 1 96.94 69 ASN B C 1
ATOM 2373 O O . ASN B 1 69 ? 10.906 -7.574 -13.93 1 96.94 69 ASN B O 1
ATOM 2377 N N . ILE B 1 70 ? 10.766 -9.773 -14.352 1 97.44 70 ILE B N 1
ATOM 2378 C CA . ILE B 1 70 ? 11.93 -10.102 -13.539 1 97.44 70 ILE B CA 1
ATOM 2379 C C . ILE B 1 70 ? 13.203 -9.922 -14.359 1 97.44 70 ILE B C 1
ATOM 2381 O O . ILE B 1 70 ? 13.273 -10.367 -15.516 1 97.44 70 ILE B O 1
ATOM 2385 N N . ASP B 1 71 ? 14.211 -9.266 -13.828 1 97.44 71 ASP B N 1
ATOM 2386 C CA . ASP B 1 71 ? 15.477 -9.078 -14.523 1 97.44 71 ASP B CA 1
ATOM 2387 C C . ASP B 1 71 ? 16.078 -10.422 -14.922 1 97.44 71 ASP B C 1
ATOM 2389 O O . ASP B 1 71 ? 16.312 -11.281 -14.07 1 97.44 71 ASP B O 1
ATOM 2393 N N . PRO B 1 72 ? 16.391 -10.609 -16.219 1 97.44 72 PRO B N 1
ATOM 2394 C CA . PRO B 1 72 ? 16.891 -11.898 -16.703 1 97.44 72 PRO B CA 1
ATOM 2395 C C . PRO B 1 72 ? 18.219 -12.289 -16.078 1 97.44 72 PRO B C 1
ATOM 2397 O O . PRO B 1 72 ? 18.609 -13.453 -16.109 1 97.44 72 PRO B O 1
ATOM 2400 N N . LYS B 1 73 ? 18.938 -11.328 -15.492 1 97.25 73 LYS B N 1
ATOM 2401 C CA . LYS B 1 73 ? 20.203 -11.641 -14.828 1 97.25 73 LYS B CA 1
ATOM 2402 C C . LYS B 1 73 ? 20 -12.641 -13.695 1 97.25 73 LYS B C 1
ATOM 2404 O O . LYS B 1 73 ? 20.891 -13.422 -13.375 1 97.25 73 LYS B O 1
ATOM 2409 N N . PHE B 1 74 ? 18.812 -12.711 -13.148 1 98.12 74 PHE B N 1
ATOM 2410 C CA . PHE B 1 74 ? 18.547 -13.57 -12 1 98.12 74 PHE B CA 1
ATOM 2411 C C . PHE B 1 74 ? 18.344 -15.016 -12.445 1 98.12 74 PHE B C 1
ATOM 2413 O O . PHE B 1 74 ? 18.312 -15.922 -11.617 1 98.12 74 PHE B O 1
ATOM 2420 N N . TYR B 1 75 ? 18.188 -15.188 -13.711 1 97.5 75 TYR B N 1
ATOM 2421 C CA . TYR B 1 75 ? 18.141 -16.562 -14.203 1 97.5 75 TYR B CA 1
ATOM 2422 C C . TYR B 1 75 ? 19.125 -16.75 -15.367 1 97.5 75 TYR B C 1
ATOM 2424 O O . TYR B 1 75 ? 18.891 -17.578 -16.25 1 97.5 75 TYR B O 1
ATOM 2432 N N . ASN B 1 76 ? 20.219 -15.891 -15.43 1 96.94 76 ASN B N 1
ATOM 2433 C CA . ASN B 1 76 ? 21.422 -16.016 -16.234 1 96.94 76 ASN B CA 1
ATOM 2434 C C . ASN B 1 76 ? 21.109 -15.992 -17.734 1 96.94 76 ASN B C 1
ATOM 2436 O O . ASN B 1 76 ? 21.641 -16.812 -18.484 1 96.94 76 ASN B O 1
ATOM 2440 N N . GLU B 1 77 ? 20.266 -15.18 -18.125 1 97.06 77 GLU B N 1
ATOM 2441 C CA . GLU B 1 77 ? 19.938 -15.023 -19.547 1 97.06 77 GLU B CA 1
ATOM 2442 C C . GLU B 1 77 ? 20.047 -13.562 -19.969 1 97.06 77 GLU B C 1
ATOM 2444 O O . GLU B 1 77 ? 20.031 -12.656 -19.141 1 97.06 77 GLU B O 1
ATOM 2449 N N . GLU B 1 78 ? 20.188 -13.344 -21.234 1 96.31 78 GLU B N 1
ATOM 2450 C CA . GLU B 1 78 ? 20.109 -12 -21.797 1 96.31 78 GLU B CA 1
ATOM 2451 C C . GLU B 1 78 ? 18.672 -11.523 -21.922 1 96.31 78 GLU B C 1
ATOM 2453 O O . GLU B 1 78 ? 17.75 -12.336 -22 1 96.31 78 GLU B O 1
ATOM 2458 N N . ASN B 1 79 ? 18.531 -10.25 -21.891 1 94.88 79 ASN B N 1
ATOM 2459 C CA . ASN B 1 79 ? 17.203 -9.68 -22 1 94.88 79 ASN B CA 1
ATOM 2460 C C . ASN B 1 79 ? 16.641 -9.828 -23.406 1 94.88 79 ASN B C 1
ATOM 2462 O O . ASN B 1 79 ? 17.203 -9.297 -24.359 1 94.88 79 ASN B O 1
ATOM 2466 N N . HIS B 1 80 ? 15.547 -10.469 -23.531 1 92.38 80 HIS B N 1
ATOM 2467 C CA . HIS B 1 80 ? 14.797 -10.617 -24.781 1 92.38 80 HIS B CA 1
ATOM 2468 C C . HIS B 1 80 ? 13.312 -10.305 -24.562 1 92.38 80 HIS B C 1
ATOM 2470 O O . HIS B 1 80 ? 12.469 -10.734 -25.359 1 92.38 80 HIS B O 1
ATOM 2476 N N . ALA B 1 81 ? 13.055 -9.695 -23.438 1 88.38 81 ALA B N 1
ATOM 2477 C CA . ALA B 1 81 ? 11.664 -9.406 -23.094 1 88.38 81 ALA B CA 1
ATOM 2478 C C . ALA B 1 81 ? 11.047 -8.453 -24.109 1 88.38 81 ALA B C 1
ATOM 2480 O O . ALA B 1 81 ? 11.734 -7.605 -24.688 1 88.38 81 ALA B O 1
ATOM 2481 N N . CYS B 1 82 ? 9.805 -8.602 -24.359 1 83.88 82 CYS B N 1
ATOM 2482 C CA . CYS B 1 82 ? 9.094 -7.754 -25.312 1 83.88 82 CYS B CA 1
ATOM 2483 C C . CYS B 1 82 ? 8.992 -6.324 -24.797 1 83.88 82 CYS B C 1
ATOM 2485 O O . CYS B 1 82 ? 8.914 -5.379 -25.578 1 83.88 82 CYS B O 1
ATOM 2487 N N . GLU B 1 83 ? 8.859 -6.18 -23.516 1 85.56 83 GLU B N 1
ATOM 2488 C CA . GLU B 1 83 ? 8.773 -4.859 -22.891 1 85.56 83 GLU B CA 1
ATOM 2489 C C . GLU B 1 83 ? 9.914 -4.637 -21.906 1 85.56 83 GLU B C 1
ATOM 2491 O O . GLU B 1 83 ? 10.289 -5.547 -21.156 1 85.56 83 GLU B O 1
ATOM 2496 N N . ASP B 1 84 ? 10.461 -3.432 -22.031 1 89.62 84 ASP B N 1
ATOM 2497 C CA . ASP B 1 84 ? 11.5 -3.053 -21.094 1 89.62 84 ASP B CA 1
ATOM 2498 C C . ASP B 1 84 ? 10.898 -2.488 -19.797 1 89.62 84 ASP B C 1
ATOM 2500 O O . ASP B 1 84 ? 11.094 -1.312 -19.484 1 89.62 84 ASP B O 1
ATOM 2504 N N . ASP B 1 85 ? 10.18 -3.264 -19.094 1 94.75 85 ASP B N 1
ATOM 2505 C CA . ASP B 1 85 ? 9.5 -2.914 -17.859 1 94.75 85 ASP B CA 1
ATOM 2506 C C . ASP B 1 85 ? 10.039 -3.738 -16.688 1 94.75 85 ASP B C 1
ATOM 2508 O O . ASP B 1 85 ? 9.523 -4.816 -16.391 1 94.75 85 ASP B O 1
ATOM 2512 N N . PHE B 1 86 ? 11.125 -3.162 -16.094 1 96.94 86 PHE B N 1
ATOM 2513 C CA . PHE B 1 86 ? 11.836 -3.82 -15.008 1 96.94 86 PHE B CA 1
ATOM 2514 C C . PHE B 1 86 ? 11.891 -2.918 -13.781 1 96.94 86 PHE B C 1
ATOM 2516 O O . PHE B 1 86 ? 11.773 -1.695 -13.891 1 96.94 86 PHE B O 1
ATOM 2523 N N . PHE B 1 87 ? 12.039 -3.475 -12.664 1 97.5 87 PHE B N 1
ATOM 2524 C CA . PHE B 1 87 ? 12.242 -2.766 -11.406 1 97.5 87 PHE B CA 1
ATOM 2525 C C . PHE B 1 87 ? 13.133 -3.574 -10.469 1 97.5 87 PHE B C 1
ATOM 2527 O O . PHE B 1 87 ? 12.633 -4.32 -9.625 1 97.5 87 PHE B O 1
ATOM 2534 N N . LEU B 1 88 ? 14.438 -3.346 -10.586 1 98.06 88 LEU B N 1
ATOM 2535 C CA . LEU B 1 88 ? 15.461 -4.164 -9.945 1 98.06 88 LEU B CA 1
ATOM 2536 C C . LEU B 1 88 ? 15.289 -4.168 -8.43 1 98.06 88 LEU B C 1
ATOM 2538 O O . LEU B 1 88 ? 15.414 -5.215 -7.793 1 98.06 88 LEU B O 1
ATOM 2542 N N . GLU B 1 89 ? 15 -3.029 -7.828 1 98.38 89 GLU B N 1
ATOM 2543 C CA . GLU B 1 89 ? 14.859 -2.918 -6.379 1 98.38 89 GLU B CA 1
ATOM 2544 C C . GLU B 1 89 ? 13.742 -3.826 -5.859 1 98.38 89 GLU B C 1
ATOM 2546 O O . GLU B 1 89 ? 13.883 -4.434 -4.797 1 98.38 89 GLU B O 1
ATOM 2551 N N . ARG B 1 90 ? 12.711 -3.896 -6.625 1 98.62 90 ARG B N 1
ATOM 2552 C CA . ARG B 1 90 ? 11.602 -4.766 -6.246 1 98.62 90 ARG B CA 1
ATOM 2553 C C . ARG B 1 90 ? 12 -6.234 -6.332 1 98.62 90 ARG B C 1
ATOM 2555 O O . ARG B 1 90 ? 11.656 -7.027 -5.453 1 98.62 90 ARG B O 1
ATOM 2562 N N . ASP B 1 91 ? 12.734 -6.602 -7.422 1 98.75 91 ASP B N 1
ATOM 2563 C CA . ASP B 1 91 ? 13.211 -7.973 -7.555 1 98.75 91 ASP B CA 1
ATOM 2564 C C . ASP B 1 91 ? 14.031 -8.391 -6.336 1 98.75 91 ASP B C 1
ATOM 2566 O O . ASP B 1 91 ? 13.781 -9.438 -5.734 1 98.75 91 ASP B O 1
ATOM 2570 N N . LEU B 1 92 ? 14.945 -7.535 -5.965 1 98.81 92 LEU B N 1
ATOM 2571 C CA . LEU B 1 92 ? 15.867 -7.836 -4.871 1 98.81 92 LEU B CA 1
ATOM 2572 C C . LEU B 1 92 ? 15.117 -7.953 -3.549 1 98.81 92 LEU B C 1
ATOM 2574 O O . LEU B 1 92 ? 15.367 -8.875 -2.77 1 98.81 92 LEU B O 1
ATOM 2578 N N . PHE B 1 93 ? 14.289 -7.09 -3.305 1 98.94 93 PHE B N 1
ATOM 2579 C CA . PHE B 1 93 ? 13.539 -7.074 -2.055 1 98.94 93 PHE B CA 1
ATOM 2580 C C . PHE B 1 93 ? 12.648 -8.305 -1.945 1 98.94 93 PHE B C 1
ATOM 2582 O O . PHE B 1 93 ? 12.633 -8.977 -0.91 1 98.94 93 PHE B O 1
ATOM 2589 N N . GLU B 1 94 ? 11.891 -8.617 -3.01 1 98.94 94 GLU B N 1
ATOM 2590 C CA . GLU B 1 94 ? 10.961 -9.742 -2.973 1 98.94 94 GLU B CA 1
ATOM 2591 C C . GLU B 1 94 ? 11.703 -11.078 -2.904 1 98.94 94 GLU B C 1
ATOM 2593 O O . GLU B 1 94 ? 11.234 -12.023 -2.279 1 98.94 94 GLU B O 1
ATOM 2598 N N . MET B 1 95 ? 12.891 -11.156 -3.545 1 98.88 95 MET B N 1
ATOM 2599 C CA . MET B 1 95 ? 13.703 -12.359 -3.389 1 98.88 95 MET B CA 1
ATOM 2600 C C . MET B 1 95 ? 14.141 -12.539 -1.938 1 98.88 95 MET B C 1
ATOM 2602 O O . MET B 1 95 ? 14.156 -13.656 -1.422 1 98.88 95 MET B O 1
ATOM 2606 N N . ALA B 1 96 ? 14.469 -11.414 -1.263 1 98.94 96 ALA B N 1
ATOM 2607 C CA . ALA B 1 96 ? 14.805 -11.469 0.158 1 98.94 96 ALA B CA 1
ATOM 2608 C C . ALA B 1 96 ? 13.602 -11.898 0.991 1 98.94 96 ALA B C 1
ATOM 2610 O O . ALA B 1 96 ? 13.742 -12.641 1.967 1 98.94 96 ALA B O 1
ATOM 2611 N N . LEU B 1 97 ? 12.398 -11.461 0.597 1 98.94 97 LEU B N 1
ATOM 2612 C CA . LEU B 1 97 ? 11.18 -11.875 1.289 1 98.94 97 LEU B CA 1
ATOM 2613 C C . LEU B 1 97 ? 10.977 -13.375 1.17 1 98.94 97 LEU B C 1
ATOM 2615 O O . LEU B 1 97 ? 10.602 -14.039 2.145 1 98.94 97 LEU B O 1
ATOM 2619 N N . ILE B 1 98 ? 11.156 -13.859 -0.055 1 98.81 98 ILE B N 1
ATOM 2620 C CA . ILE B 1 98 ? 10.992 -15.289 -0.3 1 98.81 98 ILE B CA 1
ATOM 2621 C C . ILE B 1 98 ? 11.953 -16.078 0.588 1 98.81 98 ILE B C 1
ATOM 2623 O O . ILE B 1 98 ? 11.547 -17.047 1.241 1 98.81 98 ILE B O 1
ATOM 2627 N N . GLU B 1 99 ? 13.203 -15.672 0.616 1 98.5 99 GLU B N 1
ATOM 2628 C CA . GLU B 1 99 ? 14.211 -16.328 1.435 1 98.5 99 GLU B CA 1
ATOM 2629 C C . GLU B 1 99 ? 13.812 -16.328 2.908 1 98.5 99 GLU B C 1
ATOM 2631 O O . GLU B 1 99 ? 13.859 -17.375 3.566 1 98.5 99 GLU B O 1
ATOM 2636 N N . GLU B 1 100 ? 13.43 -15.227 3.465 1 98.75 100 GLU B N 1
ATOM 2637 C CA . GLU B 1 100 ? 13.086 -15.102 4.879 1 98.75 100 GLU B CA 1
ATOM 2638 C C . GLU B 1 100 ? 11.797 -15.844 5.203 1 98.75 100 GLU B C 1
ATOM 2640 O O . GLU B 1 100 ? 11.656 -16.406 6.293 1 98.75 100 GLU B O 1
ATOM 2645 N N . ALA B 1 101 ? 10.812 -15.789 4.23 1 98.75 101 ALA B N 1
ATOM 2646 C CA . ALA B 1 101 ? 9.578 -16.531 4.449 1 98.75 101 ALA B CA 1
ATOM 2647 C C . ALA B 1 101 ? 9.852 -18.031 4.574 1 98.75 101 ALA B C 1
ATOM 2649 O O . ALA B 1 101 ? 9.266 -18.703 5.422 1 98.75 101 ALA B O 1
ATOM 2650 N N . THR B 1 102 ? 10.711 -18.5 3.721 1 97.75 102 THR B N 1
ATOM 2651 C CA . THR B 1 102 ? 11.094 -19.906 3.77 1 97.75 102 THR B CA 1
ATOM 2652 C C . THR B 1 102 ? 11.797 -20.234 5.086 1 97.75 102 THR B C 1
ATOM 2654 O O . THR B 1 102 ? 11.461 -21.219 5.75 1 97.75 102 THR B O 1
ATOM 2657 N N . LYS B 1 103 ? 12.727 -19.391 5.492 1 97.75 103 LYS B N 1
ATOM 2658 C CA . LYS B 1 103 ? 13.492 -19.594 6.727 1 97.75 103 LYS B CA 1
ATOM 2659 C C . LYS B 1 103 ? 12.57 -19.594 7.945 1 97.75 103 LYS B C 1
ATOM 2661 O O . LYS B 1 103 ? 12.766 -20.359 8.883 1 97.75 103 LYS B O 1
ATOM 2666 N N . GLN B 1 104 ? 11.609 -18.75 7.938 1 98.31 104 GLN B N 1
ATOM 2667 C CA . GLN B 1 104 ? 10.719 -18.594 9.086 1 98.31 104 GLN B CA 1
ATOM 2668 C C . GLN B 1 104 ? 9.484 -19.484 8.953 1 98.31 104 GLN B C 1
ATOM 2670 O O . GLN B 1 104 ? 8.555 -19.375 9.75 1 98.31 104 GLN B O 1
ATOM 2675 N N . LYS B 1 105 ? 9.43 -20.266 7.898 1 97.81 105 LYS B N 1
ATOM 2676 C CA . LYS B 1 105 ? 8.375 -21.234 7.652 1 97.81 105 LYS B CA 1
ATOM 2677 C C . LYS B 1 105 ? 7.012 -20.562 7.504 1 97.81 105 LYS B C 1
ATOM 2679 O O . LYS B 1 105 ? 6.027 -20.984 8.109 1 97.81 105 LYS B O 1
ATOM 2684 N N . LYS B 1 106 ? 6.992 -19.422 6.824 1 98.5 106 LYS B N 1
ATOM 2685 C CA . LYS B 1 106 ? 5.762 -18.719 6.484 1 98.5 106 LYS B CA 1
ATOM 2686 C C . LYS B 1 106 ? 5.277 -19.109 5.086 1 98.5 106 LYS B C 1
ATOM 2688 O O . LYS B 1 106 ? 6.016 -18.969 4.109 1 98.5 106 LYS B O 1
ATOM 2693 N N . PRO B 1 107 ? 4.039 -19.609 4.918 1 98.75 107 PRO B N 1
ATOM 2694 C CA . PRO B 1 107 ? 3.529 -19.969 3.592 1 98.75 107 PRO B CA 1
ATOM 2695 C C . PRO B 1 107 ? 3.533 -18.781 2.621 1 98.75 107 PRO B C 1
ATOM 2697 O O . PRO B 1 107 ? 3.371 -17.641 3.039 1 98.75 107 PRO B O 1
ATOM 2700 N N . ILE B 1 108 ? 3.703 -19.109 1.354 1 98.94 108 ILE B N 1
ATOM 2701 C CA . ILE B 1 108 ? 3.746 -18.109 0.296 1 98.94 108 ILE B CA 1
ATOM 2702 C C . ILE B 1 108 ? 2.699 -18.438 -0.767 1 98.94 108 ILE B C 1
ATOM 2704 O O . ILE B 1 108 ? 2.576 -19.578 -1.194 1 98.94 108 ILE B O 1
ATOM 2708 N N . PHE B 1 109 ? 1.871 -17.5 -1.129 1 98.94 109 PHE B N 1
ATOM 2709 C CA . PHE B 1 109 ? 1 -17.531 -2.299 1 98.94 109 PHE B CA 1
ATOM 2710 C C . PHE B 1 109 ? 1.431 -16.484 -3.322 1 98.94 109 PHE B C 1
ATOM 2712 O O . PHE B 1 109 ? 1.681 -15.328 -2.973 1 98.94 109 PHE B O 1
ATOM 2719 N N . SER B 1 110 ? 1.6 -16.891 -4.562 1 98.94 110 SER B N 1
ATOM 2720 C CA . SER B 1 110 ? 2.072 -15.953 -5.574 1 98.94 110 SER B CA 1
ATOM 2721 C C . SER B 1 110 ? 1.15 -15.938 -6.789 1 98.94 110 SER B C 1
ATOM 2723 O O . SER B 1 110 ? 0.543 -16.953 -7.129 1 98.94 110 SER B O 1
ATOM 2725 N N . ILE B 1 111 ? 1.04 -14.797 -7.371 1 98.81 111 ILE B N 1
ATOM 2726 C CA . ILE B 1 111 ? 0.155 -14.578 -8.508 1 98.81 111 ILE B CA 1
ATOM 2727 C C . ILE B 1 111 ? 0.93 -13.922 -9.648 1 98.81 111 ILE B C 1
ATOM 2729 O O . ILE B 1 111 ? 1.67 -12.961 -9.43 1 98.81 111 ILE B O 1
ATOM 2733 N N . CYS B 1 112 ? 0.801 -14.508 -10.875 1 98.5 112 CYS B N 1
ATOM 2734 C CA . CYS B 1 112 ? 1.354 -13.984 -12.117 1 98.5 112 CYS B CA 1
ATOM 2735 C C . CYS B 1 112 ? 2.859 -13.781 -12 1 98.5 112 CYS B C 1
ATOM 2737 O O . CYS B 1 112 ? 3.611 -14.742 -11.852 1 98.5 112 CYS B O 1
ATOM 2739 N N . ARG B 1 113 ? 3.328 -12.492 -11.992 1 98.31 113 ARG B N 1
ATOM 2740 C CA . ARG B 1 113 ? 4.75 -12.195 -11.867 1 98.31 113 ARG B CA 1
ATOM 2741 C C . ARG B 1 113 ? 5.32 -12.781 -10.578 1 98.31 113 ARG B C 1
ATOM 2743 O O . ARG B 1 113 ? 6.473 -13.219 -10.539 1 98.31 113 ARG B O 1
ATOM 2750 N N . GLY B 1 114 ? 4.551 -12.734 -9.492 1 98.81 114 GLY B N 1
ATOM 2751 C CA . GLY B 1 114 ? 4.98 -13.344 -8.242 1 98.81 114 GLY B CA 1
ATOM 2752 C C . GLY B 1 114 ? 5.344 -14.812 -8.391 1 98.81 114 GLY B C 1
ATOM 2753 O O . GLY B 1 114 ? 6.305 -15.281 -7.781 1 98.81 114 GLY B O 1
ATOM 2754 N N . THR B 1 115 ? 4.574 -15.531 -9.188 1 98.88 115 THR B N 1
ATOM 2755 C CA . THR B 1 115 ? 4.82 -16.953 -9.438 1 98.88 115 THR B CA 1
ATOM 2756 C C . THR B 1 115 ? 6.098 -17.141 -10.25 1 98.88 115 THR B C 1
ATOM 2758 O O . THR B 1 115 ? 6.887 -18.047 -9.977 1 98.88 115 THR B O 1
ATOM 2761 N N . GLN B 1 116 ? 6.262 -16.281 -11.203 1 98.81 116 GLN B N 1
ATOM 2762 C CA . GLN B 1 116 ? 7.484 -16.281 -12 1 98.81 116 GLN B CA 1
ATOM 2763 C C . GLN B 1 116 ? 8.711 -16.016 -11.125 1 98.81 116 GLN B C 1
ATOM 2765 O O . GLN B 1 116 ? 9.727 -16.703 -11.242 1 98.81 116 GLN B O 1
ATOM 2770 N N . LEU B 1 117 ? 8.578 -15.062 -10.234 1 98.88 117 LEU B N 1
ATOM 2771 C CA . LEU B 1 117 ? 9.664 -14.695 -9.328 1 98.88 117 LEU B CA 1
ATOM 2772 C C . LEU B 1 117 ? 10.023 -15.859 -8.406 1 98.88 117 LEU B C 1
ATOM 2774 O O . LEU B 1 117 ? 11.203 -16.109 -8.148 1 98.88 117 LEU B O 1
ATOM 2778 N N . MET B 1 118 ? 9.016 -16.516 -7.859 1 98.75 118 MET B N 1
ATOM 2779 C CA . MET B 1 118 ? 9.242 -17.672 -6.996 1 98.75 118 MET B CA 1
ATOM 2780 C C . MET B 1 118 ? 10.078 -18.719 -7.707 1 98.75 118 MET B C 1
ATOM 2782 O O . MET B 1 118 ? 11.023 -19.266 -7.129 1 98.75 118 MET B O 1
ATOM 2786 N N . ASN B 1 119 ? 9.734 -19.047 -8.938 1 98.88 119 ASN B N 1
ATOM 2787 C CA . ASN B 1 119 ? 10.477 -20.016 -9.734 1 98.88 119 ASN B CA 1
ATOM 2788 C C . ASN B 1 119 ? 11.93 -19.594 -9.922 1 98.88 119 ASN B C 1
ATOM 2790 O O . ASN B 1 119 ? 12.852 -20.391 -9.719 1 98.88 119 ASN B O 1
ATOM 2794 N N . VAL B 1 120 ? 12.109 -18.328 -10.258 1 98.81 120 VAL B N 1
ATOM 2795 C CA . VAL B 1 120 ? 13.445 -17.797 -10.5 1 98.81 120 VAL B CA 1
ATOM 2796 C C . VAL B 1 120 ? 14.25 -17.812 -9.195 1 98.81 120 VAL B C 1
ATOM 2798 O O . VAL B 1 120 ? 15.422 -18.188 -9.195 1 98.81 120 VAL B O 1
ATOM 2801 N N . ALA B 1 121 ? 13.656 -17.406 -8.102 1 98.5 121 ALA B N 1
ATOM 2802 C CA . ALA B 1 121 ? 14.312 -17.344 -6.793 1 98.5 121 ALA B CA 1
ATOM 2803 C C . ALA B 1 121 ? 14.82 -18.719 -6.379 1 98.5 121 ALA B C 1
ATOM 2805 O O . ALA B 1 121 ? 15.789 -18.828 -5.629 1 98.5 121 ALA B O 1
ATOM 2806 N N . LEU B 1 122 ? 14.219 -19.781 -6.871 1 97.94 122 LEU B N 1
ATOM 2807 C CA . LEU B 1 122 ? 14.562 -21.141 -6.48 1 97.94 122 LEU B CA 1
ATOM 2808 C C . LEU B 1 122 ? 15.414 -21.812 -7.551 1 97.94 122 LEU B C 1
ATOM 2810 O O . LEU B 1 122 ? 15.664 -23.016 -7.488 1 97.94 122 LEU B O 1
ATOM 2814 N N . GLY B 1 123 ? 15.781 -21.047 -8.586 1 98.19 123 GLY B N 1
ATOM 2815 C CA . GLY B 1 123 ? 16.781 -21.531 -9.516 1 98.19 123 GLY B CA 1
ATOM 2816 C C . GLY B 1 123 ? 16.219 -21.844 -10.891 1 98.19 123 GLY B C 1
ATOM 2817 O O . GLY B 1 123 ? 16.906 -22.406 -11.75 1 98.19 123 GLY B O 1
ATOM 2818 N N . GLY B 1 124 ? 14.922 -21.562 -11.164 1 98.69 124 GLY B N 1
ATOM 2819 C CA . GLY B 1 124 ? 14.305 -21.766 -12.469 1 98.69 124 GLY B CA 1
ATOM 2820 C C . GLY B 1 124 ? 14.562 -20.625 -13.43 1 98.69 124 GLY B C 1
ATOM 2821 O O . GLY B 1 124 ? 15.336 -19.719 -13.133 1 98.69 124 GLY B O 1
ATOM 2822 N N . SER B 1 125 ? 13.906 -20.719 -14.609 1 98.69 125 SER B N 1
ATOM 2823 C CA . SER B 1 125 ? 14.039 -19.688 -15.633 1 98.69 125 SER B CA 1
ATOM 2824 C C . SER B 1 125 ? 12.703 -19.422 -16.328 1 98.69 125 SER B C 1
ATOM 2826 O O . SER B 1 125 ? 11.703 -20.078 -16.031 1 98.69 125 SER B O 1
ATOM 2828 N N . LEU B 1 126 ? 12.711 -18.406 -17.219 1 98.44 126 LEU B N 1
ATOM 2829 C CA . LEU B 1 126 ? 11.461 -17.969 -17.812 1 98.44 126 LEU B CA 1
ATOM 2830 C C . LEU B 1 126 ? 11.578 -17.891 -19.328 1 98.44 126 LEU B C 1
ATOM 2832 O O . LEU B 1 126 ? 12.641 -17.547 -19.859 1 98.44 126 LEU B O 1
ATOM 2836 N N . HIS B 1 127 ? 10.453 -18.281 -20 1 97.81 127 HIS B N 1
ATOM 2837 C CA . HIS B 1 127 ? 10.242 -17.719 -21.344 1 97.81 127 HIS B CA 1
ATOM 2838 C C . HIS B 1 127 ? 9.953 -16.234 -21.266 1 97.81 127 HIS B C 1
ATOM 2840 O O . HIS B 1 127 ? 9 -15.812 -20.609 1 97.81 127 HIS B O 1
ATOM 2846 N N . GLN B 1 128 ? 10.688 -15.461 -21.953 1 96.62 128 GLN B N 1
ATOM 2847 C CA . GLN B 1 128 ? 10.625 -14.016 -21.766 1 96.62 128 GLN B CA 1
ATOM 2848 C C . GLN B 1 128 ? 9.586 -13.391 -22.703 1 96.62 128 GLN B C 1
ATOM 2850 O O . GLN B 1 128 ? 9.281 -12.203 -22.578 1 96.62 128 GLN B O 1
ATOM 2855 N N . ASP B 1 129 ? 9.062 -14.125 -23.594 1 94.69 129 ASP B N 1
ATOM 2856 C CA . ASP B 1 129 ? 8.031 -13.664 -24.531 1 94.69 129 ASP B CA 1
ATOM 2857 C C . ASP B 1 129 ? 7.191 -14.828 -25.031 1 94.69 129 ASP B C 1
ATOM 2859 O O . ASP B 1 129 ? 7.691 -15.688 -25.766 1 94.69 129 ASP B O 1
ATOM 2863 N N . ILE B 1 130 ? 5.934 -14.82 -24.609 1 94.38 130 ILE B N 1
ATOM 2864 C CA . ILE B 1 130 ? 5.027 -15.859 -25.078 1 94.38 130 ILE B CA 1
ATOM 2865 C C . ILE B 1 130 ? 3.811 -15.227 -25.75 1 94.38 130 ILE B C 1
ATOM 2867 O O . ILE B 1 130 ? 3.486 -14.062 -25.484 1 94.38 130 ILE B O 1
ATOM 2871 N N . LYS B 1 131 ? 3.084 -16 -26.547 1 92.81 131 LYS B N 1
ATOM 2872 C CA . LYS B 1 131 ? 1.921 -15.5 -27.281 1 92.81 131 LYS B CA 1
ATOM 2873 C C . LYS B 1 131 ? 0.624 -16.031 -26.672 1 92.81 131 LYS B C 1
ATOM 2875 O O . LYS B 1 131 ? 0.641 -17 -25.906 1 92.81 131 LYS B O 1
ATOM 2880 N N . ARG B 1 132 ? -0.483 -15.438 -26.844 1 92.94 132 ARG B N 1
ATOM 2881 C CA . ARG B 1 132 ? -1.852 -15.875 -26.594 1 92.94 132 ARG B CA 1
ATOM 2882 C C . ARG B 1 132 ? -2.168 -15.867 -25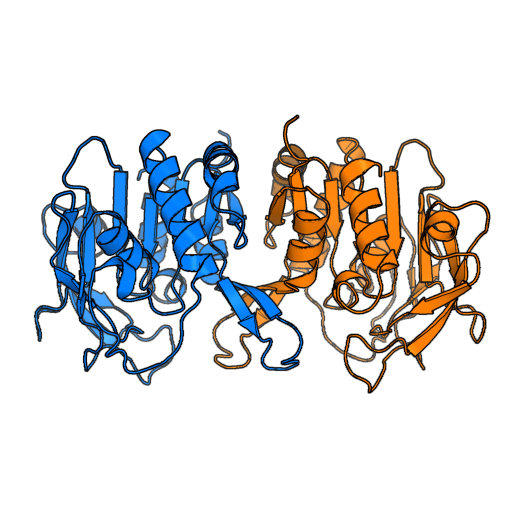.109 1 92.94 132 ARG B C 1
ATOM 2884 O O . ARG B 1 132 ? -3.104 -16.531 -24.656 1 92.94 132 ARG B O 1
ATOM 2891 N N . HIS B 1 133 ? -1.476 -15.133 -24.344 1 96.12 133 HIS B N 1
ATOM 2892 C CA . HIS B 1 133 ? -1.713 -15.078 -22.906 1 96.12 133 HIS B CA 1
ATOM 2893 C C . HIS B 1 133 ? -1.834 -13.633 -22.422 1 96.12 133 HIS B C 1
ATOM 2895 O O . HIS B 1 133 ? -1.404 -13.312 -21.312 1 96.12 133 HIS B O 1
ATOM 2901 N N . TRP B 1 134 ? -2.221 -12.82 -23.297 1 94.81 134 TRP B N 1
ATOM 2902 C CA . TRP B 1 134 ? -2.631 -11.445 -23.016 1 94.81 134 TRP B CA 1
ATOM 2903 C C . TRP B 1 134 ? -3.982 -11.141 -23.656 1 94.81 134 TRP B C 1
ATOM 2905 O O . TRP B 1 134 ? -4.059 -10.859 -24.859 1 94.81 134 TRP B O 1
ATOM 2915 N N . GLN B 1 135 ? -4.934 -11.062 -22.812 1 94.62 135 GLN B N 1
ATOM 2916 C CA . GLN B 1 135 ? -6.285 -10.953 -23.359 1 94.62 135 GLN B CA 1
ATOM 2917 C C . GLN B 1 135 ? -6.613 -9.508 -23.719 1 94.62 135 GLN B C 1
ATOM 2919 O O . GLN B 1 135 ? -6.086 -8.57 -23.125 1 94.62 135 GLN B O 1
ATOM 2924 N N . ASP B 1 136 ? -7.512 -9.289 -24.688 1 92 136 ASP B N 1
ATOM 2925 C CA . ASP B 1 136 ? -8.031 -7.992 -25.094 1 92 136 ASP B CA 1
ATOM 2926 C C . ASP B 1 136 ? -9.438 -7.766 -24.547 1 92 136 ASP B C 1
ATOM 2928 O O . ASP B 1 136 ? -10.18 -6.93 -25.062 1 92 136 ASP B O 1
ATOM 2932 N N . LYS B 1 137 ? -9.836 -8.492 -23.578 1 92.69 137 LYS B N 1
ATOM 2933 C CA . LYS B 1 137 ? -11.133 -8.438 -22.906 1 92.69 137 LYS B CA 1
ATOM 2934 C C . LYS B 1 137 ? -11.008 -7.832 -21.516 1 92.69 137 LYS B C 1
ATOM 2936 O O . LYS B 1 137 ? -9.898 -7.621 -21.016 1 92.69 137 LYS B O 1
ATOM 2941 N N . PRO B 1 138 ? -12.164 -7.434 -20.953 1 92.12 138 PRO B N 1
ATOM 2942 C CA . PRO B 1 138 ? -12.117 -6.934 -19.578 1 92.12 138 PRO B CA 1
ATOM 2943 C C . PRO B 1 138 ? -11.367 -7.867 -18.641 1 92.12 138 PRO B C 1
ATOM 2945 O O . PRO B 1 138 ? -11.25 -9.062 -18.906 1 92.12 138 PRO B O 1
ATOM 2948 N N . SER B 1 139 ? -10.867 -7.324 -17.578 1 93.06 139 SER B N 1
ATOM 2949 C CA . SER B 1 139 ? -9.953 -8.039 -16.688 1 93.06 139 SER B CA 1
ATOM 2950 C C . SER B 1 139 ? -10.633 -9.25 -16.062 1 93.06 139 SER B C 1
ATOM 2952 O O . SER B 1 139 ? -9.969 -10.219 -15.695 1 93.06 139 SER B O 1
ATOM 2954 N N . ASP B 1 140 ? -11.938 -9.203 -15.945 1 94.06 140 ASP B N 1
ATOM 2955 C CA . ASP B 1 140 ? -12.648 -10.297 -15.281 1 94.06 140 ASP B CA 1
ATOM 2956 C C . ASP B 1 140 ? -13.188 -11.297 -16.297 1 94.06 140 ASP B C 1
ATOM 2958 O O . ASP B 1 140 ? -14.008 -12.156 -15.953 1 94.06 140 ASP B O 1
ATOM 2962 N N . TYR B 1 141 ? -12.727 -11.164 -17.562 1 95.38 141 TYR B N 1
ATOM 2963 C CA . TYR B 1 141 ? -13.133 -12.094 -18.609 1 95.38 141 TYR B CA 1
ATOM 2964 C C . TYR B 1 141 ? -12.312 -13.375 -18.547 1 95.38 141 TYR B C 1
ATOM 2966 O O . TYR B 1 141 ? -11.078 -13.328 -18.484 1 95.38 141 TYR B O 1
ATOM 2974 N N . LEU B 1 142 ? -12.945 -14.562 -18.516 1 97.06 142 LEU B N 1
ATOM 2975 C CA . LEU B 1 142 ? -12.281 -15.859 -18.594 1 97.06 142 LEU B CA 1
ATOM 2976 C C . LEU B 1 142 ? -11.836 -16.156 -20.016 1 97.06 142 LEU B C 1
ATOM 2978 O O . LEU B 1 142 ? -12.656 -16.484 -20.875 1 97.06 142 LEU B O 1
ATOM 2982 N N . TYR B 1 143 ? -10.617 -16.156 -20.266 1 97.12 143 TYR B N 1
ATOM 2983 C CA . TYR B 1 143 ? -10.055 -15.992 -21.594 1 97.12 143 TYR B CA 1
ATOM 2984 C C . TYR B 1 143 ? -9.664 -17.328 -22.203 1 97.12 143 TYR B C 1
ATOM 2986 O O . TYR B 1 143 ? -9.898 -17.578 -23.391 1 97.12 143 TYR B O 1
ATOM 2994 N N . HIS B 1 144 ? -9.008 -18.25 -21.406 1 97.25 144 HIS B N 1
ATOM 2995 C CA . HIS B 1 144 ? -8.625 -19.547 -21.938 1 97.25 144 HIS B CA 1
ATOM 2996 C C . HIS B 1 144 ? -8.742 -20.641 -20.875 1 97.25 144 HIS B C 1
ATOM 2998 O O . HIS B 1 144 ? -8.852 -20.328 -19.688 1 97.25 144 HIS B O 1
ATOM 3004 N N . GLU B 1 145 ? -8.656 -21.859 -21.297 1 97.94 145 GLU B N 1
ATOM 3005 C CA . GLU B 1 145 ? -8.852 -23 -20.422 1 97.94 145 GLU B CA 1
ATOM 3006 C C . GLU B 1 145 ? -7.52 -23.516 -19.859 1 97.94 145 GLU B C 1
ATOM 3008 O O . GLU B 1 145 ? -6.469 -23.312 -20.484 1 97.94 145 GLU B O 1
ATOM 3013 N N . ILE B 1 146 ? -7.664 -24.156 -18.672 1 98.62 146 ILE B N 1
ATOM 3014 C CA . ILE B 1 146 ? -6.527 -24.875 -18.109 1 98.62 146 ILE B CA 1
ATOM 3015 C C . ILE B 1 146 ? -6.977 -26.234 -17.625 1 98.62 146 ILE B C 1
ATOM 3017 O O . ILE B 1 146 ? -8.148 -26.438 -17.281 1 98.62 146 ILE B O 1
ATOM 3021 N N . ILE B 1 147 ? -6.031 -27.141 -17.625 1 98.81 147 ILE B N 1
ATOM 3022 C CA . ILE B 1 147 ? -6.211 -28.438 -17 1 98.81 147 ILE B CA 1
ATOM 3023 C C . ILE B 1 147 ? -5.426 -28.5 -15.688 1 98.81 147 ILE B C 1
ATOM 3025 O O . ILE B 1 147 ? -4.309 -27.984 -15.602 1 98.81 147 ILE B O 1
ATOM 3029 N N . ILE B 1 148 ? -6.051 -29.109 -14.727 1 98.81 148 ILE B N 1
ATOM 3030 C CA . ILE B 1 148 ? -5.512 -29.062 -13.367 1 98.81 148 ILE B CA 1
ATOM 3031 C C . ILE B 1 148 ? -5.223 -30.484 -12.891 1 98.81 148 ILE B C 1
ATOM 3033 O O . ILE B 1 148 ? -6.016 -31.406 -13.125 1 98.81 148 ILE B O 1
ATOM 3037 N N . ASP B 1 149 ? -4.117 -30.672 -12.266 1 98.5 149 ASP B N 1
ATOM 3038 C CA . ASP B 1 149 ? -3.729 -31.953 -11.695 1 98.5 149 ASP B CA 1
ATOM 3039 C C . ASP B 1 149 ? -4.719 -32.406 -10.625 1 98.5 149 ASP B C 1
ATOM 3041 O O . ASP B 1 149 ? -4.945 -31.688 -9.641 1 98.5 149 ASP B O 1
ATOM 3045 N N . LYS B 1 150 ? -5.23 -33.594 -10.758 1 98.19 150 LYS B N 1
ATOM 3046 C CA . LYS B 1 150 ? -6.258 -34.125 -9.867 1 98.19 150 LYS B CA 1
ATOM 3047 C C . LYS B 1 150 ? -5.746 -34.219 -8.43 1 98.19 150 LYS B C 1
ATOM 3049 O O . LYS B 1 150 ? -6.531 -34.219 -7.48 1 98.19 150 LYS B O 1
ATOM 3054 N N . ASN B 1 151 ? -4.461 -34.344 -8.242 1 97.31 151 ASN B N 1
ATOM 3055 C CA . ASN B 1 151 ? -3.844 -34.469 -6.93 1 97.31 151 ASN B CA 1
ATOM 3056 C C . ASN B 1 151 ? -3.348 -33.125 -6.414 1 97.31 151 ASN B C 1
ATOM 3058 O O . ASN B 1 151 ? -2.191 -33 -6 1 97.31 151 ASN B O 1
ATOM 3062 N N . SER B 1 152 ? -4.098 -32.062 -6.523 1 97.56 152 SER B N 1
ATOM 3063 C CA . SER B 1 152 ? -3.789 -30.734 -6.027 1 97.56 152 SER B CA 1
ATOM 3064 C C . SER B 1 152 ? -4.996 -30.109 -5.34 1 97.56 1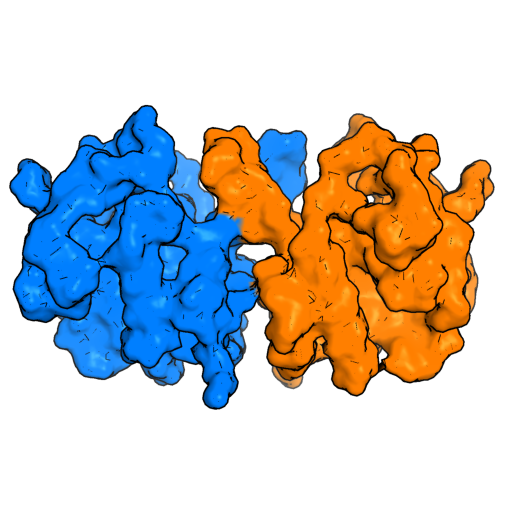52 SER B C 1
ATOM 3066 O O . SER B 1 152 ? -6.137 -30.484 -5.613 1 97.56 152 SER B O 1
ATOM 3068 N N . LYS B 1 153 ? -4.738 -29.219 -4.422 1 97.5 153 LYS B N 1
ATOM 3069 C CA . LYS B 1 153 ? -5.816 -28.484 -3.781 1 97.5 153 LYS B CA 1
ATOM 3070 C C . LYS B 1 153 ? -6.598 -27.656 -4.805 1 97.5 153 LYS B C 1
ATOM 3072 O O . LYS B 1 153 ? -7.801 -27.438 -4.648 1 97.5 153 LYS B O 1
ATOM 3077 N N . LEU B 1 154 ? -5.949 -27.219 -5.922 1 98.5 154 LEU B N 1
ATOM 3078 C CA . LEU B 1 154 ? -6.629 -26.438 -6.953 1 98.5 154 LEU B CA 1
ATOM 3079 C C . LEU B 1 154 ? -7.754 -27.25 -7.59 1 98.5 154 LEU B C 1
ATOM 3081 O O . LEU B 1 154 ? -8.789 -26.688 -7.965 1 98.5 154 LEU B O 1
ATOM 3085 N N . ALA B 1 155 ? -7.508 -28.547 -7.73 1 98.69 155 ALA B N 1
ATOM 3086 C CA . ALA B 1 155 ? -8.531 -29.391 -8.336 1 98.69 155 ALA B CA 1
ATOM 3087 C C . ALA B 1 155 ? -9.781 -29.453 -7.461 1 98.69 155 ALA B C 1
ATOM 3089 O O . ALA B 1 155 ? -10.898 -29.531 -7.969 1 98.69 155 ALA B O 1
ATOM 3090 N N . GLU B 1 156 ? -9.609 -29.406 -6.152 1 98.5 156 GLU B N 1
ATOM 3091 C CA . GLU B 1 156 ? -10.742 -29.375 -5.23 1 98.5 156 GLU B CA 1
ATOM 3092 C C . GLU B 1 156 ? -11.539 -28.078 -5.367 1 98.5 156 GLU B C 1
ATOM 3094 O O . GLU B 1 156 ? -12.758 -28.078 -5.195 1 98.5 156 GLU B O 1
ATOM 3099 N N . ILE B 1 157 ? -10.844 -27.062 -5.719 1 98.69 157 ILE B N 1
ATOM 3100 C CA . ILE B 1 157 ? -11.453 -25.75 -5.738 1 98.69 157 ILE B CA 1
ATOM 3101 C C . ILE B 1 157 ? -12.07 -25.484 -7.113 1 98.69 157 ILE B C 1
ATOM 3103 O O . ILE B 1 157 ? -13.195 -25 -7.211 1 98.69 157 ILE B O 1
ATOM 3107 N N . TYR B 1 158 ? -11.328 -25.875 -8.164 1 98.62 158 TYR B N 1
ATOM 3108 C CA . TYR B 1 158 ? -11.695 -25.422 -9.508 1 98.62 158 TYR B CA 1
ATOM 3109 C C . TYR B 1 158 ? -12.219 -26.578 -10.344 1 98.62 158 TYR B C 1
ATOM 3111 O O . TYR B 1 158 ? -12.789 -26.359 -11.422 1 98.62 158 TYR B O 1
ATOM 3119 N N . GLY B 1 159 ? -12.086 -27.797 -9.906 1 98.38 159 GLY B N 1
ATOM 3120 C CA . GLY B 1 159 ? -12.289 -28.953 -10.773 1 98.38 159 GLY B CA 1
ATOM 3121 C C . GLY B 1 159 ? -11.062 -29.281 -11.609 1 98.38 159 GLY B C 1
ATOM 3122 O O . GLY B 1 159 ? -10 -28.688 -11.43 1 98.38 159 GLY B O 1
ATOM 3123 N N . LEU B 1 160 ? -11.195 -30.266 -12.461 1 98.56 160 LEU B N 1
ATOM 3124 C CA . LEU B 1 160 ? -10.062 -30.766 -13.242 1 98.56 160 LEU B CA 1
ATOM 3125 C C . LEU B 1 160 ? -9.789 -29.859 -14.445 1 98.56 160 LEU B C 1
ATOM 3127 O O . LEU B 1 160 ? -8.719 -29.922 -15.047 1 98.56 160 LEU B O 1
ATOM 3131 N N . GLU B 1 161 ? -10.82 -29.094 -14.805 1 98.31 161 GLU B N 1
ATOM 3132 C CA . GLU B 1 161 ? -10.711 -28.125 -15.883 1 98.31 161 GLU B CA 1
ATOM 3133 C C . GLU B 1 161 ? -11.469 -26.844 -15.539 1 98.31 161 GLU B C 1
ATOM 3135 O O . GLU B 1 161 ? -12.523 -26.891 -14.891 1 98.31 161 GLU B O 1
ATOM 3140 N N . THR B 1 162 ? -10.914 -25.734 -15.945 1 98.06 162 THR B N 1
ATOM 3141 C CA . THR B 1 162 ? -11.602 -24.453 -15.766 1 98.06 162 THR B CA 1
ATOM 3142 C C . THR B 1 162 ? -11.055 -23.406 -16.734 1 98.06 162 THR B C 1
ATOM 3144 O O . THR B 1 162 ? -10.133 -23.672 -17.5 1 98.06 162 THR B O 1
ATOM 3147 N N . SER B 1 163 ? -11.695 -22.25 -16.781 1 98 163 SER B N 1
ATOM 3148 C CA . SER B 1 163 ? -11.219 -21.094 -17.547 1 98 163 SER B CA 1
ATOM 3149 C C . SER B 1 163 ? -10.648 -20.016 -16.641 1 98 163 SER B C 1
ATOM 3151 O O . SER B 1 163 ? -11.094 -19.859 -15.492 1 98 163 SER B O 1
ATOM 3153 N N . ILE B 1 164 ? -9.672 -19.312 -17.156 1 98.38 164 ILE B N 1
ATOM 3154 C CA . ILE B 1 164 ? -9.023 -18.281 -16.359 1 98.38 164 ILE B CA 1
ATOM 3155 C C . ILE B 1 164 ? -8.828 -17.016 -17.203 1 98.38 164 ILE B C 1
ATOM 3157 O O . ILE B 1 164 ? -9.008 -17.047 -18.438 1 98.38 164 ILE B O 1
ATOM 3161 N N . ASN B 1 165 ? -8.562 -15.852 -16.562 1 97.75 165 ASN B N 1
ATOM 3162 C CA . ASN B 1 165 ? -8.07 -14.664 -17.25 1 97.75 165 ASN B CA 1
ATOM 3163 C C . ASN B 1 165 ? -6.566 -14.742 -17.484 1 97.75 165 ASN B C 1
ATOM 3165 O O . ASN B 1 165 ? -5.891 -15.609 -16.938 1 97.75 165 ASN B O 1
ATOM 3169 N N . SER B 1 166 ? -6.098 -13.945 -18.406 1 97.19 166 SER B N 1
ATOM 3170 C CA . SER B 1 166 ? -4.695 -14.078 -18.781 1 97.19 166 SER B CA 1
ATOM 3171 C C . SER B 1 166 ? -4.082 -12.727 -19.141 1 97.19 166 SER B C 1
ATOM 3173 O O . SER B 1 166 ? -4.539 -12.062 -20.078 1 97.19 166 SER B O 1
ATOM 3175 N N . PHE B 1 167 ? -3.049 -12.305 -18.281 1 94.75 167 PHE B N 1
ATOM 3176 C CA . PHE B 1 167 ? -2.33 -11.055 -18.5 1 94.75 167 PHE B CA 1
ATOM 3177 C C . PHE B 1 167 ? -0.84 -11.234 -18.234 1 94.75 167 PHE B C 1
ATOM 3179 O O . PHE B 1 167 ? -0.253 -10.516 -17.438 1 94.75 167 PHE B O 1
ATOM 3186 N N . HIS B 1 168 ? -0.214 -12.117 -19 1 94.62 168 HIS B N 1
ATOM 3187 C CA . HIS B 1 168 ? 1.226 -12.289 -18.844 1 94.62 168 HIS B CA 1
ATOM 3188 C C . HIS B 1 168 ? 1.902 -12.539 -20.188 1 94.62 168 HIS B C 1
ATOM 3190 O O . HIS B 1 168 ? 1.335 -13.203 -21.062 1 94.62 168 HIS B O 1
ATOM 3196 N N . HIS B 1 169 ? 3.088 -11.977 -20.25 1 94.81 169 HIS B N 1
ATOM 3197 C CA . HIS B 1 169 ? 3.908 -12.148 -21.453 1 94.81 169 HIS B CA 1
ATOM 3198 C C . HIS B 1 169 ? 5.043 -13.133 -21.203 1 94.81 169 HIS B C 1
ATOM 3200 O O . HIS B 1 169 ? 5.793 -13.469 -22.125 1 94.81 169 HIS B O 1
ATOM 3206 N N . GLN B 1 170 ? 5.215 -13.516 -19.969 1 96.38 170 GLN B N 1
ATOM 3207 C CA . GLN B 1 170 ? 6.25 -14.477 -19.594 1 96.38 170 GLN B CA 1
ATOM 3208 C C . GLN B 1 170 ? 5.641 -15.719 -18.953 1 96.38 170 GLN B C 1
ATOM 3210 O O . GLN B 1 170 ? 4.469 -15.719 -18.562 1 96.38 170 GLN B O 1
ATOM 3215 N N . SER B 1 171 ? 6.395 -16.781 -18.984 1 97.62 171 SER B N 1
ATOM 3216 C CA . SER B 1 171 ? 5.969 -18.047 -18.375 1 97.62 171 SER B CA 1
ATOM 3217 C C . SER B 1 171 ? 7.164 -18.859 -17.922 1 97.62 171 SER B C 1
ATOM 3219 O O . SER B 1 171 ? 8.305 -18.562 -18.266 1 97.62 171 SER B O 1
ATOM 3221 N N . ILE B 1 172 ? 6.973 -19.812 -17.172 1 98.69 172 ILE B N 1
ATOM 3222 C CA . ILE B 1 172 ? 8.023 -20.672 -16.656 1 98.69 172 ILE B CA 1
ATOM 3223 C C . ILE B 1 172 ? 8.617 -21.516 -17.781 1 98.69 172 ILE B C 1
ATOM 3225 O O . ILE B 1 172 ? 7.891 -22.156 -18.547 1 98.69 172 ILE B O 1
ATOM 3229 N N . LYS B 1 173 ? 9.922 -21.453 -17.906 1 98.38 173 LYS B N 1
ATOM 3230 C CA . LYS B 1 173 ? 10.672 -22.234 -18.875 1 98.38 173 LYS B CA 1
ATOM 3231 C C . LYS B 1 173 ? 11.305 -23.469 -18.219 1 98.38 173 LYS B C 1
ATOM 3233 O O . LYS B 1 173 ? 10.883 -24.594 -18.469 1 98.38 173 LYS B O 1
ATOM 3238 N N . HIS B 1 174 ? 12.242 -23.234 -17.359 1 98.44 174 HIS B N 1
ATOM 3239 C CA . HIS B 1 174 ? 12.789 -24.281 -16.484 1 98.44 174 HIS B CA 1
ATOM 3240 C C . HIS B 1 174 ? 12.234 -24.172 -15.078 1 98.44 174 HIS B C 1
ATOM 3242 O O . HIS B 1 174 ? 12.398 -23.141 -14.414 1 98.44 174 HIS B O 1
ATOM 3248 N N . LEU B 1 175 ? 11.547 -25.188 -14.656 1 98.75 175 LEU B N 1
ATOM 3249 C CA . LEU B 1 175 ? 10.969 -25.219 -13.32 1 98.75 175 LEU B CA 1
ATOM 3250 C C . LEU B 1 175 ? 12.023 -25.547 -12.273 1 98.75 175 LEU B C 1
ATOM 3252 O O . LEU B 1 175 ? 12.828 -26.469 -12.453 1 98.75 175 LEU B O 1
ATOM 3256 N N . ALA B 1 176 ? 12.078 -24.797 -11.211 1 98.38 176 ALA B N 1
ATOM 3257 C CA . ALA B 1 176 ? 12.984 -25.094 -10.102 1 98.38 176 ALA B CA 1
ATOM 3258 C C . ALA B 1 176 ? 12.711 -26.469 -9.516 1 98.38 176 ALA B C 1
ATOM 3260 O O . ALA B 1 176 ? 11.57 -26.938 -9.508 1 98.38 176 ALA B O 1
ATOM 3261 N N . SER B 1 177 ? 13.641 -27.094 -8.938 1 97.44 177 SER B N 1
ATOM 3262 C CA . SER B 1 177 ? 13.586 -28.5 -8.516 1 97.44 177 SER B CA 1
ATOM 3263 C C . SER B 1 177 ? 12.633 -28.672 -7.336 1 97.44 177 SER B C 1
ATOM 3265 O O . SER B 1 177 ? 12.055 -29.75 -7.16 1 97.44 177 SER B O 1
ATOM 3267 N N . ASP B 1 178 ? 12.398 -27.641 -6.551 1 97.12 178 ASP B N 1
ATOM 3268 C CA . ASP B 1 178 ? 11.586 -27.734 -5.344 1 97.12 178 ASP B CA 1
ATOM 3269 C C . ASP B 1 178 ? 10.109 -27.516 -5.668 1 97.12 178 ASP B C 1
ATOM 3271 O O . ASP B 1 178 ? 9.266 -27.516 -4.77 1 97.12 178 ASP B O 1
ATOM 3275 N N . LEU B 1 179 ? 9.758 -27.422 -6.953 1 98.5 179 LEU B N 1
ATOM 3276 C CA . LEU B 1 179 ? 8.398 -27.109 -7.371 1 98.5 179 LEU B CA 1
ATOM 3277 C C . LEU B 1 179 ? 7.855 -28.188 -8.305 1 98.5 179 LEU B C 1
ATOM 3279 O O . LEU B 1 179 ? 8.625 -28.906 -8.938 1 98.5 179 LEU B O 1
ATOM 3283 N N . ARG B 1 180 ? 6.582 -28.266 -8.398 1 98.5 180 ARG B N 1
ATOM 3284 C CA . ARG B 1 180 ? 5.926 -29.109 -9.391 1 98.5 180 ARG B CA 1
ATOM 3285 C C . ARG B 1 180 ? 4.789 -28.375 -10.078 1 98.5 180 ARG B C 1
ATOM 3287 O O . ARG B 1 180 ? 4.121 -27.531 -9.469 1 98.5 180 ARG B O 1
ATOM 3294 N N . VAL B 1 181 ? 4.566 -28.734 -11.305 1 98.81 181 VAL B N 1
ATOM 3295 C CA . VAL B 1 181 ? 3.482 -28.156 -12.094 1 98.81 181 VAL B CA 1
ATOM 3296 C C . VAL B 1 181 ? 2.158 -28.812 -11.719 1 98.81 181 VAL B C 1
ATOM 3298 O O . VAL B 1 181 ? 2.072 -30.047 -11.648 1 98.81 181 VAL B O 1
ATOM 3301 N N . ILE B 1 182 ? 1.1 -27.953 -11.531 1 98.88 182 ILE B N 1
ATOM 3302 C CA . ILE B 1 182 ? -0.176 -28.562 -11.172 1 98.88 182 ILE B CA 1
ATOM 3303 C C . ILE B 1 182 ? -1.271 -28.062 -12.109 1 98.88 182 ILE B C 1
ATOM 3305 O O . ILE B 1 182 ? -2.424 -28.484 -12.008 1 98.88 182 ILE B O 1
ATOM 3309 N N . ALA B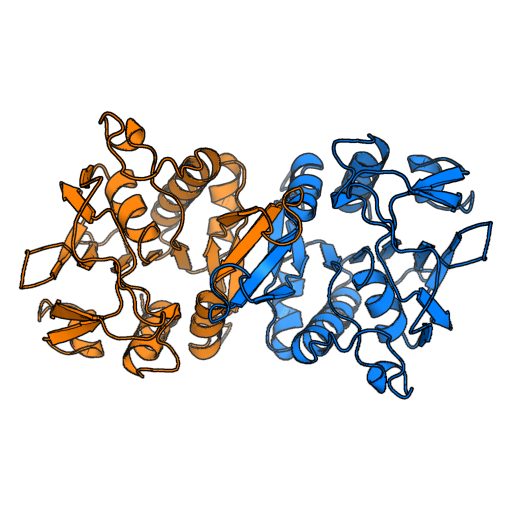 1 183 ? -0.979 -27.172 -13.062 1 98.88 183 ALA B N 1
ATOM 3310 C CA . ALA B 1 183 ? -1.935 -26.75 -14.086 1 98.88 183 ALA B CA 1
ATOM 3311 C C . ALA B 1 183 ? -1.216 -26.266 -15.344 1 98.88 183 ALA B C 1
ATOM 3313 O O . ALA B 1 183 ? -0.157 -25.641 -15.258 1 98.88 183 ALA B O 1
ATOM 3314 N N . ARG B 1 184 ? -1.812 -26.5 -16.469 1 98.75 184 ARG B N 1
ATOM 3315 C CA . ARG B 1 184 ? -1.276 -26.078 -17.766 1 98.75 184 ARG B CA 1
ATOM 3316 C C . ARG B 1 184 ? -2.395 -25.656 -18.703 1 98.75 184 ARG B C 1
ATOM 3318 O O . ARG B 1 184 ? -3.541 -26.078 -18.562 1 98.75 184 ARG B O 1
ATOM 3325 N N . ASP B 1 185 ? -1.978 -24.812 -19.609 1 98.56 185 ASP B N 1
ATOM 3326 C CA . ASP B 1 185 ? -2.805 -24.578 -20.797 1 98.56 185 ASP B CA 1
ATOM 3327 C C . ASP B 1 185 ? -2.738 -25.781 -21.734 1 98.56 185 ASP B C 1
ATOM 3329 O O . ASP B 1 185 ? -1.676 -26.094 -22.281 1 98.56 185 ASP B O 1
ATOM 3333 N N . PRO B 1 186 ? -3.871 -26.469 -22 1 98 186 PRO B N 1
ATOM 3334 C CA . PRO B 1 186 ? -3.814 -27.656 -22.859 1 98 186 PRO B CA 1
ATOM 3335 C C . PRO B 1 186 ? -3.494 -27.328 -24.312 1 98 186 PRO B C 1
ATOM 3337 O O . PRO B 1 186 ? -3.08 -28.203 -25.078 1 98 186 PRO B O 1
ATOM 3340 N N . GLU B 1 187 ? -3.686 -26.094 -24.703 1 97.19 187 GLU B N 1
ATOM 3341 C CA . GLU B 1 187 ? -3.471 -25.703 -26.109 1 97.19 187 GLU B CA 1
ATOM 3342 C C . GLU B 1 187 ? -1.984 -25.562 -26.406 1 97.19 187 GLU B C 1
ATOM 3344 O O . GLU B 1 187 ? -1.529 -25.906 -27.5 1 97.19 187 GLU B O 1
ATOM 3349 N N . ASP B 1 188 ? -1.19 -25.031 -25.438 1 97.25 188 ASP B N 1
ATOM 3350 C CA . ASP B 1 188 ? 0.205 -24.781 -25.781 1 97.25 188 ASP B CA 1
ATOM 3351 C C . ASP B 1 188 ? 1.138 -25.266 -24.672 1 97.25 188 ASP B C 1
ATOM 3353 O O . ASP B 1 188 ? 2.346 -25.016 -24.719 1 97.25 188 ASP B O 1
ATOM 3357 N N . ASN B 1 189 ? 0.576 -25.859 -23.641 1 97.81 189 ASN B N 1
ATOM 3358 C CA . ASN B 1 189 ? 1.3 -26.516 -22.547 1 97.81 189 ASN B CA 1
ATOM 3359 C C . ASN B 1 189 ? 1.953 -25.484 -21.625 1 97.81 189 ASN B C 1
ATOM 3361 O O . ASN B 1 189 ? 2.832 -25.844 -20.828 1 97.81 189 ASN B O 1
ATOM 3365 N N . THR B 1 190 ? 1.587 -24.203 -21.719 1 98.56 190 THR B N 1
ATOM 3366 C CA . THR B 1 190 ? 2.107 -23.172 -20.812 1 98.56 190 THR B CA 1
ATOM 3367 C C . THR B 1 190 ? 1.764 -23.516 -19.375 1 98.56 190 THR B C 1
ATOM 3369 O O . THR B 1 190 ? 0.635 -23.906 -19.062 1 98.56 190 THR B O 1
ATOM 3372 N N . VAL B 1 191 ? 2.76 -23.438 -18.484 1 98.81 191 VAL B N 1
ATOM 3373 C CA . VAL B 1 191 ? 2.549 -23.688 -17.062 1 98.81 191 VAL B CA 1
ATOM 3374 C C . VAL B 1 191 ? 1.688 -22.562 -16.469 1 98.81 191 VAL B C 1
ATOM 3376 O O . VAL B 1 191 ? 2.004 -21.391 -16.609 1 98.81 191 VAL B O 1
ATOM 3379 N N . GLU B 1 192 ? 0.58 -23 -15.766 1 98.88 192 GLU B N 1
ATOM 3380 C CA . GLU B 1 192 ? -0.349 -22 -15.258 1 98.88 192 GLU B CA 1
ATOM 3381 C C . GLU B 1 192 ? -0.461 -22.062 -13.734 1 98.88 192 GLU B C 1
ATOM 3383 O O . GLU B 1 192 ? -0.98 -21.141 -13.102 1 98.88 192 GLU B O 1
ATOM 3388 N N . ALA B 1 193 ? 0.049 -23.062 -13.117 1 98.94 193 ALA B N 1
ATOM 3389 C CA . ALA B 1 193 ? 0.099 -23.141 -11.656 1 98.94 193 ALA B CA 1
ATOM 3390 C C . ALA B 1 193 ? 1.191 -24.094 -11.195 1 98.94 193 ALA B C 1
ATOM 3392 O O . ALA B 1 193 ? 1.47 -25.094 -11.859 1 98.94 193 ALA B O 1
ATOM 3393 N N . ILE B 1 194 ? 1.814 -23.766 -10.102 1 98.94 194 ILE B N 1
ATOM 3394 C CA . ILE B 1 194 ? 2.867 -24.578 -9.5 1 98.94 194 ILE B CA 1
ATOM 3395 C C . ILE B 1 194 ? 2.699 -24.609 -7.984 1 98.94 194 ILE B C 1
ATOM 3397 O O . ILE B 1 194 ? 2.051 -23.734 -7.406 1 98.94 194 ILE B O 1
ATOM 3401 N N . GLU B 1 195 ? 3.193 -25.641 -7.32 1 98.75 195 GLU B N 1
ATOM 3402 C CA . GLU B 1 195 ? 3.254 -25.719 -5.863 1 98.75 195 GLU B CA 1
ATOM 3403 C C . GLU B 1 195 ? 4.539 -26.406 -5.406 1 98.75 195 GLU B C 1
ATOM 3405 O O . GLU B 1 195 ? 5.301 -26.922 -6.227 1 98.75 195 GLU B O 1
ATOM 3410 N N . SER B 1 196 ? 4.801 -26.25 -4.113 1 97.94 196 SER B N 1
ATOM 3411 C CA . SER B 1 196 ? 5.984 -26.891 -3.549 1 97.94 196 SER B CA 1
ATOM 3412 C C . SER B 1 196 ? 5.883 -28.406 -3.621 1 97.94 196 SER B C 1
ATOM 3414 O O . SER B 1 196 ? 4.801 -28.969 -3.445 1 97.94 196 SER B O 1
ATOM 3416 N N . ASN B 1 197 ? 6.977 -29.016 -3.893 1 95.94 197 ASN B N 1
ATOM 3417 C CA . ASN B 1 197 ? 7.031 -30.469 -3.822 1 95.94 197 ASN B CA 1
ATOM 3418 C C . ASN B 1 197 ? 7.895 -30.953 -2.654 1 95.94 197 ASN B C 1
ATOM 3420 O O . ASN B 1 197 ? 8.352 -32.094 -2.637 1 95.94 197 ASN B O 1
ATOM 3424 N N . THR B 1 198 ? 8.211 -30 -1.767 1 93.5 198 THR B N 1
ATOM 3425 C CA . THR B 1 198 ? 8.984 -30.312 -0.566 1 93.5 198 THR B CA 1
ATOM 3426 C C . THR B 1 198 ? 8.195 -29.938 0.688 1 93.5 198 THR B C 1
ATOM 3428 O O . THR B 1 198 ? 7.449 -28.953 0.69 1 93.5 198 THR B O 1
ATOM 3431 N N . PRO B 1 199 ? 8.391 -30.672 1.757 1 88.75 199 PRO B N 1
ATOM 3432 C CA . PRO B 1 199 ? 7.629 -30.406 2.979 1 88.75 199 PRO B CA 1
ATOM 3433 C C . PRO B 1 199 ? 8.062 -29.125 3.682 1 88.75 199 PRO B C 1
ATOM 3435 O O . PRO B 1 199 ? 7.305 -28.547 4.469 1 88.75 199 PRO B O 1
ATOM 3438 N N . ASP B 1 200 ? 9.211 -28.625 3.379 1 89.44 200 ASP B N 1
ATOM 3439 C CA . ASP B 1 200 ? 9.781 -27.484 4.098 1 89.44 200 ASP B CA 1
ATOM 3440 C C . ASP B 1 200 ? 9.297 -26.156 3.5 1 89.44 200 ASP B C 1
ATOM 3442 O O . ASP B 1 200 ? 9.539 -25.094 4.07 1 89.44 200 ASP B O 1
ATOM 3446 N N . LEU B 1 201 ? 8.648 -26.266 2.42 1 94.69 201 LEU B N 1
ATOM 3447 C CA . LEU B 1 201 ? 8.164 -25.078 1.721 1 94.69 201 LEU B CA 1
ATOM 3448 C C . LEU B 1 201 ? 6.664 -25.172 1.459 1 94.69 201 LEU B C 1
ATOM 3450 O O . LEU B 1 201 ? 6.219 -26.062 0.716 1 94.69 201 LEU B O 1
ATOM 3454 N N . ARG B 1 202 ? 5.895 -24.344 2.137 1 97.44 202 ARG B N 1
ATOM 3455 C CA . ARG B 1 202 ? 4.465 -24.234 1.863 1 97.44 202 ARG B CA 1
ATOM 3456 C C . ARG B 1 202 ? 4.184 -23.125 0.847 1 97.44 202 ARG B C 1
ATOM 3458 O O . ARG B 1 202 ? 4.277 -21.938 1.169 1 97.44 202 ARG B O 1
ATOM 3465 N N . TYR B 1 203 ? 3.867 -23.609 -0.348 1 98.69 203 TYR B N 1
ATOM 3466 C CA . TYR B 1 203 ? 3.803 -22.641 -1.438 1 98.69 203 TYR B CA 1
ATOM 3467 C C . TYR B 1 203 ? 2.766 -23.062 -2.475 1 98.69 203 TYR B C 1
ATOM 3469 O O . TYR B 1 203 ? 2.629 -24.25 -2.785 1 98.69 203 TYR B O 1
ATOM 3477 N N . LEU B 1 204 ? 2.023 -22.094 -2.986 1 98.88 204 LEU B N 1
ATOM 3478 C CA . LEU B 1 204 ? 1.141 -22.203 -4.145 1 98.88 204 LEU B CA 1
ATOM 3479 C C . LEU B 1 204 ? 1.269 -20.969 -5.039 1 98.88 204 LEU B C 1
ATOM 3481 O O . LEU B 1 204 ? 1.306 -19.844 -4.551 1 98.88 204 LEU B O 1
ATOM 3485 N N . GLY B 1 205 ? 1.437 -21.156 -6.324 1 98.88 205 GLY B N 1
ATOM 3486 C CA . GLY B 1 205 ? 1.5 -20.062 -7.285 1 98.88 205 GLY B CA 1
ATOM 3487 C C . GLY B 1 205 ? 0.583 -20.266 -8.477 1 98.88 205 GLY B C 1
ATOM 3488 O O . GLY B 1 205 ? 0.433 -21.391 -8.969 1 98.88 205 GLY B O 1
ATOM 3489 N N . VAL B 1 206 ? -0.058 -19.188 -8.914 1 98.94 206 VAL B N 1
ATOM 3490 C CA . VAL B 1 206 ? -0.908 -19.234 -10.102 1 98.94 206 VAL B CA 1
ATOM 3491 C C . VAL B 1 206 ? -0.516 -18.109 -11.062 1 98.94 206 VAL B C 1
ATOM 3493 O O . VAL B 1 206 ? -0.111 -17.031 -10.641 1 98.94 206 VAL B O 1
ATOM 3496 N N . GLN B 1 207 ? -0.667 -18.406 -12.359 1 98.75 207 GLN B N 1
ATOM 3497 C CA . GLN B 1 207 ? -0.254 -17.453 -13.375 1 98.75 207 GLN B CA 1
ATOM 3498 C C . GLN B 1 207 ? -1.394 -16.5 -13.719 1 98.75 207 GLN B C 1
ATOM 3500 O O . GLN B 1 207 ? -1.156 -15.391 -14.219 1 98.75 207 GLN B O 1
ATOM 3505 N N . TRP B 1 208 ? -2.668 -16.938 -13.484 1 98.56 208 TRP B N 1
ATOM 3506 C CA . TRP B 1 208 ? -3.791 -16.047 -13.766 1 98.56 208 TRP B CA 1
ATOM 3507 C C . TRP B 1 208 ? -4.047 -15.094 -12.602 1 98.56 208 TRP B C 1
ATOM 3509 O O . TRP B 1 208 ? -3.262 -15.047 -11.648 1 98.56 208 TRP B O 1
ATOM 3519 N N . HIS B 1 209 ? -5.062 -14.289 -12.688 1 98.44 209 HIS B N 1
ATOM 3520 C CA . HIS B 1 209 ? -5.34 -13.242 -11.711 1 98.44 209 HIS B CA 1
ATOM 3521 C C . HIS B 1 209 ? -6.672 -13.477 -11.008 1 98.44 209 HIS B C 1
ATOM 3523 O O . HIS B 1 209 ? -7.664 -12.812 -11.305 1 98.44 209 HIS B O 1
ATOM 3529 N N . PRO B 1 210 ? -6.629 -14.352 -10 1 98.69 210 PRO B N 1
ATOM 3530 C CA . PRO B 1 210 ? -7.871 -14.609 -9.273 1 98.69 210 PRO B CA 1
ATOM 3531 C C . PRO B 1 210 ? -8.398 -13.375 -8.555 1 98.69 210 PRO B C 1
ATOM 3533 O O . PRO B 1 210 ? -9.609 -13.25 -8.336 1 98.69 210 PRO B O 1
ATOM 3536 N N . GLU B 1 211 ? -7.516 -12.406 -8.195 1 98.44 211 GLU B N 1
ATOM 3537 C CA . GLU B 1 211 ? -7.926 -11.203 -7.484 1 98.44 211 GLU B CA 1
ATOM 3538 C C . GLU B 1 211 ? -8.844 -10.344 -8.344 1 98.44 211 GLU B C 1
ATOM 3540 O O . GLU B 1 211 ? -9.586 -9.5 -7.828 1 98.44 211 GLU B O 1
ATOM 3545 N N . LEU B 1 212 ? -8.805 -10.516 -9.688 1 97.12 212 LEU B N 1
ATOM 3546 C CA . LEU B 1 212 ? -9.641 -9.75 -10.609 1 97.12 212 LEU B CA 1
ATOM 3547 C C . LEU B 1 212 ? -10.938 -10.5 -10.906 1 97.12 212 LEU B C 1
ATOM 3549 O O . LEU B 1 212 ? -11.797 -9.992 -11.641 1 97.12 212 LEU B O 1
ATOM 3553 N N . LEU B 1 213 ? -11.117 -11.68 -10.312 1 97.88 213 LEU B N 1
ATOM 3554 C CA . LEU B 1 213 ? -12.25 -12.531 -10.648 1 97.88 213 LEU B CA 1
ATOM 3555 C C . LEU B 1 213 ? -13.148 -12.734 -9.438 1 97.88 213 LEU B C 1
ATOM 3557 O O . LEU B 1 213 ? -14.078 -13.555 -9.477 1 97.88 213 LEU B O 1
ATOM 3561 N N . LEU B 1 214 ? -12.914 -12.031 -8.375 1 97.25 214 LEU B N 1
ATOM 3562 C CA . LEU B 1 214 ? -13.609 -12.242 -7.105 1 97.25 214 LEU B CA 1
ATOM 3563 C C . LEU B 1 214 ? -15.109 -12.055 -7.273 1 97.25 214 LEU B C 1
ATOM 3565 O O . LEU B 1 214 ? -15.898 -12.703 -6.578 1 97.25 214 LEU B O 1
ATOM 3569 N N . ASN B 1 215 ? -15.531 -11.156 -8.164 1 93.44 215 ASN B N 1
ATOM 3570 C CA . ASN B 1 215 ? -16.953 -10.891 -8.352 1 93.44 215 ASN B CA 1
ATOM 3571 C C . ASN B 1 215 ? -17.516 -11.664 -9.539 1 93.44 215 ASN B C 1
ATOM 3573 O O . ASN B 1 215 ? -18.703 -11.539 -9.867 1 93.44 215 ASN B O 1
ATOM 3577 N N . LYS B 1 216 ? -16.719 -12.406 -10.188 1 93.44 216 LYS B N 1
ATOM 3578 C CA . LYS B 1 216 ? -17.125 -13.117 -11.398 1 93.44 216 LYS B CA 1
ATOM 3579 C C . LYS B 1 216 ? -17.359 -14.602 -11.109 1 93.44 216 LYS B C 1
ATOM 3581 O O . LYS B 1 216 ? -18.281 -15.203 -11.664 1 93.44 216 LYS B O 1
ATOM 3586 N N . ARG B 1 217 ? -16.547 -15.141 -10.273 1 94.44 217 ARG B N 1
ATOM 3587 C CA . ARG B 1 217 ? -16.531 -16.578 -10.047 1 94.44 217 ARG B CA 1
ATOM 3588 C C . ARG B 1 217 ? -16.234 -16.891 -8.578 1 94.44 217 ARG B C 1
ATOM 3590 O O . ARG B 1 217 ? -15.25 -16.406 -8.016 1 94.44 217 ARG B O 1
ATOM 3597 N N . GLU B 1 218 ? -16.953 -17.797 -7.961 1 97.19 218 GLU B N 1
ATOM 3598 C CA . GLU B 1 218 ? -16.844 -18.094 -6.535 1 97.19 218 GLU B CA 1
ATOM 3599 C C . GLU B 1 218 ? -15.547 -18.828 -6.219 1 97.19 218 GLU B C 1
ATOM 3601 O O . GLU B 1 218 ? -15 -18.688 -5.125 1 97.19 218 GLU B O 1
ATOM 3606 N N . GLU B 1 219 ? -15.055 -19.609 -7.145 1 98.56 219 GLU B N 1
ATOM 3607 C CA . GLU B 1 219 ? -13.852 -20.422 -6.934 1 98.56 219 GLU B CA 1
ATOM 3608 C C . GLU B 1 219 ? -12.648 -19.547 -6.613 1 98.56 219 GLU B C 1
ATOM 3610 O O . GLU B 1 219 ? -11.766 -19.938 -5.844 1 98.56 219 GLU B O 1
ATOM 3615 N N . ASP B 1 220 ? -12.641 -18.375 -7.141 1 98.69 220 ASP B N 1
ATOM 3616 C CA . ASP B 1 220 ? -11.516 -17.484 -6.887 1 98.69 220 ASP B CA 1
ATOM 3617 C C . ASP B 1 220 ? -11.523 -16.984 -5.445 1 98.69 220 ASP B C 1
ATOM 3619 O O . ASP B 1 220 ? -10.461 -16.781 -4.844 1 98.69 220 ASP B O 1
ATOM 3623 N N . LEU B 1 221 ? -12.695 -16.75 -4.93 1 98.56 221 LEU B N 1
ATOM 3624 C CA . LEU B 1 221 ? -12.773 -16.438 -3.504 1 98.56 221 LEU B CA 1
ATOM 3625 C C . LEU B 1 221 ? -12.383 -17.656 -2.668 1 98.56 221 LEU B C 1
ATOM 3627 O O . LEU B 1 221 ? -11.711 -17.516 -1.644 1 98.56 221 LEU B O 1
ATOM 3631 N N . LYS B 1 222 ? -12.805 -18.828 -3.076 1 98.81 222 LYS B N 1
ATOM 3632 C CA . LYS B 1 222 ? -12.438 -20.062 -2.373 1 98.81 222 LYS B CA 1
ATOM 3633 C C . LYS B 1 222 ? -10.922 -20.25 -2.348 1 98.81 222 LYS B C 1
ATOM 3635 O O . LYS B 1 222 ? -10.375 -20.781 -1.38 1 98.81 222 LYS B O 1
ATOM 3640 N N . LEU B 1 223 ? -10.297 -19.875 -3.412 1 98.88 223 LEU B N 1
ATOM 3641 C CA . LEU B 1 223 ? -8.836 -19.922 -3.439 1 98.88 223 LEU B CA 1
ATOM 3642 C C . LEU B 1 223 ? -8.242 -19.031 -2.355 1 98.88 223 LEU B C 1
ATOM 3644 O O . LEU B 1 223 ? -7.332 -19.453 -1.633 1 98.88 223 LEU B O 1
ATOM 3648 N N . PHE B 1 224 ? -8.719 -17.797 -2.234 1 98.88 224 PHE B N 1
ATOM 3649 C CA . PHE B 1 224 ? -8.242 -16.906 -1.189 1 98.88 224 PHE B CA 1
ATOM 3650 C C . PHE B 1 224 ? -8.539 -17.469 0.191 1 98.88 224 PHE B C 1
ATOM 3652 O O . PHE B 1 224 ? -7.73 -17.344 1.112 1 98.88 224 PHE B O 1
ATOM 3659 N N . GLU B 1 225 ? -9.734 -18.094 0.332 1 98.75 225 GLU B N 1
ATOM 3660 C CA . GLU B 1 225 ? -10.078 -18.719 1.6 1 98.75 225 GLU B CA 1
ATOM 3661 C C . GLU B 1 225 ? -9.086 -19.828 1.946 1 98.75 225 GLU B C 1
ATOM 3663 O O . GLU B 1 225 ? -8.641 -19.938 3.094 1 98.75 225 GLU B O 1
ATOM 3668 N N . TYR B 1 226 ? -8.734 -20.625 0.978 1 98.81 226 TYR B N 1
ATOM 3669 C CA . TYR B 1 226 ? -7.734 -21.672 1.185 1 98.81 226 TYR B CA 1
ATOM 3670 C C . TYR B 1 226 ? -6.398 -21.062 1.605 1 98.81 226 TYR B C 1
ATOM 3672 O O . TYR B 1 226 ? -5.777 -21.531 2.564 1 98.81 226 TYR B O 1
ATOM 3680 N N . VAL B 1 227 ? -5.953 -20 0.924 1 98.56 227 VAL B N 1
ATOM 3681 C CA . VAL B 1 227 ? -4.672 -19.344 1.193 1 98.56 227 VAL B CA 1
ATOM 3682 C C . VAL B 1 227 ? -4.668 -18.781 2.611 1 98.56 227 VAL B C 1
ATOM 3684 O O . VAL B 1 227 ? -3.723 -19.016 3.373 1 98.56 227 VAL B O 1
ATOM 3687 N N . VAL B 1 228 ? -5.73 -18.125 2.994 1 98.62 228 VAL B N 1
ATOM 3688 C CA . VAL B 1 228 ? -5.797 -17.422 4.273 1 98.62 228 VAL B CA 1
ATOM 3689 C C . VAL B 1 228 ? -5.945 -18.438 5.406 1 98.62 228 VAL B C 1
ATOM 3691 O O . VAL B 1 228 ? -5.285 -18.312 6.445 1 98.62 228 VAL B O 1
ATOM 3694 N N . ASP B 1 229 ? -6.664 -19.562 5.176 1 97.56 229 ASP B N 1
ATOM 3695 C CA . ASP B 1 229 ? -7.066 -20.438 6.273 1 97.56 229 ASP B CA 1
ATOM 3696 C C . ASP B 1 229 ? -6.148 -21.656 6.367 1 97.56 229 ASP B C 1
ATOM 3698 O O . ASP B 1 229 ? -5.965 -22.219 7.449 1 97.56 229 ASP B O 1
ATOM 3702 N N . GLU B 1 230 ? -5.645 -22.109 5.242 1 96.06 230 GLU B N 1
ATOM 3703 C CA . GLU B 1 230 ? -5.082 -23.453 5.273 1 96.06 230 GLU B CA 1
ATOM 3704 C C . GLU B 1 230 ? -3.643 -23.469 4.77 1 96.06 230 GLU B C 1
ATOM 3706 O O . GLU B 1 230 ? -2.781 -24.125 5.352 1 96.06 230 GLU B O 1
ATOM 3711 N N . LEU B 1 231 ? -3.373 -22.781 3.639 1 95.75 231 LEU B N 1
ATOM 3712 C CA . LEU B 1 231 ? -2.057 -22.922 3.029 1 95.75 231 LEU B CA 1
ATOM 3713 C C . LEU B 1 231 ? -0.965 -22.969 4.094 1 95.75 231 LEU B C 1
ATOM 3715 O O . LEU B 1 231 ? -0.917 -22.109 4.977 1 95.75 231 LEU B O 1
#

InterPro domains:
  IPR011697 Peptidase C26 [PF07722] (4-211)
  IPR029062 Class I glutamine amidotransferase-like [G3DSA:3.40.50.880] (1-231)
  IPR029062 Class I glutamine amidotransferase-like [SSF52317] (1-225)
  IPR044668 Peptidase C26, gamma-glutamyl-gamma-aminobutyrate hydrolase PuuD-like [PTHR43235] (27-220)

Radius of gyration: 23.07 Å; Cα contacts (8 Å, |Δi|>4): 1076; chains: 2; bounding box: 46×71×54 Å